Protein AF-A0AA45C6V8-F1 (afdb_monomer)

Mean predicted aligned error: 8.76 Å

Foldseek 3Di:
DVVVVVVVVVVVVVVVPPFPQLCLLADVPLVVLCVDPDPLSNQVSQLVCCQAPVDDGDDDPDDDGDPLSVQLVVLSVPHDHPDLPSSLVSLVVSDDLQDLRSLSVNLSSLLVVCVVPVDLVSLVVNLVSLVSNCVNVVHRTPSSLQSNLVNCVSNVPDDLVVNQVSLVVCCVVRLVHQSSLLSVLVSCLVPVPCPCLVVSCVSQVPDPDHDLVSLLSSLVSCVVVVVLVSSLVSLVVQCPDPDLVSVLSSLQSVLSSDPDLVSSLVSLVSSCVSDVQDLVSLQSNLVSLCVVPCVVCLVVSLVSNVSSCVNPVPDPVCVVVNVVSVVVVVVVCCVPPVVVVVVVVVVVVVVVVVVVVVVVVVVVVVVVD

Structure (mmCIF, N/CA/C/O backbone):
data_AF-A0AA45C6V8-F1
#
_entry.id   AF-A0AA45C6V8-F1
#
loop_
_atom_site.group_PDB
_atom_site.id
_atom_site.type_symbol
_atom_site.label_atom_id
_atom_site.label_alt_id
_atom_site.label_comp_id
_atom_site.label_asym_id
_atom_site.label_entity_id
_atom_site.label_seq_id
_atom_site.pdbx_PDB_ins_code
_atom_site.Cartn_x
_atom_site.Cartn_y
_atom_site.Cartn_z
_atom_site.occupancy
_atom_site.B_iso_or_equiv
_atom_site.auth_seq_id
_atom_site.auth_comp_id
_atom_site.auth_asym_id
_atom_site.auth_atom_id
_atom_site.pdbx_PDB_model_num
ATOM 1 N N . MET A 1 1 ? 44.467 -21.552 -29.813 1.00 53.75 1 MET A N 1
ATOM 2 C CA . MET A 1 1 ? 44.403 -20.270 -30.552 1.00 53.75 1 MET A CA 1
ATOM 3 C C . MET A 1 1 ? 43.086 -20.045 -31.286 1.00 53.75 1 MET A C 1
ATOM 5 O O . MET A 1 1 ? 42.387 -19.140 -30.868 1.00 53.75 1 MET A O 1
ATOM 9 N N . LYS A 1 2 ? 42.680 -20.836 -32.300 1.00 52.56 2 LYS A N 1
ATOM 10 C CA . LYS A 1 2 ? 41.407 -20.592 -33.030 1.00 52.56 2 LYS A CA 1
ATOM 11 C C . LYS A 1 2 ? 40.161 -20.538 -32.127 1.00 52.56 2 LYS A C 1
ATOM 13 O O . LYS A 1 2 ? 39.373 -19.617 -32.258 1.00 52.56 2 LYS A O 1
ATOM 18 N N . LYS A 1 3 ? 40.017 -21.462 -31.167 1.00 48.31 3 LYS A N 1
ATOM 19 C CA . LYS A 1 3 ? 38.885 -21.466 -30.215 1.00 48.31 3 LYS A CA 1
ATOM 20 C C . LYS A 1 3 ? 38.895 -20.264 -29.258 1.00 48.31 3 LYS A C 1
ATOM 22 O O . LYS A 1 3 ? 37.845 -19.718 -28.967 1.00 48.31 3 LYS A O 1
ATOM 27 N N . THR A 1 4 ? 40.076 -19.825 -28.824 1.00 54.59 4 THR A N 1
ATOM 28 C CA . THR A 1 4 ? 40.260 -18.654 -27.950 1.00 54.59 4 THR A CA 1
ATOM 29 C C . THR A 1 4 ? 39.970 -17.346 -28.694 1.00 54.59 4 THR A C 1
ATOM 31 O O . THR A 1 4 ? 39.317 -16.473 -28.146 1.00 54.59 4 THR A O 1
ATOM 34 N N . LEU A 1 5 ? 40.388 -17.239 -29.961 1.00 55.66 5 LEU A N 1
ATOM 35 C CA . LEU A 1 5 ? 40.064 -16.115 -30.847 1.00 55.66 5 LEU A CA 1
ATOM 36 C C . LEU A 1 5 ? 38.569 -16.052 -31.167 1.00 55.66 5 LEU A C 1
ATOM 38 O O . LEU A 1 5 ? 38.012 -14.969 -31.140 1.00 55.66 5 LEU A O 1
ATOM 42 N N . ILE A 1 6 ? 37.911 -17.193 -31.406 1.00 61.28 6 ILE A N 1
ATOM 43 C CA . ILE A 1 6 ? 36.454 -17.257 -31.607 1.00 61.28 6 ILE A CA 1
ATOM 44 C C . ILE A 1 6 ? 35.705 -16.858 -30.332 1.00 61.28 6 ILE A C 1
ATOM 46 O O . ILE A 1 6 ? 34.723 -16.136 -30.425 1.00 61.28 6 ILE A O 1
ATOM 50 N N . LEU A 1 7 ? 36.175 -17.273 -29.151 1.00 48.59 7 LEU A N 1
ATOM 51 C CA . LEU A 1 7 ? 35.572 -16.877 -27.877 1.00 48.59 7 LEU A CA 1
ATOM 52 C C . LEU A 1 7 ? 35.726 -15.369 -27.635 1.00 48.59 7 LEU A C 1
ATOM 54 O O . LEU A 1 7 ? 34.740 -14.716 -27.332 1.00 48.59 7 LEU A O 1
ATOM 58 N N . ILE A 1 8 ? 36.925 -14.812 -27.851 1.00 55.56 8 ILE A N 1
ATOM 59 C CA . ILE A 1 8 ? 37.186 -13.368 -27.733 1.00 55.56 8 ILE A CA 1
ATOM 60 C C . ILE A 1 8 ? 36.365 -12.582 -28.764 1.00 55.56 8 ILE A C 1
ATOM 62 O O . ILE A 1 8 ? 35.824 -11.530 -28.438 1.00 55.56 8 ILE A O 1
ATOM 66 N N . PHE A 1 9 ? 36.235 -13.096 -29.989 1.00 49.88 9 PHE A N 1
ATOM 67 C CA . PHE A 1 9 ? 35.432 -12.498 -31.058 1.00 49.88 9 PHE A CA 1
ATOM 68 C C . PHE A 1 9 ? 33.928 -12.555 -30.746 1.00 49.88 9 PHE A C 1
ATOM 70 O O . PHE A 1 9 ? 33.234 -11.567 -30.927 1.00 49.88 9 PHE A O 1
ATOM 77 N N . LEU A 1 10 ? 33.426 -13.662 -30.192 1.00 43.62 10 LEU A N 1
ATOM 78 C CA . LEU A 1 10 ? 32.038 -13.786 -29.731 1.00 43.62 10 LEU A CA 1
ATOM 79 C C . LEU A 1 10 ? 31.745 -12.901 -28.517 1.00 43.62 10 LEU A C 1
ATOM 81 O O . LEU A 1 10 ? 30.677 -12.305 -28.469 1.00 43.62 10 LEU A O 1
ATOM 85 N N . THR A 1 11 ? 32.674 -12.761 -27.565 1.00 42.03 11 THR A N 1
ATOM 86 C CA . THR A 1 11 ? 32.495 -11.856 -26.418 1.00 42.03 11 THR A CA 1
ATOM 87 C C . THR A 1 11 ? 32.583 -10.392 -26.831 1.00 42.03 11 THR A C 1
ATOM 89 O O . THR A 1 11 ? 31.811 -9.587 -26.331 1.00 42.03 11 THR A O 1
ATOM 92 N N . THR A 1 12 ? 33.471 -10.042 -27.770 1.00 39.50 12 THR A N 1
ATOM 93 C CA . THR A 1 12 ? 33.565 -8.668 -28.298 1.00 39.50 12 THR A CA 1
ATOM 94 C C . THR A 1 12 ? 32.360 -8.311 -29.163 1.00 39.50 12 THR A C 1
ATOM 96 O O . THR A 1 12 ? 31.818 -7.224 -29.012 1.00 39.50 12 THR A O 1
ATOM 99 N N . ILE A 1 13 ? 31.862 -9.234 -29.989 1.00 40.34 13 ILE A N 1
ATOM 100 C CA . ILE A 1 13 ? 30.588 -9.075 -30.705 1.00 40.34 13 ILE A CA 1
ATOM 101 C C . ILE A 1 13 ? 29.433 -8.937 -29.708 1.00 40.34 13 ILE A C 1
ATOM 103 O O . ILE A 1 13 ? 28.668 -7.988 -29.812 1.00 40.34 13 ILE A O 1
ATOM 107 N N . ALA A 1 14 ? 29.331 -9.796 -28.692 1.00 41.34 14 ALA A N 1
ATOM 108 C CA . ALA A 1 14 ? 28.273 -9.687 -27.685 1.00 41.34 14 ALA A CA 1
ATOM 109 C C . ALA A 1 14 ? 28.283 -8.329 -26.954 1.00 41.34 14 ALA A C 1
ATOM 111 O O . ALA A 1 14 ? 27.218 -7.791 -26.679 1.00 41.34 14 ALA A O 1
ATOM 112 N N . THR A 1 15 ? 29.455 -7.731 -26.710 1.00 42.44 15 THR A N 1
ATOM 113 C CA . THR A 1 15 ? 29.555 -6.370 -26.150 1.00 42.44 15 THR A CA 1
ATOM 114 C C . THR A 1 15 ? 29.276 -5.250 -27.157 1.00 42.44 15 THR A C 1
ATOM 116 O O . THR A 1 15 ? 28.921 -4.158 -26.740 1.00 42.44 15 THR A O 1
ATOM 119 N N . ILE A 1 16 ? 29.433 -5.493 -28.464 1.00 40.66 16 ILE A N 1
ATOM 120 C CA . ILE A 1 16 ? 29.154 -4.511 -29.532 1.00 40.66 16 ILE A CA 1
ATOM 121 C C . ILE A 1 16 ? 27.656 -4.481 -29.890 1.00 40.66 16 ILE A C 1
ATOM 123 O O . ILE A 1 16 ? 27.159 -3.448 -30.325 1.00 40.66 16 ILE A O 1
ATOM 127 N N . TYR A 1 17 ? 26.936 -5.593 -29.703 1.00 44.69 17 TYR A N 1
ATOM 128 C CA . TYR A 1 17 ? 25.504 -5.711 -30.016 1.00 44.69 17 TYR A CA 1
ATOM 129 C C . TYR A 1 17 ? 24.578 -5.630 -28.793 1.00 44.69 17 TYR A C 1
ATOM 131 O O . TYR A 1 17 ? 23.361 -5.671 -28.963 1.00 44.69 17 TYR A O 1
ATOM 139 N N . ALA A 1 18 ? 25.115 -5.524 -27.575 1.00 57.81 18 ALA A N 1
ATOM 140 C CA . ALA A 1 18 ? 24.300 -5.238 -26.400 1.00 57.81 18 ALA A CA 1
ATOM 141 C C . ALA A 1 18 ? 23.868 -3.765 -26.443 1.00 57.81 18 ALA A C 1
ATOM 143 O O . ALA A 1 18 ? 24.710 -2.871 -26.339 1.00 57.81 18 ALA A O 1
ATOM 144 N N . GLN A 1 19 ? 22.569 -3.517 -26.626 1.00 73.25 19 GLN A N 1
ATOM 145 C CA . GLN A 1 19 ? 22.010 -2.171 -26.521 1.00 73.25 19 GLN A CA 1
ATOM 146 C C . GLN A 1 19 ? 22.196 -1.703 -25.073 1.00 73.25 19 GLN A C 1
ATOM 148 O O . GLN A 1 19 ? 21.847 -2.409 -24.126 1.00 73.25 19 GLN A O 1
ATOM 153 N N . SER A 1 20 ? 22.787 -0.526 -24.888 1.00 80.56 20 SER A N 1
ATOM 154 C CA . SER A 1 20 ? 23.079 0.019 -23.558 1.00 80.56 20 SER A CA 1
ATOM 155 C C . SER A 1 20 ? 21.801 0.243 -22.749 1.00 80.56 20 SER A C 1
ATOM 157 O O . SER A 1 20 ? 21.801 0.098 -21.528 1.00 80.56 20 SER A O 1
ATOM 159 N N . LEU A 1 21 ? 20.694 0.548 -23.427 1.00 88.62 21 LEU A N 1
ATOM 160 C CA . LEU A 1 21 ? 19.409 0.820 -22.802 1.00 88.62 21 LEU A CA 1
ATOM 161 C C . LEU A 1 21 ? 18.554 -0.433 -22.555 1.00 88.62 21 LEU A C 1
ATOM 163 O O . LEU A 1 21 ? 17.542 -0.313 -21.864 1.00 88.62 21 LEU A O 1
ATOM 167 N N . ASP A 1 22 ? 18.969 -1.634 -22.990 1.00 87.94 22 ASP A N 1
ATOM 168 C CA . ASP A 1 22 ? 18.277 -2.899 -22.652 1.00 87.94 22 ASP A CA 1
ATOM 169 C C . ASP A 1 22 ? 18.144 -3.103 -21.133 1.00 87.94 22 ASP A C 1
ATOM 171 O O . ASP A 1 22 ? 17.257 -3.821 -20.665 1.00 87.94 22 ASP A O 1
ATOM 175 N N . ILE A 1 23 ? 18.982 -2.416 -20.347 1.00 88.81 23 ILE A N 1
ATOM 176 C CA . ILE A 1 23 ? 18.878 -2.348 -18.890 1.00 88.81 23 ILE A CA 1
ATOM 177 C C . ILE A 1 23 ? 17.480 -1.948 -18.403 1.00 88.81 23 ILE A C 1
ATOM 179 O O . ILE A 1 23 ? 17.054 -2.452 -17.369 1.00 88.81 23 ILE A O 1
ATOM 183 N N . LEU A 1 24 ? 16.727 -1.142 -19.164 1.00 91.38 24 LEU A N 1
ATOM 184 C CA . LEU A 1 24 ? 15.367 -0.722 -18.809 1.00 91.38 24 LEU A CA 1
ATOM 185 C C . LEU A 1 24 ? 14.411 -1.909 -18.608 1.00 91.38 24 LEU A C 1
ATOM 187 O O . LEU A 1 24 ? 13.438 -1.809 -17.863 1.00 91.38 24 LEU A O 1
ATOM 191 N N . MET A 1 25 ? 14.678 -3.048 -19.253 1.00 91.56 25 MET A N 1
ATOM 192 C CA . MET A 1 25 ? 13.881 -4.262 -19.066 1.00 91.56 25 MET A CA 1
ATOM 193 C C . MET A 1 25 ? 13.996 -4.835 -17.650 1.00 91.56 25 MET A C 1
ATOM 195 O O . MET A 1 25 ? 13.083 -5.534 -17.203 1.00 91.56 25 MET A O 1
ATOM 199 N N . TYR A 1 26 ? 15.108 -4.552 -16.969 1.00 90.88 26 TYR A N 1
ATOM 200 C CA . TYR A 1 26 ? 15.486 -5.142 -15.688 1.00 90.88 26 TYR A CA 1
ATOM 201 C C . TYR A 1 26 ? 15.507 -4.125 -14.544 1.00 90.88 26 TYR A C 1
ATOM 203 O O . TYR A 1 26 ? 15.161 -4.473 -13.416 1.00 90.88 26 TYR A O 1
ATOM 211 N N . ASP A 1 27 ? 15.858 -2.877 -14.841 1.00 88.69 27 ASP A N 1
ATOM 212 C CA . ASP A 1 27 ? 15.956 -1.786 -13.882 1.00 88.69 27 ASP A CA 1
ATOM 213 C C . ASP A 1 27 ? 15.319 -0.521 -14.465 1.00 88.69 27 ASP A C 1
ATOM 215 O O . ASP A 1 27 ? 15.779 0.042 -15.460 1.00 88.69 27 ASP A O 1
ATOM 219 N N . PHE A 1 28 ? 14.216 -0.097 -13.855 1.00 89.56 28 PHE A N 1
ATOM 220 C CA . PHE A 1 28 ? 13.433 1.065 -14.272 1.00 89.56 28 PHE A CA 1
ATOM 221 C C . PHE A 1 28 ? 13.363 2.143 -13.178 1.00 89.56 28 PHE A C 1
ATOM 223 O O . PHE A 1 28 ? 12.655 3.149 -13.347 1.00 89.56 28 PHE A O 1
ATOM 230 N N . ASP A 1 29 ? 14.151 1.989 -12.104 1.00 86.19 29 ASP A N 1
ATOM 231 C CA . ASP A 1 29 ? 14.413 3.057 -11.144 1.00 86.19 29 ASP A CA 1
ATOM 232 C C . ASP A 1 29 ? 15.460 4.007 -11.727 1.00 86.19 29 ASP A C 1
ATOM 234 O O . ASP A 1 29 ? 16.644 3.690 -11.873 1.00 86.19 29 ASP A O 1
ATOM 238 N N . PHE A 1 30 ? 15.043 5.239 -12.011 1.00 83.69 30 PHE A N 1
ATOM 239 C CA . PHE A 1 30 ? 15.954 6.243 -12.543 1.00 83.69 30 PHE A CA 1
ATOM 240 C C . PHE A 1 30 ? 17.126 6.546 -11.594 1.00 83.69 30 PHE A C 1
ATOM 242 O O . PHE A 1 30 ? 18.180 6.959 -12.065 1.00 83.69 30 PHE A O 1
ATOM 249 N N . GLN A 1 31 ? 16.998 6.329 -10.281 1.00 86.50 31 GLN A N 1
ATOM 250 C CA . GLN A 1 31 ? 18.116 6.486 -9.345 1.00 86.50 31 GLN A CA 1
ATOM 251 C C . GLN A 1 31 ? 19.209 5.443 -9.575 1.00 86.50 31 GLN A C 1
ATOM 253 O O . GLN A 1 31 ? 20.392 5.776 -9.473 1.00 86.50 31 GLN A O 1
ATOM 258 N N . ASN A 1 32 ? 18.837 4.210 -9.915 1.00 87.19 32 ASN A N 1
ATOM 259 C CA . ASN A 1 32 ? 19.804 3.173 -10.250 1.00 87.19 32 ASN A CA 1
ATOM 260 C C . ASN A 1 32 ? 20.418 3.423 -11.629 1.00 87.19 32 ASN A C 1
ATOM 262 O O . ASN A 1 32 ? 21.639 3.334 -11.773 1.00 87.19 32 ASN A O 1
ATOM 266 N N . LEU A 1 33 ? 19.616 3.872 -12.605 1.00 89.81 33 LEU A N 1
ATOM 267 C CA . LEU A 1 33 ? 20.121 4.296 -13.918 1.00 89.81 33 LEU A CA 1
ATOM 268 C C . LEU A 1 33 ? 21.178 5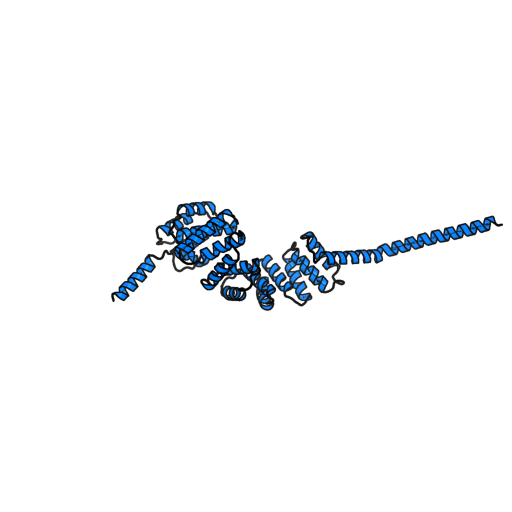.409 -13.786 1.00 89.81 33 LEU A C 1
ATOM 270 O O . LEU A 1 33 ? 22.225 5.362 -14.428 1.00 89.81 33 LEU A O 1
ATOM 274 N N . LEU A 1 34 ? 20.962 6.375 -12.886 1.00 88.88 34 LEU A N 1
ATOM 275 C CA . LEU A 1 34 ? 21.909 7.465 -12.610 1.00 88.88 34 LEU A CA 1
ATOM 276 C C . LEU A 1 34 ? 23.209 7.017 -11.929 1.00 88.88 34 LEU A C 1
ATOM 278 O O . LEU A 1 34 ? 24.217 7.718 -12.035 1.00 88.88 34 LEU A O 1
ATOM 282 N N . LYS A 1 35 ? 23.189 5.889 -11.213 1.00 88.38 35 LYS A N 1
ATOM 283 C CA . LYS A 1 35 ? 24.361 5.292 -10.550 1.00 88.38 35 LYS A CA 1
ATOM 284 C C . LYS A 1 35 ? 25.076 4.259 -11.426 1.00 88.38 35 LYS A C 1
ATOM 286 O O . LYS A 1 35 ? 26.113 3.738 -11.014 1.00 88.38 35 LYS A O 1
ATOM 291 N N . ASN A 1 36 ? 24.534 3.947 -12.602 1.00 89.88 36 ASN A N 1
ATOM 292 C CA . ASN A 1 36 ? 25.090 2.946 -13.503 1.00 89.88 36 ASN A CA 1
ATOM 293 C C . ASN A 1 36 ? 26.497 3.336 -13.986 1.00 89.88 36 ASN A C 1
ATOM 295 O O . ASN A 1 36 ? 26.834 4.514 -14.062 1.00 89.88 36 ASN A O 1
ATOM 299 N N . SER A 1 37 ? 27.337 2.364 -14.337 1.00 87.19 37 SER A N 1
ATOM 300 C CA . SER A 1 37 ? 28.691 2.626 -14.837 1.00 87.19 37 SER A CA 1
ATOM 301 C C . SER A 1 37 ? 28.733 3.148 -16.283 1.00 87.19 37 SER A C 1
ATOM 303 O O . SER A 1 37 ? 29.695 3.829 -16.640 1.00 87.19 37 SER A O 1
ATOM 305 N N . SER A 1 38 ? 27.716 2.871 -17.110 1.00 90.75 38 SER A N 1
ATOM 306 C CA . SER A 1 38 ? 27.604 3.378 -18.486 1.00 90.75 38 SER A CA 1
ATOM 307 C C . SER A 1 38 ? 27.147 4.839 -18.511 1.00 90.75 38 SER A C 1
ATOM 309 O O . SER A 1 38 ? 26.170 5.217 -17.863 1.00 90.75 38 SER A O 1
ATOM 311 N N . LYS A 1 39 ? 27.834 5.668 -19.308 1.00 91.44 39 LYS A N 1
ATOM 312 C CA . LYS A 1 39 ? 27.475 7.083 -19.496 1.00 91.44 39 LYS A CA 1
ATOM 313 C C . LYS A 1 39 ? 26.152 7.234 -20.243 1.00 91.44 39 LYS A C 1
ATOM 315 O O . LYS A 1 39 ? 25.389 8.144 -19.939 1.00 91.44 39 LYS A O 1
ATOM 320 N N . GLU A 1 40 ? 25.886 6.340 -21.186 1.00 92.88 40 GLU A N 1
ATOM 321 C CA . GLU A 1 40 ? 24.650 6.249 -21.958 1.00 92.88 40 GLU A CA 1
ATOM 322 C C . GLU A 1 40 ? 23.454 6.007 -21.029 1.00 92.88 40 GLU A C 1
ATOM 324 O O . GLU A 1 40 ? 22.480 6.759 -21.038 1.00 92.88 40 GLU A O 1
ATOM 329 N N . VAL A 1 41 ? 23.567 5.023 -20.134 1.00 92.69 41 VAL A N 1
ATOM 330 C CA . VAL A 1 41 ? 22.517 4.724 -19.151 1.00 92.69 41 VAL A CA 1
ATOM 331 C C . VAL A 1 41 ? 22.315 5.886 -18.173 1.00 92.69 41 VAL A C 1
ATOM 333 O O . VAL A 1 41 ? 21.176 6.257 -17.888 1.00 92.69 41 VAL A O 1
ATOM 336 N N . GLN A 1 42 ? 23.399 6.514 -17.703 1.00 92.69 42 GLN A N 1
ATOM 337 C CA . GLN A 1 42 ? 23.303 7.696 -16.840 1.00 92.69 42 GLN A CA 1
ATOM 338 C C . GLN A 1 42 ? 22.592 8.862 -17.535 1.00 92.69 42 GLN A C 1
ATOM 340 O O . GLN A 1 42 ? 21.753 9.518 -16.916 1.00 92.69 42 GLN A O 1
ATOM 345 N N . TYR A 1 43 ? 22.912 9.119 -18.807 1.00 95.00 43 TYR A N 1
ATOM 346 C CA . TYR A 1 43 ? 22.279 10.181 -19.587 1.00 95.00 43 TYR A CA 1
ATOM 347 C C . TYR A 1 43 ? 20.786 9.917 -19.784 1.00 95.00 43 TYR A C 1
ATOM 349 O O . TYR A 1 43 ? 19.959 10.800 -19.559 1.00 95.00 43 TYR A O 1
ATOM 357 N N . PHE A 1 44 ? 20.429 8.681 -20.133 1.00 94.62 44 PHE A N 1
ATOM 358 C CA . PHE A 1 44 ? 19.040 8.250 -20.221 1.00 94.62 44 PHE A CA 1
ATOM 359 C C . PHE A 1 44 ? 18.299 8.420 -18.882 1.00 94.62 44 PHE A C 1
ATOM 361 O O . PHE A 1 44 ? 17.193 8.963 -18.849 1.00 94.62 44 PHE A O 1
ATOM 368 N N . GLY A 1 45 ? 18.935 8.064 -17.761 1.00 94.00 45 GLY A N 1
ATOM 369 C CA . GLY A 1 45 ? 18.418 8.318 -16.415 1.00 94.00 45 GLY A CA 1
ATOM 370 C C . GLY A 1 45 ? 18.205 9.809 -16.115 1.00 94.00 45 GLY A C 1
ATOM 371 O O . GLY A 1 45 ? 17.172 10.181 -15.554 1.00 94.00 45 GLY A O 1
ATOM 372 N N . ASP A 1 46 ? 19.129 10.684 -16.528 1.00 94.06 46 ASP A N 1
ATOM 373 C CA . ASP A 1 46 ? 18.991 12.142 -16.386 1.00 94.06 46 ASP A CA 1
ATOM 374 C C . ASP A 1 46 ? 17.830 12.694 -17.223 1.00 94.06 46 ASP A C 1
ATOM 376 O O . ASP A 1 46 ? 17.095 13.569 -16.757 1.00 94.06 46 ASP A O 1
ATOM 380 N N . LEU A 1 47 ? 17.624 12.171 -18.433 1.00 95.06 47 LEU A N 1
ATOM 381 C CA . LEU A 1 47 ? 16.498 12.539 -19.288 1.00 95.06 47 LEU A CA 1
ATOM 382 C C . LEU A 1 47 ? 15.154 12.113 -18.683 1.00 95.06 47 LEU A C 1
ATOM 384 O O . LEU A 1 47 ? 14.229 12.926 -18.619 1.00 95.06 47 LEU A O 1
ATOM 388 N N . ILE A 1 48 ? 15.055 10.883 -18.165 1.00 94.62 48 ILE A N 1
ATOM 389 C CA . ILE A 1 48 ? 13.873 10.421 -17.420 1.00 94.62 48 ILE A CA 1
ATOM 390 C C . ILE A 1 48 ? 13.628 11.319 -16.204 1.00 94.62 48 ILE A C 1
ATOM 392 O O . ILE A 1 48 ? 12.497 11.754 -15.970 1.00 94.62 48 ILE A O 1
ATOM 396 N N . LYS A 1 49 ? 14.678 11.636 -15.438 1.00 94.00 49 LYS A N 1
ATOM 397 C CA . LYS A 1 49 ? 14.583 12.514 -14.268 1.00 94.00 49 LYS A CA 1
ATOM 398 C C . LYS A 1 49 ? 14.102 13.911 -14.653 1.00 94.00 49 LYS A C 1
ATOM 400 O O . LYS A 1 49 ? 13.198 14.434 -14.000 1.00 94.00 49 LYS A O 1
ATOM 405 N N . ARG A 1 50 ? 14.642 14.502 -15.725 1.00 94.25 50 ARG A N 1
ATOM 406 C CA . ARG A 1 50 ? 14.160 15.779 -16.272 1.00 94.25 50 ARG A CA 1
ATOM 407 C C . ARG A 1 50 ? 12.682 15.689 -16.615 1.00 94.25 50 ARG A C 1
ATOM 409 O O . ARG A 1 50 ? 11.925 16.572 -16.225 1.00 94.25 50 ARG A O 1
ATOM 416 N N . TRP A 1 51 ? 12.270 14.657 -17.340 1.00 94.12 51 TRP A N 1
ATOM 417 C CA . TRP A 1 51 ? 10.876 14.505 -17.730 1.00 94.12 51 TRP A CA 1
ATOM 418 C C . TRP A 1 51 ? 9.959 14.387 -16.502 1.00 94.12 51 TRP A C 1
ATOM 420 O O . TRP A 1 51 ? 8.968 15.108 -16.417 1.00 94.12 51 TRP A O 1
ATOM 430 N N . LYS A 1 52 ? 10.317 13.583 -15.495 1.00 91.06 52 LYS A N 1
ATOM 431 C CA . LYS A 1 52 ? 9.510 13.407 -14.274 1.00 91.06 52 LYS A CA 1
ATOM 432 C C . LYS A 1 52 ? 9.495 14.637 -13.360 1.00 91.06 52 LYS A C 1
ATOM 434 O O . LYS A 1 52 ? 8.458 14.986 -12.795 1.00 91.06 52 LYS A O 1
ATOM 439 N N . MET A 1 53 ? 10.644 15.285 -13.182 1.00 91.25 53 MET A N 1
ATOM 440 C CA . MET A 1 53 ? 10.861 16.267 -12.110 1.00 91.25 53 MET A CA 1
ATOM 441 C C . MET A 1 53 ? 11.065 17.704 -12.606 1.00 91.25 53 MET A C 1
ATOM 443 O O . MET A 1 53 ? 11.010 18.629 -11.802 1.00 91.25 53 MET A O 1
ATOM 447 N N . GLY A 1 54 ? 11.282 17.919 -13.905 1.00 89.25 54 GLY A N 1
ATOM 448 C CA . GLY A 1 54 ? 11.609 19.231 -14.473 1.00 89.25 54 GLY A CA 1
ATOM 449 C C . GLY A 1 54 ? 13.037 19.699 -14.187 1.00 89.25 54 GLY A C 1
ATOM 450 O O . GLY A 1 54 ? 13.305 20.896 -14.206 1.00 89.25 54 GLY A O 1
ATOM 451 N N . THR A 1 55 ? 13.954 18.778 -13.886 1.00 88.44 55 THR A N 1
ATOM 452 C CA . THR A 1 55 ? 15.353 19.103 -13.574 1.00 88.44 55 THR A CA 1
ATOM 453 C C . THR A 1 55 ? 16.201 19.330 -14.824 1.00 88.44 55 THR A C 1
ATOM 455 O O . THR A 1 55 ? 15.853 18.898 -15.920 1.00 88.44 55 THR A O 1
ATOM 458 N N . GLN A 1 56 ? 17.357 19.972 -14.651 1.00 85.50 56 GLN A N 1
ATOM 459 C CA . GLN A 1 56 ? 18.358 20.091 -15.712 1.00 85.50 56 GLN A CA 1
ATOM 460 C C . GLN A 1 56 ? 19.032 18.743 -16.004 1.00 85.50 56 GLN A C 1
ATOM 462 O O . GLN A 1 56 ? 19.166 17.901 -15.114 1.00 85.50 56 GLN A O 1
ATOM 467 N N . VAL A 1 57 ? 19.458 18.566 -17.255 1.00 87.94 57 VAL A N 1
ATOM 468 C CA . VAL A 1 57 ? 20.166 17.376 -17.751 1.00 87.94 57 VAL A CA 1
ATOM 469 C C . VAL A 1 57 ? 21.651 17.699 -17.821 1.00 87.94 57 VAL A C 1
ATOM 471 O O . VAL A 1 57 ? 22.029 18.778 -18.283 1.00 87.94 57 VAL A O 1
ATOM 474 N N . ARG A 1 58 ? 22.504 16.778 -17.366 1.00 84.88 58 ARG A N 1
ATOM 475 C CA . ARG A 1 58 ? 23.956 16.923 -17.508 1.00 84.88 58 ARG A CA 1
ATOM 476 C C . ARG A 1 58 ? 24.340 16.748 -18.975 1.00 84.88 58 ARG A C 1
ATOM 478 O O . ARG A 1 58 ? 23.907 15.798 -19.616 1.00 84.88 58 ARG A O 1
ATOM 485 N N . SER A 1 59 ? 25.176 17.640 -19.497 1.00 77.88 59 SER A N 1
ATOM 486 C CA . SER A 1 59 ? 25.768 17.445 -20.822 1.00 77.88 59 SER A CA 1
ATOM 487 C C . SER A 1 59 ? 26.843 16.367 -20.732 1.00 77.88 59 SER A C 1
ATOM 489 O O . SER A 1 59 ? 27.776 16.495 -19.937 1.00 77.88 59 SER A O 1
ATOM 491 N N . LEU A 1 60 ? 26.716 15.316 -21.536 1.00 79.00 60 LEU A N 1
ATOM 492 C CA . LEU A 1 60 ? 27.716 14.261 -21.665 1.00 79.00 60 LEU A CA 1
ATOM 493 C C . LEU A 1 60 ? 28.177 14.201 -23.122 1.00 79.00 60 LEU A C 1
ATOM 495 O O . LEU A 1 60 ? 27.365 14.194 -24.041 1.00 79.00 60 LEU A O 1
ATOM 499 N N . GLU A 1 61 ? 29.492 14.192 -23.326 1.00 76.81 61 GLU A N 1
ATOM 500 C CA . GLU A 1 61 ? 30.102 14.102 -24.653 1.00 76.81 61 GLU A CA 1
ATOM 501 C C . GLU A 1 61 ? 30.418 12.646 -25.013 1.00 76.81 61 GLU A C 1
ATOM 503 O O . GLU A 1 61 ? 30.749 11.839 -24.138 1.00 76.81 61 GLU A O 1
ATOM 508 N N . ASN A 1 62 ? 30.396 12.345 -26.317 1.00 79.56 62 ASN A N 1
ATOM 509 C CA . ASN A 1 62 ? 30.766 11.048 -26.898 1.00 79.56 62 ASN A CA 1
ATOM 510 C C . ASN A 1 62 ? 29.894 9.870 -26.425 1.00 79.56 62 ASN A C 1
ATOM 512 O O . ASN A 1 62 ? 30.421 8.813 -26.083 1.00 79.56 62 ASN A O 1
ATOM 516 N N . LEU A 1 63 ? 28.572 10.060 -26.400 1.00 87.94 63 LEU A N 1
ATOM 517 C CA . LEU A 1 63 ? 27.608 8.977 -26.187 1.00 87.94 63 LEU A CA 1
ATOM 518 C C . LEU A 1 63 ? 27.421 8.188 -27.486 1.00 87.94 63 LEU A C 1
ATOM 520 O O . LEU A 1 63 ? 27.285 8.795 -28.551 1.00 87.94 63 LEU A O 1
ATOM 524 N N . ASN A 1 64 ? 27.407 6.859 -27.403 1.00 89.25 64 ASN A N 1
ATOM 525 C CA . ASN A 1 64 ? 27.240 5.999 -28.573 1.00 89.25 64 ASN A CA 1
ATOM 526 C C . ASN A 1 64 ? 25.973 5.145 -28.449 1.00 89.25 64 ASN A C 1
ATOM 528 O O . ASN A 1 64 ? 25.987 4.091 -27.818 1.00 89.25 64 ASN A O 1
ATOM 532 N N . TYR A 1 65 ? 24.890 5.613 -29.065 1.00 90.06 65 TYR A N 1
ATOM 533 C CA . TYR A 1 65 ? 23.612 4.909 -29.125 1.00 90.06 65 TYR A CA 1
ATOM 534 C C . TYR A 1 65 ? 23.435 4.200 -30.465 1.00 90.06 65 TYR A C 1
ATOM 536 O O . TYR A 1 65 ? 23.865 4.688 -31.510 1.00 90.06 65 TYR A O 1
ATOM 544 N N . THR A 1 66 ? 22.737 3.070 -30.447 1.00 91.56 66 THR A N 1
ATOM 545 C CA . THR A 1 66 ? 22.183 2.468 -31.664 1.00 91.56 66 THR A CA 1
ATOM 546 C C . THR A 1 66 ? 21.074 3.345 -32.257 1.00 91.56 66 THR A C 1
ATOM 548 O O . THR A 1 66 ? 20.507 4.203 -31.579 1.00 91.56 66 THR A O 1
ATOM 551 N N . ASP A 1 67 ? 20.699 3.102 -33.516 1.00 90.62 67 ASP A N 1
ATOM 552 C CA . ASP A 1 67 ? 19.631 3.858 -34.189 1.00 90.62 67 ASP A CA 1
ATOM 553 C C . ASP A 1 67 ? 18.284 3.799 -33.443 1.00 90.62 67 ASP A C 1
ATOM 555 O O . ASP A 1 67 ? 17.511 4.759 -33.468 1.00 90.62 67 ASP A O 1
ATOM 559 N N . GLU A 1 68 ? 17.973 2.675 -32.788 1.00 91.88 68 GLU A N 1
ATOM 560 C CA . GLU A 1 68 ? 16.744 2.523 -32.000 1.00 91.88 68 GLU A CA 1
ATOM 561 C C . GLU A 1 68 ? 16.798 3.327 -30.699 1.00 91.88 68 GLU A C 1
ATOM 563 O O . GLU A 1 68 ? 15.850 4.044 -30.372 1.00 91.88 68 GLU A O 1
ATOM 568 N N . GLU A 1 69 ? 17.925 3.270 -29.992 1.00 93.69 69 GLU A N 1
ATOM 569 C CA . GLU A 1 69 ? 18.145 4.037 -28.767 1.00 93.69 69 GLU A CA 1
ATOM 570 C C . GLU A 1 69 ? 18.165 5.541 -29.054 1.00 93.69 69 GLU A C 1
ATOM 572 O O . GLU A 1 69 ? 17.520 6.309 -28.343 1.00 93.69 69 GLU A O 1
ATOM 577 N N . GLN A 1 70 ? 18.799 5.974 -30.148 1.00 94.81 70 GLN A N 1
ATOM 578 C CA . GLN A 1 70 ? 18.849 7.386 -30.524 1.00 94.81 70 GLN A CA 1
ATOM 579 C C . GLN A 1 70 ? 17.448 7.964 -30.770 1.00 94.81 70 GLN A C 1
ATOM 581 O O . GLN A 1 70 ? 17.186 9.115 -30.422 1.00 94.81 70 GLN A O 1
ATOM 586 N N . LYS A 1 71 ? 16.508 7.175 -31.313 1.00 95.50 71 LYS A N 1
ATOM 587 C CA . LYS A 1 71 ? 15.103 7.605 -31.443 1.00 95.50 71 LYS A CA 1
ATOM 588 C C . LYS A 1 71 ? 14.474 7.888 -30.078 1.00 95.50 71 LYS A C 1
ATOM 590 O O . LYS A 1 71 ? 13.791 8.899 -29.932 1.00 95.50 71 LYS A O 1
ATOM 595 N N . ILE A 1 72 ? 14.716 7.028 -29.087 1.00 96.00 72 ILE A N 1
ATOM 596 C CA . ILE A 1 72 ? 14.216 7.200 -27.714 1.00 96.00 72 ILE A CA 1
ATOM 597 C C . ILE A 1 72 ? 14.834 8.442 -27.066 1.00 96.00 72 ILE A C 1
ATOM 599 O O . ILE A 1 72 ? 14.112 9.254 -26.485 1.00 96.00 72 ILE A O 1
ATOM 603 N N . ILE A 1 73 ? 16.149 8.621 -27.213 1.00 95.81 73 ILE A N 1
ATOM 604 C CA . ILE A 1 73 ? 16.872 9.783 -26.687 1.00 95.81 73 ILE A CA 1
ATOM 605 C C . ILE A 1 73 ? 16.320 11.083 -27.280 1.00 95.81 73 ILE A C 1
ATOM 607 O O . ILE A 1 73 ? 15.921 11.965 -26.525 1.00 95.81 73 ILE A O 1
ATOM 611 N N . ASN A 1 74 ? 16.170 11.168 -28.605 1.00 95.31 74 ASN A N 1
ATOM 612 C CA . ASN A 1 74 ? 15.623 12.354 -29.277 1.00 95.31 74 ASN A CA 1
ATOM 613 C C . ASN A 1 74 ? 14.202 12.698 -28.791 1.00 95.31 74 ASN A C 1
ATOM 615 O O . ASN A 1 74 ? 13.847 13.867 -28.614 1.00 95.31 74 ASN A O 1
ATOM 619 N N . ILE A 1 75 ? 13.371 11.675 -28.571 1.00 96.12 75 ILE A N 1
ATOM 620 C CA . ILE A 1 75 ? 12.022 11.851 -28.027 1.00 96.12 75 ILE A CA 1
ATOM 621 C C . ILE A 1 75 ? 12.084 12.439 -26.609 1.00 96.12 75 ILE A C 1
ATOM 623 O O . ILE A 1 75 ? 11.344 13.371 -26.303 1.00 96.12 75 ILE A O 1
ATOM 627 N N . LEU A 1 76 ? 12.964 11.932 -25.744 1.00 94.88 76 LEU A N 1
ATOM 628 C CA . LEU A 1 76 ? 13.099 12.418 -24.369 1.00 94.88 76 LEU A CA 1
ATOM 629 C C . LEU A 1 76 ? 13.735 13.813 -24.272 1.00 94.88 76 LEU A C 1
ATOM 631 O O . LEU A 1 76 ? 13.319 14.616 -23.438 1.00 94.88 76 LEU A O 1
ATOM 635 N N . GLU A 1 77 ? 14.710 14.135 -25.121 1.00 93.88 77 GLU A N 1
ATOM 636 C CA . GLU A 1 77 ? 15.343 15.461 -25.167 1.00 93.88 77 GLU A CA 1
ATOM 637 C C . GLU A 1 77 ? 14.343 16.569 -25.522 1.00 93.88 77 GLU A C 1
ATOM 639 O O . GLU A 1 77 ? 14.409 17.683 -24.984 1.00 93.88 77 GLU A O 1
ATOM 644 N N . THR A 1 78 ? 13.395 16.244 -26.403 1.00 92.81 78 THR A N 1
ATOM 645 C CA . THR A 1 78 ? 12.329 17.147 -26.858 1.00 92.81 78 THR A CA 1
ATOM 646 C C . THR A 1 78 ? 11.080 17.097 -25.979 1.00 92.81 78 THR A C 1
ATOM 648 O O . THR A 1 78 ? 10.218 17.966 -26.102 1.00 92.81 78 THR A O 1
ATOM 651 N N . ALA A 1 79 ? 10.986 16.132 -25.060 1.00 93.75 79 ALA A N 1
ATOM 652 C CA . ALA A 1 79 ? 9.853 16.010 -24.159 1.00 93.75 79 ALA A CA 1
ATOM 653 C C . ALA A 1 79 ? 9.784 17.188 -23.176 1.00 93.75 79 ALA A C 1
ATOM 655 O O . ALA A 1 79 ? 10.769 17.574 -22.522 1.00 93.75 79 ALA A O 1
ATOM 656 N N . ASN A 1 80 ? 8.575 17.729 -23.034 1.00 92.81 80 ASN A N 1
ATOM 657 C CA . ASN A 1 80 ? 8.266 18.691 -21.991 1.00 92.81 80 ASN A CA 1
ATOM 658 C C . ASN A 1 80 ? 8.162 17.973 -20.635 1.00 92.81 80 ASN A C 1
ATOM 660 O O . ASN A 1 80 ? 7.598 16.875 -20.555 1.00 92.81 80 ASN A O 1
ATOM 664 N N . PRO A 1 81 ? 8.668 18.577 -19.546 1.00 92.62 81 PRO A N 1
ATOM 665 C CA . PRO A 1 81 ? 8.518 18.010 -18.215 1.00 92.62 81 PRO A CA 1
ATOM 666 C C . PRO A 1 81 ? 7.055 17.747 -17.850 1.00 92.62 81 PRO A C 1
ATOM 668 O O . PRO A 1 81 ? 6.196 18.606 -18.042 1.00 92.62 81 PRO A O 1
ATOM 671 N N . LYS A 1 82 ? 6.793 16.570 -17.274 1.00 88.19 82 LYS A N 1
ATOM 672 C CA . LYS A 1 82 ? 5.489 16.097 -16.783 1.00 88.19 82 LYS A CA 1
ATOM 673 C C . LYS A 1 82 ? 4.401 15.976 -17.856 1.00 88.19 82 LYS A C 1
ATOM 675 O O . LYS A 1 82 ? 3.239 15.752 -17.522 1.00 88.19 82 LYS A O 1
ATOM 680 N N . GLU A 1 83 ? 4.757 16.076 -19.135 1.00 92.88 83 GLU A N 1
ATOM 681 C CA . GLU A 1 83 ? 3.822 15.894 -20.241 1.00 92.88 83 GLU A CA 1
ATOM 682 C C . GLU A 1 83 ? 3.852 14.436 -20.724 1.00 92.88 83 GLU A C 1
ATOM 684 O O . GLU A 1 83 ? 4.821 13.978 -21.327 1.00 92.88 83 GLU A O 1
ATOM 689 N N . PHE A 1 84 ? 2.792 13.679 -20.424 1.00 91.06 84 PHE A N 1
ATOM 690 C CA . PHE A 1 84 ? 2.708 12.251 -20.757 1.00 91.06 84 PHE A CA 1
ATOM 691 C C . PHE A 1 84 ? 2.143 12.002 -22.158 1.00 91.06 84 PHE A C 1
ATOM 693 O O . PHE A 1 84 ? 2.665 11.174 -22.897 1.00 91.06 84 PHE A O 1
ATOM 700 N N . LEU A 1 85 ? 1.081 12.715 -22.548 1.00 90.94 85 LEU A N 1
ATOM 701 C CA . LEU A 1 85 ? 0.315 12.391 -23.758 1.00 90.94 85 LEU A CA 1
ATOM 702 C C . LEU A 1 85 ? 1.121 12.570 -25.050 1.00 90.94 85 LEU A C 1
ATOM 704 O O . LEU A 1 85 ? 1.061 11.714 -25.935 1.00 90.94 85 LEU A O 1
ATOM 708 N N . SER A 1 86 ? 1.894 13.652 -25.166 1.00 91.88 86 SER A N 1
ATOM 709 C CA . SER A 1 86 ? 2.779 13.853 -26.318 1.00 91.88 86 SER A CA 1
ATOM 710 C C . SER A 1 86 ? 3.892 12.812 -26.356 1.00 91.88 86 SER A C 1
ATOM 712 O O . SER A 1 86 ? 4.168 12.268 -27.422 1.00 91.88 86 SER A O 1
ATOM 714 N N . LEU A 1 87 ? 4.463 12.462 -25.201 1.00 93.50 87 LEU A N 1
ATOM 715 C CA . LEU A 1 87 ? 5.500 11.441 -25.098 1.00 93.50 87 LEU A CA 1
ATOM 716 C C . LEU A 1 87 ? 4.984 10.048 -25.492 1.00 93.50 87 LEU A C 1
ATOM 718 O O . LEU A 1 87 ? 5.630 9.351 -26.275 1.00 93.50 87 LEU A O 1
ATOM 722 N N . ILE A 1 88 ? 3.787 9.666 -25.040 1.00 93.44 88 ILE A N 1
ATOM 723 C CA . ILE A 1 88 ? 3.115 8.423 -25.453 1.00 93.44 88 ILE A CA 1
ATOM 724 C C . ILE A 1 88 ? 2.880 8.425 -26.965 1.00 93.44 88 ILE A C 1
ATOM 726 O O . ILE A 1 88 ? 3.166 7.442 -27.641 1.00 93.44 88 ILE A O 1
ATOM 730 N N . LYS A 1 89 ? 2.402 9.538 -27.532 1.00 94.19 89 LYS A N 1
ATOM 731 C CA . LYS A 1 89 ? 2.160 9.644 -28.977 1.00 94.19 89 LYS A CA 1
ATOM 732 C C . LYS A 1 89 ? 3.451 9.509 -29.793 1.00 94.19 89 LYS A C 1
ATOM 734 O O . LYS A 1 89 ? 3.457 8.799 -30.797 1.00 94.19 89 LYS A O 1
ATOM 739 N N . SER A 1 90 ? 4.527 10.167 -29.364 1.00 94.81 90 SER A N 1
ATOM 740 C CA . SER A 1 90 ? 5.835 10.122 -30.029 1.00 94.81 90 SER A CA 1
ATOM 741 C C . SER A 1 90 ? 6.503 8.754 -29.913 1.00 94.81 90 SER A C 1
ATOM 743 O O . SER A 1 90 ? 7.125 8.292 -30.860 1.00 94.81 90 SER A O 1
ATOM 745 N N . THR A 1 91 ? 6.353 8.070 -28.781 1.00 94.31 91 THR A N 1
ATOM 746 C CA . THR A 1 91 ? 6.863 6.698 -28.621 1.00 94.31 91 THR A CA 1
ATOM 747 C C . THR A 1 91 ? 6.036 5.690 -29.414 1.00 94.31 91 THR A C 1
ATOM 749 O O . THR A 1 91 ? 6.598 4.796 -30.041 1.00 94.31 91 THR A O 1
ATOM 752 N N . LYS A 1 92 ? 4.710 5.875 -29.488 1.00 94.31 92 LYS A N 1
ATOM 753 C CA . LYS A 1 92 ? 3.818 5.037 -30.302 1.00 94.31 92 LYS A CA 1
ATOM 754 C C . LYS A 1 92 ? 4.182 5.054 -31.789 1.00 94.31 92 LYS A C 1
ATOM 756 O O . LYS A 1 92 ? 4.056 4.028 -32.448 1.00 94.31 92 LYS A O 1
ATOM 761 N N . SER A 1 93 ? 4.630 6.193 -32.325 1.00 94.19 93 SER A N 1
ATOM 762 C CA . SER A 1 93 ? 4.958 6.328 -33.753 1.00 94.19 93 SER A CA 1
ATOM 763 C C . SER A 1 93 ? 6.241 5.607 -34.172 1.00 94.19 93 SER A C 1
ATOM 765 O O . SER A 1 93 ? 6.425 5.360 -35.361 1.00 94.19 93 SER A O 1
ATOM 767 N N . ILE A 1 94 ? 7.108 5.260 -33.217 1.00 94.69 94 ILE A N 1
ATOM 768 C CA . ILE A 1 94 ? 8.354 4.529 -33.470 1.00 94.69 94 ILE A CA 1
ATOM 769 C C . ILE A 1 94 ? 8.280 3.057 -33.055 1.00 94.69 94 ILE A C 1
ATOM 771 O O . ILE A 1 94 ? 9.291 2.365 -33.160 1.00 94.69 94 ILE A O 1
ATOM 775 N N . LEU A 1 95 ? 7.119 2.578 -32.582 1.00 93.06 95 LEU A N 1
ATOM 776 C CA . LEU A 1 95 ? 6.927 1.180 -32.197 1.00 93.06 95 LEU A CA 1
ATOM 777 C C . LEU A 1 95 ? 7.348 0.240 -33.328 1.00 93.06 95 LEU A C 1
ATOM 779 O O . LEU A 1 95 ? 6.989 0.423 -34.488 1.00 93.06 95 LEU A O 1
ATOM 783 N N . ASN A 1 96 ? 8.084 -0.797 -32.949 1.00 87.62 96 ASN A N 1
ATOM 784 C CA . ASN A 1 96 ? 8.584 -1.830 -33.843 1.00 87.62 96 ASN A CA 1
ATOM 785 C C . ASN A 1 96 ? 8.155 -3.199 -33.289 1.00 87.62 96 ASN A C 1
ATOM 787 O O . ASN A 1 96 ? 8.088 -3.386 -32.069 1.00 87.62 96 ASN A O 1
ATOM 791 N N . GLU A 1 97 ? 7.804 -4.148 -34.155 1.00 81.62 97 GLU A N 1
ATOM 792 C CA . GLU A 1 97 ? 7.420 -5.500 -33.738 1.00 81.62 97 GLU A CA 1
ATOM 793 C C . GLU A 1 97 ? 8.550 -6.213 -32.996 1.00 81.62 97 GLU A C 1
ATOM 795 O O . GLU A 1 97 ? 8.283 -6.785 -31.945 1.00 81.62 97 GLU A O 1
ATOM 800 N N . ASP A 1 98 ? 9.799 -6.028 -33.423 1.00 88.81 98 ASP A N 1
ATOM 801 C CA . ASP A 1 98 ? 10.933 -6.802 -32.904 1.00 88.81 98 ASP A CA 1
ATOM 802 C C . ASP A 1 98 ? 11.801 -6.050 -31.878 1.00 88.81 98 ASP A C 1
ATOM 804 O O . ASP A 1 98 ? 12.642 -6.651 -31.208 1.00 88.81 98 ASP A O 1
ATOM 808 N N . SER A 1 99 ? 11.616 -4.733 -31.720 1.00 91.06 99 SER A N 1
ATOM 809 C CA . SER A 1 99 ? 12.493 -3.925 -30.856 1.00 91.06 99 SER A CA 1
ATOM 810 C C . SER A 1 99 ? 12.163 -4.098 -29.377 1.00 91.06 99 SER A C 1
ATOM 812 O O . SER A 1 99 ? 11.134 -3.618 -28.891 1.00 91.06 99 SER A O 1
ATOM 814 N N . LYS A 1 100 ? 13.062 -4.729 -28.622 1.00 92.31 100 LYS A N 1
ATOM 815 C CA . LYS A 1 100 ? 12.923 -4.863 -27.167 1.00 92.31 100 LYS A CA 1
ATOM 816 C C . LYS A 1 100 ? 12.915 -3.505 -26.474 1.00 92.31 100 LYS A C 1
ATOM 818 O O . LYS A 1 100 ? 12.025 -3.241 -25.663 1.00 92.31 100 LYS A O 1
ATOM 823 N N . ILE A 1 101 ? 13.852 -2.627 -26.826 1.00 92.75 101 ILE A N 1
ATOM 824 C CA . ILE A 1 101 ? 14.027 -1.357 -26.128 1.00 92.75 101 ILE A CA 1
ATOM 825 C C . ILE A 1 101 ? 12.880 -0.376 -26.378 1.00 92.75 101 ILE A C 1
ATOM 827 O O . ILE A 1 101 ? 12.349 0.200 -25.429 1.00 92.75 101 ILE A O 1
ATOM 831 N N . ILE A 1 102 ? 12.420 -0.231 -27.626 1.00 95.00 102 ILE A N 1
ATOM 832 C CA . ILE A 1 102 ? 11.328 0.697 -27.949 1.00 95.00 102 ILE A CA 1
ATOM 833 C C . ILE A 1 102 ? 10.027 0.235 -27.289 1.00 95.00 102 ILE A C 1
ATOM 835 O O . ILE A 1 102 ? 9.321 1.045 -26.688 1.00 95.00 102 ILE A O 1
ATOM 839 N N . ASN A 1 103 ? 9.720 -1.065 -27.356 1.00 95.69 103 ASN A N 1
ATOM 840 C CA . ASN A 1 103 ? 8.528 -1.613 -26.709 1.00 95.69 103 ASN A CA 1
ATOM 841 C C . ASN A 1 103 ? 8.614 -1.482 -25.174 1.00 95.69 103 ASN A C 1
ATOM 843 O O . ASN A 1 103 ? 7.615 -1.144 -24.540 1.00 95.69 103 ASN A O 1
ATOM 847 N N . SER A 1 104 ? 9.796 -1.677 -24.576 1.00 95.88 104 SER A N 1
ATOM 848 C CA . SER A 1 104 ? 10.013 -1.511 -23.128 1.00 95.88 104 SER A CA 1
ATOM 849 C C . SER A 1 104 ? 9.863 -0.058 -22.690 1.00 95.88 104 SER A C 1
ATOM 851 O O . SER A 1 104 ? 9.216 0.222 -21.684 1.00 95.88 104 SER A O 1
ATOM 853 N N . PHE A 1 105 ? 10.387 0.884 -23.475 1.00 96.38 105 PHE A N 1
ATOM 854 C CA . PHE A 1 105 ? 10.210 2.307 -23.212 1.00 96.38 105 PHE A CA 1
ATOM 855 C C . PHE A 1 105 ? 8.746 2.739 -23.363 1.00 96.38 105 PHE A C 1
ATOM 857 O O . PHE A 1 105 ? 8.230 3.477 -22.525 1.00 96.38 105 PHE A O 1
ATOM 864 N N . TYR A 1 106 ? 8.035 2.228 -24.371 1.00 96.19 106 TYR A N 1
ATOM 865 C CA . TYR A 1 106 ? 6.597 2.463 -24.507 1.00 96.19 106 TYR A CA 1
ATOM 866 C C . TYR A 1 106 ? 5.812 1.922 -23.301 1.00 96.19 106 TYR A C 1
ATOM 868 O O . TYR A 1 106 ? 4.963 2.636 -22.761 1.00 96.19 106 TYR A O 1
ATOM 876 N N . LEU A 1 107 ? 6.117 0.701 -22.843 1.00 97.12 107 LEU A N 1
ATOM 877 C CA . LEU A 1 107 ? 5.529 0.122 -21.632 1.00 97.12 107 LEU A CA 1
ATOM 878 C C . LEU A 1 107 ? 5.815 0.992 -20.400 1.00 97.12 107 LEU A C 1
ATOM 880 O O . LEU A 1 107 ? 4.882 1.315 -19.669 1.00 97.12 107 LEU A O 1
ATOM 884 N N . TYR A 1 108 ? 7.063 1.428 -20.211 1.00 95.88 108 TYR A N 1
ATOM 885 C CA . TYR A 1 108 ? 7.461 2.305 -19.109 1.00 95.88 108 TYR A CA 1
ATOM 886 C C . TYR A 1 108 ? 6.609 3.579 -19.047 1.00 95.88 108 TYR A C 1
ATOM 888 O O . TYR A 1 108 ? 5.997 3.876 -18.022 1.00 95.88 108 TYR A O 1
ATOM 896 N N . ILE A 1 109 ? 6.511 4.321 -20.156 1.00 95.31 109 ILE A N 1
ATOM 897 C CA . ILE A 1 109 ? 5.776 5.593 -20.185 1.00 95.31 109 ILE A CA 1
ATOM 898 C C . ILE A 1 109 ? 4.275 5.383 -19.951 1.00 95.31 109 ILE A C 1
ATOM 900 O O . ILE A 1 109 ? 3.668 6.138 -19.187 1.00 95.31 109 ILE A O 1
ATOM 904 N N . ASN A 1 110 ? 3.670 4.361 -20.568 1.00 95.25 110 ASN A N 1
ATOM 905 C CA . ASN A 1 110 ? 2.255 4.050 -20.344 1.00 95.25 110 ASN A CA 1
ATOM 906 C C . ASN A 1 110 ? 1.996 3.606 -18.902 1.00 95.25 110 ASN A C 1
ATOM 908 O O . ASN A 1 110 ? 1.012 4.031 -18.300 1.00 95.25 110 ASN A O 1
ATOM 912 N N . GLY A 1 111 ? 2.896 2.808 -18.331 1.00 95.62 111 GLY A N 1
ATOM 913 C CA . GLY A 1 111 ? 2.840 2.375 -16.943 1.00 95.62 111 GLY A CA 1
ATOM 914 C C . GLY A 1 111 ? 2.913 3.541 -15.957 1.00 95.62 111 GLY A C 1
ATOM 915 O O . GLY A 1 111 ? 2.082 3.646 -15.054 1.00 95.62 111 GLY A O 1
ATOM 916 N N . GLU A 1 112 ? 3.847 4.471 -16.162 1.00 93.56 112 GLU A N 1
ATOM 917 C CA . GLU A 1 112 ? 3.955 5.684 -15.344 1.00 93.56 112 GLU A CA 1
ATOM 918 C C . GLU A 1 112 ? 2.739 6.605 -15.501 1.00 93.56 112 GLU A C 1
ATOM 920 O O . GLU A 1 112 ? 2.278 7.190 -14.520 1.00 93.56 112 GLU A O 1
ATOM 925 N N . TYR A 1 113 ? 2.172 6.712 -16.705 1.00 93.44 113 TYR A N 1
ATOM 926 C CA . TYR A 1 113 ? 0.940 7.471 -16.909 1.00 93.44 113 TYR A CA 1
ATOM 927 C C . TYR A 1 113 ? -0.248 6.816 -16.192 1.00 93.44 113 TYR A C 1
ATOM 929 O O . TYR A 1 113 ? -0.973 7.494 -15.463 1.00 93.44 113 TYR A O 1
ATOM 937 N N . TYR A 1 114 ? -0.394 5.493 -16.304 1.00 94.75 114 TYR A N 1
ATOM 938 C CA . TYR A 1 114 ? -1.446 4.727 -15.638 1.00 94.75 114 TYR A CA 1
ATOM 939 C C . TYR A 1 114 ? -1.374 4.833 -14.110 1.00 94.75 114 TYR A C 1
ATOM 941 O O . TYR A 1 114 ? -2.407 4.976 -13.455 1.00 94.75 114 TYR A O 1
ATOM 949 N N . LYS A 1 115 ? -0.169 4.826 -13.521 1.00 92.50 115 LYS A N 1
ATOM 950 C CA . LYS A 1 115 ? 0.022 5.059 -12.076 1.00 92.50 115 LYS A CA 1
ATOM 951 C C . LYS A 1 115 ? -0.627 6.365 -11.610 1.00 92.50 115 LYS A C 1
ATOM 953 O O . LYS A 1 115 ? -1.212 6.381 -10.529 1.00 92.50 115 LYS A O 1
ATOM 958 N N . ASN A 1 116 ? -0.583 7.404 -12.445 1.00 88.19 116 ASN A N 1
ATOM 959 C CA . ASN A 1 116 ? -1.100 8.734 -12.130 1.00 88.19 116 ASN A CA 1
ATOM 960 C C . ASN A 1 116 ? -2.588 8.916 -12.454 1.00 88.19 116 ASN A C 1
ATOM 962 O O . ASN A 1 116 ? -3.268 9.659 -11.753 1.00 88.19 116 ASN A O 1
ATOM 966 N N . THR A 1 117 ? -3.097 8.284 -13.515 1.00 90.19 117 THR A N 1
ATOM 967 C CA . THR A 1 117 ? -4.463 8.544 -14.009 1.00 90.19 117 THR A CA 1
ATOM 968 C C . THR A 1 117 ? -5.454 7.427 -13.745 1.00 90.19 117 THR A C 1
ATOM 970 O O . THR A 1 117 ? -6.655 7.685 -13.741 1.00 90.19 117 THR A O 1
ATOM 973 N N . LYS A 1 118 ? -4.970 6.195 -13.553 1.00 89.62 118 LYS A N 1
ATOM 974 C CA . LYS A 1 118 ? -5.791 4.978 -13.484 1.00 89.62 118 LYS A CA 1
ATOM 975 C C . LYS A 1 118 ? -6.704 4.793 -14.705 1.00 89.62 118 LYS A C 1
ATOM 977 O O . LYS A 1 118 ? -7.750 4.158 -14.603 1.00 89.62 118 LYS A O 1
ATOM 982 N N . ASP A 1 119 ? -6.311 5.326 -15.865 1.00 88.12 119 ASP A N 1
ATOM 983 C CA . ASP A 1 119 ? -7.084 5.218 -17.106 1.00 88.12 119 ASP A CA 1
ATOM 984 C C . ASP A 1 119 ? -7.194 3.754 -17.563 1.00 88.12 119 ASP A C 1
ATOM 986 O O . ASP A 1 119 ? -6.212 3.111 -17.940 1.00 88.12 119 ASP A O 1
ATOM 990 N N . TYR A 1 120 ? -8.419 3.228 -17.543 1.00 80.81 120 TYR A N 1
ATOM 991 C CA . TYR A 1 120 ? -8.721 1.842 -17.882 1.00 80.81 120 TYR A CA 1
ATOM 992 C C . TYR A 1 120 ? -8.345 1.466 -19.325 1.00 80.81 120 TYR A C 1
ATOM 994 O O . TYR A 1 120 ? -7.984 0.316 -19.582 1.00 80.81 120 TYR A O 1
ATOM 1002 N N . ILE A 1 121 ? -8.394 2.408 -20.275 1.00 82.50 121 ILE A N 1
ATOM 1003 C CA . ILE A 1 121 ? -8.055 2.126 -21.679 1.00 82.50 121 ILE A CA 1
ATOM 1004 C C . ILE A 1 121 ? -6.578 1.728 -21.792 1.00 82.50 121 ILE A C 1
ATOM 1006 O O . ILE A 1 121 ? -6.242 0.792 -22.518 1.00 82.50 121 ILE A O 1
ATOM 1010 N N . LEU A 1 122 ? -5.709 2.366 -21.007 1.00 89.25 122 LEU A N 1
ATOM 1011 C CA . LEU A 1 122 ? -4.273 2.084 -21.002 1.00 89.25 122 LEU A CA 1
ATOM 1012 C C . LEU A 1 122 ? -3.921 0.750 -20.367 1.00 89.25 122 LEU A C 1
ATOM 1014 O O . LEU A 1 122 ? -2.907 0.163 -20.732 1.00 89.25 122 LEU A O 1
ATOM 1018 N N . ALA A 1 123 ? -4.744 0.251 -19.444 1.00 90.81 123 ALA A N 1
ATOM 1019 C CA . ALA A 1 123 ? -4.493 -1.042 -18.822 1.00 90.81 123 ALA A CA 1
ATOM 1020 C C . ALA A 1 123 ? -4.440 -2.156 -19.885 1.00 90.81 123 ALA A C 1
ATOM 1022 O O . ALA A 1 123 ? -3.549 -2.999 -19.848 1.00 90.81 123 ALA A O 1
ATOM 1023 N N . LYS A 1 124 ? -5.313 -2.101 -20.902 1.00 90.31 124 LYS A N 1
ATOM 1024 C CA . LYS A 1 124 ? -5.301 -3.054 -22.027 1.00 90.31 124 LYS A CA 1
ATOM 1025 C C . LYS A 1 124 ? -4.050 -2.930 -22.897 1.00 90.31 124 LYS A C 1
ATOM 1027 O O . LYS A 1 124 ? -3.467 -3.950 -23.262 1.00 90.31 124 LYS A O 1
ATOM 1032 N N . ASP A 1 125 ? -3.622 -1.703 -23.194 1.00 91.75 125 ASP A N 1
ATOM 1033 C CA . ASP A 1 125 ? -2.390 -1.454 -23.952 1.00 91.75 125 ASP A CA 1
ATOM 1034 C C . ASP A 1 125 ? -1.160 -1.976 -23.183 1.00 91.75 125 ASP A C 1
ATOM 1036 O O . ASP A 1 125 ? -0.294 -2.614 -23.781 1.00 91.75 125 ASP A O 1
ATOM 1040 N N . ILE A 1 126 ? -1.116 -1.779 -21.857 1.00 96.25 126 ILE A N 1
ATOM 1041 C CA . ILE A 1 126 ? -0.066 -2.292 -20.959 1.00 96.25 126 ILE A CA 1
ATOM 1042 C C . ILE A 1 126 ? -0.018 -3.824 -20.969 1.00 96.25 126 ILE A C 1
ATOM 1044 O O . ILE A 1 126 ? 1.073 -4.394 -21.055 1.00 96.25 126 ILE A O 1
ATOM 1048 N N . LEU A 1 127 ? -1.168 -4.505 -20.911 1.00 94.94 127 LEU A N 1
ATOM 1049 C CA . LEU A 1 127 ? -1.199 -5.966 -21.018 1.00 94.94 127 LEU A CA 1
ATOM 1050 C C . LEU A 1 127 ? -0.640 -6.433 -22.362 1.00 94.94 127 LEU A C 1
ATOM 1052 O O . LEU A 1 127 ? 0.281 -7.248 -22.396 1.00 94.94 127 LEU A O 1
ATOM 1056 N N . SER A 1 128 ? -1.160 -5.872 -23.456 1.00 93.69 128 SER A N 1
ATOM 1057 C CA . SER A 1 12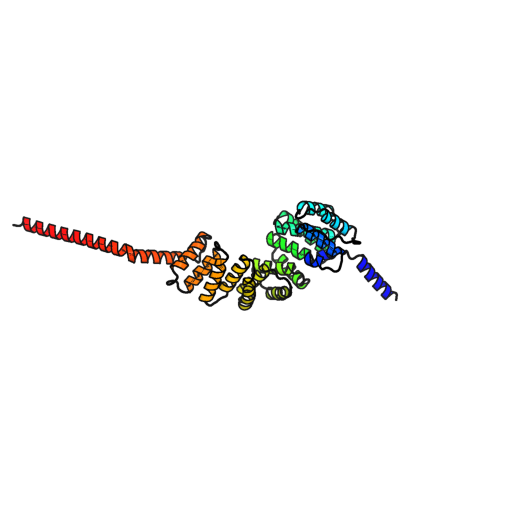8 ? -0.802 -6.290 -24.812 1.00 93.69 128 SER A CA 1
ATOM 1058 C C . SER A 1 128 ? 0.689 -6.095 -25.096 1.00 93.69 128 SER A C 1
ATOM 1060 O O . SER A 1 128 ? 1.348 -7.001 -25.611 1.00 93.69 128 SER A O 1
ATOM 1062 N N . ILE A 1 129 ? 1.258 -4.947 -24.709 1.00 96.06 129 ILE A N 1
ATOM 1063 C CA . ILE A 1 129 ? 2.693 -4.704 -24.893 1.00 96.06 129 ILE A CA 1
ATOM 1064 C C . ILE A 1 129 ? 3.548 -5.596 -23.981 1.00 96.06 129 ILE A C 1
ATOM 1066 O O . ILE A 1 129 ? 4.623 -6.028 -24.399 1.00 96.06 129 ILE A O 1
ATOM 1070 N N . SER A 1 130 ? 3.078 -5.918 -22.770 1.00 96.75 130 SER A N 1
ATOM 1071 C CA . SER A 1 130 ? 3.804 -6.805 -21.853 1.00 96.75 130 SER A CA 1
ATOM 1072 C C . SER A 1 130 ? 3.872 -8.232 -22.395 1.00 96.75 130 SER A C 1
ATOM 1074 O O . SER A 1 130 ? 4.946 -8.827 -22.418 1.00 96.75 130 SER A O 1
ATOM 1076 N N . GLU A 1 131 ? 2.759 -8.766 -22.903 1.00 94.75 131 GLU A N 1
ATOM 1077 C CA . GLU A 1 131 ? 2.722 -10.082 -23.555 1.00 94.75 131 GLU A CA 1
ATOM 1078 C C . GLU A 1 131 ? 3.646 -10.135 -24.773 1.00 94.75 131 GLU A C 1
ATOM 1080 O O . GLU A 1 131 ? 4.425 -11.078 -24.929 1.00 94.75 131 GLU A O 1
ATOM 1085 N N . LYS A 1 132 ? 3.625 -9.085 -25.601 1.00 94.44 132 LYS A N 1
ATOM 1086 C CA . LYS A 1 132 ? 4.531 -8.958 -26.743 1.00 94.44 132 LYS A CA 1
ATOM 1087 C C . LYS A 1 132 ? 5.999 -8.992 -26.307 1.00 94.44 132 LYS A C 1
ATOM 1089 O O . LYS A 1 132 ? 6.778 -9.760 -26.865 1.00 94.44 132 LYS A O 1
ATOM 1094 N N . LEU A 1 133 ? 6.383 -8.200 -25.305 1.00 95.19 133 LEU A N 1
ATOM 1095 C CA . LEU A 1 133 ? 7.752 -8.181 -24.779 1.00 95.19 133 LEU A CA 1
ATOM 1096 C C . LEU A 1 133 ? 8.182 -9.538 -24.215 1.00 95.19 133 LEU A C 1
ATOM 1098 O O . LEU A 1 133 ? 9.303 -9.976 -24.475 1.00 95.19 133 LEU A O 1
ATOM 1102 N N . ASN A 1 134 ? 7.290 -10.224 -23.501 1.00 94.12 134 ASN A N 1
ATOM 1103 C CA . ASN A 1 134 ? 7.552 -11.557 -22.964 1.00 94.12 134 ASN A CA 1
ATOM 1104 C C . ASN A 1 134 ? 7.816 -12.578 -24.076 1.00 94.12 134 ASN A C 1
ATOM 1106 O O . ASN A 1 134 ? 8.746 -13.376 -23.956 1.00 94.12 134 ASN A O 1
ATOM 1110 N N . ASN A 1 135 ? 7.062 -12.508 -25.178 1.00 93.44 135 ASN A N 1
ATOM 1111 C CA . ASN A 1 135 ? 7.270 -13.360 -26.350 1.00 93.44 135 ASN A CA 1
ATOM 1112 C C . ASN A 1 135 ? 8.613 -13.069 -27.037 1.00 93.44 135 ASN A C 1
ATOM 1114 O O . ASN A 1 135 ? 9.365 -13.994 -27.326 1.00 93.44 135 ASN A O 1
ATOM 1118 N N . ILE A 1 136 ? 8.959 -11.794 -27.245 1.00 92.06 136 ILE A N 1
ATOM 1119 C CA . ILE A 1 136 ? 10.244 -11.402 -27.859 1.00 92.06 136 ILE A CA 1
ATOM 1120 C C . ILE A 1 136 ? 11.426 -11.827 -26.975 1.00 92.06 136 ILE A C 1
ATOM 1122 O O . ILE A 1 136 ? 12.491 -12.206 -27.469 1.00 92.06 136 ILE A O 1
ATOM 1126 N N . ASN A 1 137 ? 11.267 -11.754 -25.652 1.00 89.06 137 ASN A N 1
ATOM 1127 C CA . ASN A 1 137 ? 12.330 -12.091 -24.713 1.00 89.06 137 ASN A CA 1
ATOM 1128 C C . ASN A 1 137 ? 12.383 -13.581 -24.335 1.00 89.06 137 ASN A C 1
ATOM 1130 O O . ASN A 1 137 ? 13.378 -14.013 -23.756 1.00 89.06 137 ASN A O 1
ATOM 1134 N N . ASN A 1 138 ? 11.346 -14.361 -24.658 1.00 91.25 138 ASN A N 1
ATOM 1135 C CA . ASN A 1 138 ? 11.143 -15.745 -24.207 1.00 91.25 138 ASN A CA 1
ATOM 1136 C C . ASN A 1 138 ? 11.227 -15.924 -22.674 1.00 91.25 138 ASN A C 1
ATOM 1138 O O . ASN A 1 138 ? 11.564 -17.002 -22.186 1.00 91.25 138 ASN A O 1
ATOM 1142 N N . LYS A 1 139 ? 10.968 -14.858 -21.908 1.00 93.25 139 LYS A N 1
ATOM 1143 C CA . LYS A 1 139 ? 11.016 -14.830 -20.438 1.00 93.25 139 LYS A CA 1
ATOM 1144 C C . LYS A 1 139 ? 10.264 -13.600 -19.934 1.00 93.25 139 LYS A C 1
ATOM 1146 O O . LYS A 1 139 ? 10.354 -12.545 -20.566 1.00 93.25 139 LYS A O 1
ATOM 1151 N N . LEU A 1 140 ? 9.599 -13.719 -18.783 1.00 95.62 140 LEU A N 1
ATOM 1152 C CA . LEU A 1 140 ? 9.094 -12.559 -18.049 1.00 95.62 140 LEU A CA 1
ATOM 1153 C C . LEU A 1 140 ? 10.266 -11.682 -17.595 1.00 95.62 140 LEU A C 1
ATOM 1155 O O . LEU A 1 140 ? 11.310 -12.190 -17.184 1.00 95.62 140 LEU A O 1
ATOM 1159 N N . THR A 1 141 ? 10.093 -10.369 -17.664 1.00 95.62 141 THR A N 1
ATOM 1160 C CA . THR A 1 141 ? 11.117 -9.384 -17.290 1.00 95.62 141 THR A CA 1
ATOM 1161 C C . THR A 1 141 ? 10.616 -8.509 -16.153 1.00 95.62 141 THR A C 1
ATOM 1163 O O . THR A 1 141 ? 9.405 -8.338 -16.018 1.00 95.62 141 THR A O 1
ATOM 1166 N N . PRO A 1 142 ? 11.500 -7.898 -15.353 1.00 96.69 142 PRO A N 1
ATOM 1167 C CA . PRO A 1 142 ? 11.052 -7.053 -14.258 1.00 96.69 142 PRO A CA 1
ATOM 1168 C C . PRO A 1 142 ? 10.053 -5.963 -14.661 1.00 96.69 142 PRO A C 1
ATOM 1170 O O . PRO A 1 142 ? 9.018 -5.812 -14.013 1.00 96.69 142 PRO A O 1
ATOM 1173 N N . ILE A 1 143 ? 10.295 -5.264 -15.776 1.00 96.50 143 ILE A N 1
ATOM 1174 C CA . ILE A 1 143 ? 9.389 -4.206 -16.246 1.00 96.50 143 ILE A CA 1
ATOM 1175 C C . ILE A 1 143 ? 7.997 -4.733 -16.634 1.00 96.50 143 ILE A C 1
ATOM 1177 O O . ILE A 1 143 ? 6.986 -4.084 -16.357 1.00 96.50 143 ILE A O 1
ATOM 1181 N N . THR A 1 144 ? 7.928 -5.914 -17.259 1.00 97.50 144 THR A N 1
ATOM 1182 C CA . THR A 1 144 ? 6.656 -6.521 -17.679 1.00 97.50 144 THR A CA 1
ATOM 1183 C C . THR A 1 144 ? 5.908 -7.073 -16.481 1.00 97.50 144 THR A C 1
ATOM 1185 O O . THR A 1 144 ? 4.726 -6.780 -16.341 1.00 97.50 144 THR A O 1
ATOM 1188 N N . ILE A 1 145 ? 6.596 -7.776 -15.574 1.00 98.19 145 ILE A N 1
ATOM 1189 C CA . ILE A 1 145 ? 6.024 -8.259 -14.313 1.00 98.19 145 ILE A CA 1
ATOM 1190 C C . ILE A 1 145 ? 5.436 -7.079 -13.542 1.00 98.19 145 ILE A C 1
ATOM 1192 O O . ILE A 1 145 ? 4.268 -7.125 -13.165 1.00 98.19 145 ILE A O 1
ATOM 1196 N N . TYR A 1 146 ? 6.198 -6.003 -13.350 1.00 98.06 146 TYR A N 1
ATOM 1197 C CA . TYR A 1 146 ? 5.741 -4.870 -12.558 1.00 98.06 146 TYR A CA 1
ATOM 1198 C C . TYR A 1 146 ? 4.520 -4.174 -13.173 1.00 98.06 146 TYR A C 1
ATOM 1200 O O . TYR A 1 146 ? 3.464 -4.128 -12.546 1.00 98.06 146 TYR A O 1
ATOM 1208 N N . TYR A 1 147 ? 4.612 -3.644 -14.398 1.00 97.62 147 TYR A N 1
ATOM 1209 C CA . TYR A 1 147 ? 3.529 -2.816 -14.943 1.00 97.62 147 TYR A CA 1
ATOM 1210 C C . TYR A 1 147 ? 2.286 -3.619 -15.340 1.00 97.62 147 TYR A C 1
ATOM 1212 O O . TYR A 1 147 ? 1.164 -3.132 -15.146 1.00 97.62 147 TYR A O 1
ATOM 1220 N N . LYS A 1 148 ? 2.448 -4.854 -15.838 1.00 97.12 148 LYS A N 1
ATOM 1221 C CA . LYS A 1 148 ? 1.315 -5.747 -16.118 1.00 97.12 148 LYS A CA 1
ATOM 1222 C C . LYS A 1 148 ? 0.535 -6.031 -14.839 1.00 97.12 148 LYS A C 1
ATOM 1224 O O . LYS A 1 148 ? -0.672 -5.811 -14.803 1.00 97.12 148 LYS A O 1
ATOM 1229 N N . ASN A 1 149 ? 1.218 -6.440 -13.772 1.00 97.81 149 ASN A N 1
ATOM 1230 C CA . ASN A 1 149 ? 0.546 -6.807 -12.528 1.00 97.81 149 ASN A CA 1
ATOM 1231 C C . ASN A 1 149 ? 0.041 -5.588 -11.762 1.00 97.81 149 ASN A C 1
ATOM 1233 O O . ASN A 1 149 ? -1.069 -5.621 -11.241 1.00 97.81 149 ASN A O 1
ATOM 1237 N N . TYR A 1 150 ? 0.771 -4.470 -11.779 1.00 97.19 150 TYR A N 1
ATOM 1238 C CA . TYR A 1 150 ? 0.282 -3.215 -11.218 1.00 97.19 150 TYR A CA 1
ATOM 1239 C C . TYR A 1 150 ? -1.035 -2.805 -11.883 1.00 97.19 150 TYR A C 1
ATOM 1241 O O . TYR A 1 150 ? -2.034 -2.590 -11.201 1.00 97.19 150 TYR A O 1
ATOM 1249 N N . SER A 1 151 ? -1.078 -2.745 -13.218 1.00 96.12 151 SER A N 1
ATOM 1250 C CA . SER A 1 151 ? -2.317 -2.408 -13.927 1.00 96.12 151 SER A CA 1
ATOM 1251 C C . SER A 1 151 ? -3.422 -3.442 -13.699 1.00 96.12 151 SER A C 1
ATOM 1253 O O . SER A 1 151 ? -4.561 -3.050 -13.441 1.00 96.12 151 SER A O 1
ATOM 1255 N N . GLY A 1 152 ? -3.095 -4.737 -13.681 1.00 94.94 152 GLY A N 1
ATOM 1256 C CA . GLY A 1 152 ? -4.025 -5.824 -13.372 1.00 94.94 152 GLY A CA 1
ATOM 1257 C C . GLY A 1 152 ? -4.681 -5.695 -11.994 1.00 94.94 152 GLY A C 1
ATOM 1258 O O . GLY A 1 152 ? -5.898 -5.810 -11.891 1.00 94.94 152 GLY A O 1
ATOM 1259 N N . ILE A 1 153 ? -3.913 -5.360 -10.951 1.00 94.62 153 ILE A N 1
ATOM 1260 C CA . ILE A 1 153 ? -4.423 -5.217 -9.576 1.00 94.62 153 ILE A CA 1
ATOM 1261 C C . ILE A 1 153 ? -5.429 -4.066 -9.443 1.00 94.62 153 ILE A C 1
ATOM 1263 O O . ILE A 1 153 ? -6.373 -4.173 -8.656 1.00 94.62 153 ILE A O 1
ATOM 1267 N N . TYR A 1 154 ? -5.225 -2.954 -10.157 1.00 92.38 154 TYR A N 1
ATOM 1268 C CA . TYR A 1 154 ? -6.092 -1.770 -10.054 1.00 92.38 154 TYR A CA 1
ATOM 1269 C C . TYR A 1 154 ? -7.266 -1.772 -11.035 1.00 92.38 154 TYR A C 1
ATOM 1271 O O . TYR A 1 154 ? -8.286 -1.160 -10.738 1.00 92.38 154 TYR A O 1
ATOM 1279 N N . SER A 1 155 ? -7.130 -2.420 -12.193 1.00 91.56 155 SER A N 1
ATOM 1280 C CA . SER A 1 155 ? -8.198 -2.488 -13.202 1.00 91.56 155 SER A CA 1
ATOM 1281 C C . SER A 1 155 ? -9.012 -3.781 -13.166 1.00 91.56 155 SER A C 1
ATOM 1283 O O . SER A 1 155 ? -10.025 -3.858 -13.855 1.00 91.56 155 SER A O 1
ATOM 1285 N N . GLU A 1 156 ? -8.571 -4.781 -12.396 1.00 89.44 156 GLU A N 1
ATOM 1286 C CA . GLU A 1 156 ? -9.220 -6.093 -12.238 1.00 89.44 156 GLU A CA 1
ATOM 1287 C C . GLU A 1 156 ? -9.387 -6.873 -13.558 1.00 89.44 156 GLU A C 1
ATOM 1289 O O . GLU A 1 156 ? -10.256 -7.730 -13.690 1.00 89.44 156 GLU A O 1
ATOM 1294 N N . ILE A 1 157 ? -8.544 -6.584 -14.555 1.00 89.56 157 ILE A N 1
ATOM 1295 C CA . ILE A 1 157 ? -8.571 -7.242 -15.875 1.00 89.56 157 ILE A CA 1
ATOM 1296 C C . ILE A 1 157 ? -7.745 -8.530 -15.942 1.00 89.56 157 ILE A C 1
ATOM 1298 O O . ILE A 1 157 ? -7.939 -9.324 -16.858 1.00 89.56 157 ILE A O 1
ATOM 1302 N N . VAL A 1 158 ? -6.803 -8.711 -15.013 1.00 91.75 158 VAL A N 1
ATOM 1303 C CA . VAL A 1 158 ? -5.996 -9.930 -14.876 1.00 91.75 158 VAL A CA 1
ATOM 1304 C C . VAL A 1 158 ? -6.504 -10.668 -13.651 1.00 91.75 158 VAL A C 1
ATOM 1306 O O . VAL A 1 158 ? -6.744 -10.051 -12.611 1.00 91.75 158 VAL A O 1
ATOM 1309 N N . ASP A 1 159 ? -6.687 -11.979 -13.768 1.00 94.69 159 ASP A N 1
ATOM 1310 C CA . ASP A 1 159 ? -7.121 -12.788 -12.641 1.00 94.69 159 ASP A CA 1
ATOM 1311 C C . ASP A 1 159 ? -6.048 -12.835 -11.537 1.00 94.69 159 ASP A C 1
ATOM 1313 O O . ASP A 1 159 ? -4.844 -12.688 -11.773 1.00 94.69 159 ASP A O 1
ATOM 1317 N N . LYS A 1 160 ? -6.507 -13.029 -10.299 1.00 95.19 160 LYS A N 1
ATOM 1318 C CA . LYS A 1 160 ? -5.651 -12.973 -9.108 1.00 95.19 160 LYS A CA 1
ATOM 1319 C C . LYS A 1 160 ? -4.568 -14.054 -9.111 1.00 95.19 160 LYS A C 1
ATOM 1321 O O . LYS A 1 160 ? -3.458 -13.798 -8.659 1.00 95.19 160 LYS A O 1
ATOM 1326 N N . GLU A 1 161 ? -4.872 -15.242 -9.629 1.00 96.31 161 GLU A N 1
ATOM 1327 C CA . GLU A 1 161 ? -3.937 -16.369 -9.640 1.00 96.31 161 GLU A CA 1
ATOM 1328 C C . GLU A 1 161 ? -2.776 -16.116 -10.608 1.00 96.31 161 GLU A C 1
ATOM 1330 O O . GLU A 1 161 ? -1.615 -16.309 -10.241 1.00 96.31 161 GLU A O 1
ATOM 1335 N N . THR A 1 162 ? -3.062 -15.584 -11.798 1.00 96.75 162 THR A N 1
ATOM 1336 C CA . THR A 1 162 ? -2.037 -15.122 -12.741 1.00 96.75 162 THR A CA 1
ATOM 1337 C C . THR A 1 162 ? -1.146 -14.060 -12.103 1.00 96.75 162 THR A C 1
ATOM 1339 O O . THR A 1 162 ? 0.077 -14.188 -12.161 1.00 96.75 162 THR A O 1
ATOM 1342 N N . ILE A 1 163 ? -1.732 -13.058 -11.431 1.00 97.75 163 ILE A N 1
ATOM 1343 C CA . ILE A 1 163 ? -0.956 -12.013 -10.749 1.00 97.75 163 ILE A CA 1
ATOM 1344 C C . ILE A 1 163 ? -0.037 -12.616 -9.682 1.00 97.75 163 ILE A C 1
ATOM 1346 O O . ILE A 1 163 ? 1.163 -12.334 -9.667 1.00 97.75 163 ILE A O 1
ATOM 1350 N N . LYS A 1 164 ? -0.575 -13.482 -8.813 1.00 97.69 164 LYS A N 1
ATOM 1351 C CA . LYS A 1 164 ? 0.199 -14.167 -7.769 1.00 97.69 164 LYS A CA 1
ATOM 1352 C C . LYS A 1 164 ? 1.380 -14.929 -8.367 1.00 97.69 164 LYS A C 1
ATOM 1354 O O . LYS A 1 164 ? 2.502 -14.790 -7.887 1.00 97.69 164 LYS A O 1
ATOM 1359 N N . ASN A 1 165 ? 1.138 -15.718 -9.413 1.00 97.94 165 ASN A N 1
ATOM 1360 C CA . ASN A 1 165 ? 2.157 -16.562 -10.032 1.00 97.94 165 ASN A CA 1
ATOM 1361 C C . ASN A 1 165 ? 3.271 -15.738 -10.692 1.00 97.94 165 ASN A C 1
ATOM 1363 O O . ASN A 1 165 ? 4.448 -16.069 -10.543 1.00 97.94 165 ASN A O 1
ATOM 1367 N N . GLU A 1 166 ? 2.928 -14.647 -11.381 1.00 98.19 166 GLU A N 1
ATOM 1368 C CA . GLU A 1 166 ? 3.918 -13.767 -12.010 1.00 98.19 166 GLU A CA 1
ATOM 1369 C C . GLU A 1 166 ? 4.732 -12.962 -10.987 1.00 98.19 166 GLU A C 1
ATOM 1371 O O . GLU A 1 166 ? 5.945 -12.813 -11.150 1.00 98.19 166 GLU A O 1
ATOM 1376 N N . LEU A 1 167 ? 4.112 -12.485 -9.904 1.00 98.44 167 LEU A N 1
ATOM 1377 C CA . L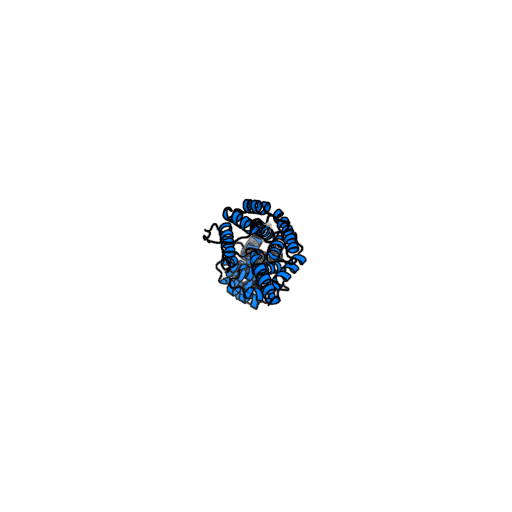EU A 1 167 ? 4.831 -11.814 -8.815 1.00 98.44 167 LEU A CA 1
ATOM 1378 C C . LEU A 1 167 ? 5.731 -12.791 -8.048 1.00 98.44 167 LEU A C 1
ATOM 1380 O O . LEU A 1 167 ? 6.877 -12.458 -7.740 1.00 98.44 167 LEU A O 1
ATOM 1384 N N . LEU A 1 168 ? 5.260 -14.019 -7.808 1.00 98.19 168 LEU A N 1
ATOM 1385 C CA . LEU A 1 168 ? 6.059 -15.087 -7.207 1.00 98.19 168 LEU A CA 1
ATOM 1386 C C . LEU A 1 168 ? 7.265 -15.447 -8.080 1.00 98.19 168 LEU A C 1
ATOM 1388 O O . LEU A 1 168 ? 8.372 -15.617 -7.568 1.00 98.19 168 LEU A O 1
ATOM 1392 N N . TYR A 1 169 ? 7.068 -15.532 -9.395 1.00 97.88 169 TYR A N 1
ATOM 1393 C CA . TYR A 1 169 ? 8.161 -15.667 -10.350 1.00 97.88 169 TYR A CA 1
ATOM 1394 C C . TYR A 1 169 ? 9.149 -14.501 -10.229 1.00 97.88 169 TYR A C 1
ATOM 1396 O O . TYR A 1 169 ? 10.351 -14.725 -10.098 1.00 97.88 169 TYR A O 1
ATOM 1404 N N . GLY A 1 170 ? 8.639 -13.267 -10.192 1.00 96.69 170 GLY A N 1
ATOM 1405 C CA . GLY A 1 170 ? 9.439 -12.054 -10.060 1.00 96.69 170 GLY A CA 1
ATOM 1406 C C . GLY A 1 170 ? 10.351 -12.064 -8.836 1.00 96.69 170 GLY A C 1
ATOM 1407 O O . GLY A 1 170 ? 11.548 -11.849 -8.978 1.00 96.69 170 GLY A O 1
ATOM 1408 N N . ILE A 1 171 ? 9.837 -12.405 -7.653 1.00 96.94 171 ILE A N 1
ATOM 1409 C CA . ILE A 1 171 ? 10.664 -12.446 -6.432 1.00 96.94 171 ILE A CA 1
ATOM 1410 C C . ILE A 1 171 ? 11.643 -13.628 -6.379 1.00 96.94 171 ILE A C 1
ATOM 1412 O O . ILE A 1 171 ? 12.571 -13.612 -5.575 1.00 96.94 171 ILE A O 1
ATOM 1416 N N . ASN A 1 172 ? 11.417 -14.683 -7.167 1.00 96.38 172 ASN A N 1
ATOM 1417 C CA . ASN A 1 172 ? 12.334 -15.820 -7.269 1.00 96.38 172 ASN A CA 1
ATOM 1418 C C . ASN A 1 172 ? 13.502 -15.515 -8.206 1.00 96.38 172 ASN A C 1
ATOM 1420 O O . ASN A 1 172 ? 14.641 -15.853 -7.896 1.00 96.38 172 ASN A O 1
ATOM 1424 N N . GLU A 1 173 ? 13.205 -14.896 -9.345 1.00 96.19 173 GLU A N 1
ATOM 1425 C CA . GLU A 1 173 ? 14.175 -14.654 -10.413 1.00 96.19 173 GLU A CA 1
ATOM 1426 C C . GLU A 1 173 ? 14.893 -13.309 -10.280 1.00 96.19 173 GLU A C 1
ATOM 1428 O O . GLU A 1 173 ? 16.024 -13.188 -10.743 1.00 96.19 173 GLU A O 1
ATOM 1433 N N . TYR A 1 174 ? 14.241 -12.320 -9.663 1.00 94.75 174 TYR A N 1
ATOM 1434 C CA . TYR A 1 174 ? 14.700 -10.932 -9.550 1.00 94.75 174 TYR A CA 1
ATOM 1435 C C . TYR A 1 174 ? 14.496 -10.378 -8.124 1.00 94.75 174 TYR A C 1
ATOM 1437 O O . TYR A 1 174 ? 13.824 -9.356 -7.947 1.00 94.75 174 TYR A O 1
ATOM 1445 N N . PRO A 1 175 ? 15.016 -11.043 -7.071 1.00 93.88 175 PRO A N 1
ATOM 1446 C CA . PRO A 1 175 ? 14.824 -10.614 -5.681 1.00 93.88 175 PRO A CA 1
ATOM 1447 C C . PRO A 1 175 ? 15.401 -9.220 -5.378 1.00 93.88 175 PRO A C 1
ATOM 1449 O O . PRO A 1 175 ? 15.018 -8.596 -4.393 1.00 93.88 175 PRO A O 1
ATOM 1452 N N . GLU A 1 176 ? 16.321 -8.726 -6.204 1.00 90.56 176 GLU A N 1
ATOM 1453 C CA . GLU A 1 176 ? 16.902 -7.386 -6.129 1.00 90.56 176 GLU A CA 1
ATOM 1454 C C . GLU A 1 176 ? 15.998 -6.283 -6.699 1.00 90.56 176 GLU A C 1
ATOM 1456 O O . GLU A 1 176 ? 16.270 -5.105 -6.468 1.00 90.56 176 GLU A O 1
ATOM 1461 N N . ASN A 1 177 ? 14.932 -6.628 -7.430 1.00 92.62 177 ASN A N 1
ATOM 1462 C CA . ASN A 1 177 ? 14.004 -5.635 -7.957 1.00 92.62 177 ASN A CA 1
ATOM 1463 C C . ASN A 1 177 ? 12.997 -5.228 -6.871 1.00 92.62 177 ASN A C 1
ATOM 1465 O O . ASN A 1 177 ? 12.026 -5.932 -6.579 1.00 92.62 177 ASN A O 1
ATOM 1469 N N . LYS A 1 178 ? 13.258 -4.072 -6.259 1.00 94.00 178 LYS A N 1
ATOM 1470 C CA . LYS A 1 178 ? 12.494 -3.552 -5.126 1.00 94.00 178 LYS A CA 1
ATOM 1471 C C . LYS A 1 178 ? 11.020 -3.339 -5.474 1.00 94.00 178 LYS A C 1
ATOM 1473 O O . LYS A 1 178 ? 10.155 -3.717 -4.690 1.00 94.00 178 LYS A O 1
ATOM 1478 N N . GLU A 1 179 ? 10.726 -2.798 -6.649 1.00 95.00 179 GLU A N 1
ATOM 1479 C CA . GLU A 1 179 ? 9.369 -2.459 -7.072 1.00 95.00 179 GLU A CA 1
ATOM 1480 C C . GLU A 1 179 ? 8.459 -3.686 -7.205 1.00 95.00 179 GLU A C 1
ATOM 1482 O O . GLU A 1 179 ? 7.270 -3.608 -6.894 1.00 95.00 179 GLU A O 1
ATOM 1487 N N . ILE A 1 180 ? 8.997 -4.836 -7.627 1.00 97.19 180 ILE A N 1
ATOM 1488 C CA . ILE A 1 180 ? 8.250 -6.104 -7.654 1.00 97.19 180 ILE A CA 1
ATOM 1489 C C . ILE A 1 180 ? 7.966 -6.598 -6.236 1.00 97.19 180 ILE A C 1
ATOM 1491 O O . ILE A 1 180 ? 6.855 -7.055 -5.962 1.00 97.19 180 ILE A O 1
ATOM 1495 N N . VAL A 1 181 ? 8.945 -6.498 -5.332 1.00 97.62 181 VAL A N 1
ATOM 1496 C CA . VAL A 1 181 ? 8.779 -6.904 -3.929 1.00 97.62 181 VAL A CA 1
ATOM 1497 C C . VAL A 1 181 ? 7.707 -6.048 -3.251 1.00 97.62 181 VAL A C 1
ATOM 1499 O O . VAL A 1 181 ? 6.794 -6.597 -2.637 1.00 97.62 181 VAL A O 1
ATOM 1502 N N . GLU A 1 182 ? 7.763 -4.725 -3.416 1.00 98.06 182 GLU A N 1
ATOM 1503 C CA . GLU A 1 182 ? 6.753 -3.790 -2.899 1.00 98.06 182 GLU A CA 1
ATOM 1504 C C . GLU A 1 182 ? 5.363 -4.074 -3.479 1.00 98.06 182 GLU A C 1
ATOM 1506 O O . GLU A 1 182 ? 4.372 -4.119 -2.747 1.00 98.06 182 GLU A O 1
ATOM 1511 N N . LEU A 1 183 ? 5.281 -4.333 -4.789 1.00 98.25 183 LEU A N 1
ATOM 1512 C CA . LEU A 1 183 ? 4.021 -4.679 -5.440 1.00 98.25 183 LEU A CA 1
ATOM 1513 C C . LEU A 1 183 ? 3.439 -5.993 -4.907 1.00 98.25 183 LEU A C 1
ATOM 1515 O O . LEU A 1 183 ? 2.224 -6.088 -4.736 1.00 98.25 183 LEU A O 1
ATOM 1519 N N . PHE A 1 184 ? 4.279 -6.991 -4.620 1.00 98.56 184 PHE A N 1
ATOM 1520 C CA . PHE A 1 184 ? 3.809 -8.257 -4.065 1.00 98.56 184 PHE A CA 1
ATOM 1521 C C . PHE A 1 184 ? 3.365 -8.111 -2.606 1.00 98.56 184 PHE A C 1
ATOM 1523 O O . PHE A 1 184 ? 2.330 -8.654 -2.235 1.00 98.56 184 PHE A O 1
ATOM 1530 N N . VAL A 1 185 ? 4.046 -7.292 -1.802 1.00 98.69 185 VAL A N 1
ATOM 1531 C CA . VAL A 1 185 ? 3.559 -6.934 -0.460 1.00 98.69 185 VAL A CA 1
ATOM 1532 C C . VAL A 1 185 ? 2.180 -6.272 -0.538 1.00 98.69 185 VAL A C 1
ATOM 1534 O O . VAL A 1 185 ? 1.267 -6.677 0.181 1.00 98.69 185 VAL A O 1
ATOM 1537 N N . TYR A 1 186 ? 2.000 -5.297 -1.435 1.00 98.25 186 TYR A N 1
ATOM 1538 C CA . TYR A 1 186 ? 0.704 -4.647 -1.635 1.00 98.25 186 TYR A CA 1
ATOM 1539 C C . TYR A 1 186 ? -0.379 -5.634 -2.096 1.00 98.25 186 TYR A C 1
ATOM 1541 O O . TYR A 1 186 ? -1.497 -5.601 -1.586 1.00 98.25 186 TYR A O 1
ATOM 1549 N N . TYR A 1 187 ? -0.057 -6.529 -3.035 1.00 98.12 187 TYR A N 1
ATOM 1550 C CA . TYR A 1 187 ? -0.964 -7.591 -3.477 1.00 98.12 187 TYR A CA 1
ATOM 1551 C C . TYR A 1 187 ? -1.390 -8.487 -2.307 1.00 98.12 187 TYR A C 1
ATOM 1553 O O . TYR A 1 187 ? -2.585 -8.718 -2.123 1.00 98.12 187 TYR A O 1
ATOM 1561 N N . SER A 1 188 ? -0.425 -8.954 -1.509 1.00 98.06 188 SER A N 1
ATOM 1562 C CA . SER A 1 188 ? -0.663 -9.799 -0.338 1.00 98.06 188 SER A CA 1
ATOM 1563 C C . SER A 1 188 ? -1.575 -9.119 0.676 1.00 98.06 188 SER A C 1
ATOM 1565 O O . SER A 1 188 ? -2.499 -9.759 1.164 1.00 98.06 188 SER A O 1
ATOM 1567 N N . HIS A 1 189 ? -1.361 -7.827 0.943 1.00 97.94 189 HIS A N 1
ATOM 1568 C CA . HIS A 1 189 ? -2.215 -7.032 1.832 1.00 97.94 189 HIS A CA 1
ATOM 1569 C C . HIS A 1 189 ? -3.630 -6.860 1.270 1.00 97.94 189 HIS A C 1
ATOM 1571 O O . HIS A 1 189 ? -4.604 -7.104 1.966 1.00 97.94 189 HIS A O 1
ATOM 1577 N N . LYS A 1 190 ? -3.761 -6.499 -0.013 1.00 96.25 190 LYS A N 1
ATOM 1578 C CA . LYS A 1 190 ? -5.063 -6.226 -0.645 1.00 96.25 190 LYS A CA 1
ATOM 1579 C C . LYS A 1 190 ? -5.976 -7.456 -0.721 1.00 96.25 190 LYS A C 1
ATOM 1581 O O . LYS A 1 190 ? -7.197 -7.300 -0.741 1.00 96.25 190 LYS A O 1
ATOM 1586 N N . TYR A 1 191 ? -5.405 -8.648 -0.874 1.00 96.19 191 TYR A N 1
ATOM 1587 C CA . TYR A 1 191 ? -6.156 -9.880 -1.138 1.00 96.19 191 TYR A CA 1
ATOM 1588 C C . TYR A 1 191 ? -6.041 -10.932 -0.037 1.00 96.19 191 TYR A C 1
ATOM 1590 O O . TYR A 1 191 ? -6.412 -12.081 -0.279 1.00 96.19 191 TYR A O 1
ATOM 1598 N N . ASP A 1 192 ? -5.539 -10.551 1.136 1.00 97.19 192 ASP A N 1
ATOM 1599 C CA . ASP A 1 192 ? -5.340 -11.437 2.283 1.00 97.19 192 ASP A CA 1
ATOM 1600 C C . ASP A 1 192 ? -4.510 -12.702 1.951 1.00 97.19 192 ASP A C 1
ATOM 1602 O O . ASP A 1 192 ? -4.740 -13.792 2.478 1.00 97.19 192 ASP A O 1
ATOM 1606 N N . ASP A 1 193 ? -3.534 -12.576 1.039 1.00 96.38 193 ASP A N 1
ATOM 1607 C CA . ASP A 1 193 ? -2.665 -13.676 0.593 1.00 96.38 193 ASP A CA 1
ATOM 1608 C C . ASP A 1 193 ? -1.297 -13.601 1.276 1.00 96.38 193 ASP A C 1
ATOM 1610 O O . ASP A 1 193 ? -0.329 -13.031 0.761 1.00 96.38 193 ASP A O 1
ATOM 1614 N N . PHE A 1 194 ? -1.225 -14.173 2.474 1.00 97.06 194 PHE A N 1
ATOM 1615 C CA . PHE A 1 194 ? -0.083 -14.013 3.377 1.00 97.06 194 PHE A CA 1
ATOM 1616 C C . PHE A 1 194 ? 0.966 -15.125 3.275 1.00 97.06 194 PHE A C 1
ATOM 1618 O O . PHE A 1 194 ? 1.963 -15.093 3.993 1.00 97.06 194 PHE A O 1
ATOM 1625 N N . GLU A 1 195 ? 0.784 -16.093 2.373 1.00 96.31 195 GLU A N 1
ATOM 1626 C CA . GLU A 1 195 ? 1.618 -17.301 2.272 1.00 96.31 195 GLU A CA 1
ATOM 1627 C C . GLU A 1 195 ? 3.122 -16.990 2.161 1.00 96.31 195 GLU A C 1
ATOM 1629 O O . GLU A 1 195 ? 3.957 -17.685 2.737 1.00 96.31 195 GLU A O 1
ATOM 1634 N N . ASN A 1 196 ? 3.477 -15.913 1.451 1.00 96.50 196 ASN A N 1
ATOM 1635 C CA . ASN A 1 196 ? 4.863 -15.557 1.142 1.00 96.50 196 ASN A CA 1
ATOM 1636 C C . ASN A 1 196 ? 5.423 -14.397 1.985 1.00 96.50 196 ASN A C 1
ATOM 1638 O O . ASN A 1 196 ? 6.537 -13.940 1.715 1.00 96.50 196 ASN A O 1
ATOM 1642 N N . ILE A 1 197 ? 4.701 -13.909 3.004 1.00 97.62 197 ILE A N 1
ATOM 1643 C CA . ILE A 1 197 ? 5.070 -12.656 3.685 1.00 97.62 197 ILE A CA 1
ATOM 1644 C C . ILE A 1 197 ? 6.438 -12.713 4.374 1.00 97.62 197 ILE A C 1
ATOM 1646 O O . ILE A 1 197 ? 7.198 -11.750 4.306 1.00 97.62 197 ILE A O 1
ATOM 1650 N N . GLU A 1 198 ? 6.814 -13.842 4.981 1.00 97.31 198 GLU A N 1
ATOM 1651 C CA . GLU A 1 198 ? 8.124 -13.959 5.635 1.00 97.31 198 GLU A CA 1
ATOM 1652 C C . GLU A 1 198 ? 9.274 -13.847 4.636 1.00 97.31 198 GLU A C 1
ATOM 1654 O O . GLU A 1 198 ? 10.275 -13.176 4.893 1.00 97.31 198 GLU A O 1
ATOM 1659 N N . LYS A 1 199 ? 9.114 -14.475 3.469 1.00 97.00 199 LYS A N 1
ATOM 1660 C CA . LYS A 1 199 ? 10.085 -14.383 2.385 1.00 97.00 199 LYS A CA 1
ATOM 1661 C C . LYS A 1 199 ? 10.177 -12.953 1.860 1.00 97.00 199 LYS A C 1
ATOM 1663 O O . LYS A 1 199 ? 11.288 -12.450 1.704 1.00 97.00 199 LYS A O 1
ATOM 1668 N N . LEU A 1 200 ? 9.035 -12.301 1.627 1.00 97.88 200 LEU A N 1
ATOM 1669 C CA . LEU A 1 200 ? 8.990 -10.906 1.186 1.00 97.88 200 LEU A CA 1
ATOM 1670 C C . LEU A 1 200 ? 9.684 -9.987 2.192 1.00 97.88 200 LEU A C 1
ATOM 1672 O O . LEU A 1 200 ? 10.540 -9.203 1.797 1.00 97.88 200 LEU A O 1
ATOM 1676 N N . TYR A 1 201 ? 9.400 -10.136 3.487 1.00 97.75 201 TYR A N 1
ATOM 1677 C CA . TYR A 1 201 ? 10.038 -9.345 4.539 1.00 97.75 201 TYR A CA 1
ATOM 1678 C C . TYR A 1 201 ? 11.557 -9.545 4.591 1.00 97.75 201 TYR A C 1
ATOM 1680 O O . TYR A 1 201 ? 12.302 -8.569 4.691 1.00 97.75 201 TYR A O 1
ATOM 1688 N N . ASN A 1 202 ? 12.035 -10.787 4.475 1.00 96.88 202 ASN A N 1
ATOM 1689 C CA . ASN A 1 202 ? 13.468 -11.086 4.479 1.00 96.88 202 ASN A CA 1
ATOM 1690 C C . ASN A 1 202 ? 14.191 -10.471 3.273 1.00 96.88 202 ASN A C 1
ATOM 1692 O O . ASN A 1 202 ? 15.279 -9.921 3.432 1.00 96.88 202 ASN A O 1
ATOM 1696 N N . ILE A 1 203 ? 13.589 -10.532 2.080 1.00 96.69 203 ILE A N 1
ATOM 1697 C CA . ILE A 1 203 ? 14.131 -9.872 0.884 1.00 96.69 203 ILE A CA 1
ATOM 1698 C C . ILE A 1 203 ? 14.129 -8.356 1.098 1.00 96.69 203 ILE A C 1
ATOM 1700 O O . ILE A 1 203 ? 15.166 -7.705 0.971 1.00 96.69 203 ILE A O 1
ATOM 1704 N N . TYR A 1 204 ? 12.981 -7.806 1.492 1.00 96.88 204 TYR A N 1
ATOM 1705 C CA . TYR A 1 204 ? 12.770 -6.369 1.605 1.00 96.88 204 TYR A CA 1
ATOM 1706 C C . TYR A 1 204 ? 13.661 -5.712 2.671 1.00 96.88 204 TYR A C 1
ATOM 1708 O O . TYR A 1 204 ? 14.113 -4.576 2.517 1.00 96.88 204 TYR A O 1
ATOM 1716 N N . SER A 1 205 ? 13.992 -6.454 3.732 1.00 94.75 205 SER A N 1
ATOM 1717 C CA . SER A 1 205 ? 14.893 -6.013 4.800 1.00 94.75 205 SER A CA 1
ATOM 1718 C C . SER A 1 205 ? 16.300 -5.660 4.301 1.00 94.75 205 SER A C 1
ATOM 1720 O O . SER A 1 205 ? 16.951 -4.796 4.897 1.00 94.75 205 SER A O 1
ATOM 1722 N N . ASN A 1 206 ? 16.741 -6.252 3.184 1.00 94.25 206 ASN A N 1
ATOM 1723 C CA . ASN A 1 206 ? 18.069 -6.030 2.607 1.00 94.25 206 ASN A CA 1
ATOM 1724 C C . ASN A 1 206 ? 18.176 -4.750 1.763 1.00 94.25 206 ASN A C 1
ATOM 1726 O O . ASN A 1 206 ? 19.290 -4.334 1.445 1.00 94.25 206 ASN A O 1
ATOM 1730 N N . PHE A 1 207 ? 17.064 -4.097 1.410 1.00 91.62 207 PHE A N 1
ATOM 1731 C CA . PHE A 1 207 ? 17.125 -2.829 0.682 1.00 91.62 207 PHE A CA 1
ATOM 1732 C C . PHE A 1 207 ? 17.594 -1.685 1.588 1.00 91.62 207 PHE A C 1
ATOM 1734 O O . PHE A 1 207 ? 17.114 -1.522 2.713 1.00 91.62 207 PHE A O 1
ATOM 1741 N N . GLU A 1 208 ? 18.514 -0.860 1.076 1.00 89.75 208 GLU A N 1
ATOM 1742 C CA . GLU A 1 208 ? 19.058 0.308 1.787 1.00 89.75 208 GLU A CA 1
ATOM 1743 C C . GLU A 1 208 ? 17.957 1.325 2.112 1.00 89.75 208 GLU A C 1
ATOM 1745 O O . GLU A 1 208 ? 17.839 1.787 3.245 1.00 89.75 208 GLU A O 1
ATOM 1750 N N . LYS A 1 209 ? 17.116 1.636 1.119 1.00 89.50 209 LYS A N 1
ATOM 1751 C CA . LYS A 1 209 ? 15.969 2.534 1.260 1.00 89.50 209 LYS A CA 1
ATOM 1752 C C . LYS A 1 209 ? 14.684 1.731 1.210 1.00 89.50 209 LYS A C 1
ATOM 1754 O O . LYS A 1 209 ? 14.406 1.090 0.197 1.00 89.50 209 LYS A O 1
ATOM 1759 N N . LYS A 1 210 ? 13.882 1.823 2.261 1.00 93.44 210 LYS A N 1
ATOM 1760 C CA . LYS A 1 210 ? 12.586 1.154 2.377 1.00 93.44 210 LYS A CA 1
ATOM 1761 C C . LYS A 1 210 ? 11.495 2.215 2.309 1.00 93.44 210 LYS A C 1
ATOM 1763 O O . LYS A 1 210 ? 11.645 3.253 2.928 1.00 93.44 210 LYS A O 1
ATOM 1768 N N . ASP A 1 211 ? 10.466 1.959 1.518 1.00 95.06 211 ASP A N 1
ATOM 1769 C CA . ASP A 1 211 ? 9.208 2.695 1.551 1.00 95.06 211 ASP A CA 1
ATOM 1770 C C . ASP A 1 211 ? 8.415 2.324 2.815 1.00 95.06 211 ASP A C 1
ATOM 1772 O O . ASP A 1 211 ? 8.235 1.140 3.139 1.00 95.06 211 ASP A O 1
ATOM 1776 N N . GLU A 1 212 ? 7.978 3.346 3.542 1.00 96.69 212 GLU A N 1
ATOM 1777 C CA . GLU A 1 212 ? 7.314 3.224 4.836 1.00 96.69 212 GLU A CA 1
ATOM 1778 C C . GLU A 1 212 ? 5.896 2.665 4.718 1.00 96.69 212 GLU A C 1
ATOM 1780 O O . GLU A 1 212 ? 5.449 1.939 5.607 1.00 96.69 212 GLU A O 1
ATOM 1785 N N . LEU A 1 213 ? 5.199 2.937 3.610 1.00 97.00 213 LEU A N 1
ATOM 1786 C CA . LEU A 1 213 ? 3.873 2.377 3.354 1.00 97.00 213 LEU A CA 1
ATOM 1787 C C . LEU A 1 213 ? 3.949 0.858 3.144 1.00 97.00 213 LEU A C 1
ATOM 1789 O O . LEU A 1 213 ? 3.134 0.114 3.685 1.00 97.00 213 LEU A O 1
ATOM 1793 N N . THR A 1 214 ? 4.970 0.383 2.437 1.00 98.19 214 THR A N 1
ATOM 1794 C CA . THR A 1 214 ? 5.241 -1.050 2.280 1.00 98.19 214 THR A CA 1
ATOM 1795 C C . THR A 1 214 ? 5.550 -1.705 3.627 1.00 98.19 214 THR A C 1
ATOM 1797 O O . THR A 1 214 ? 5.014 -2.769 3.932 1.00 98.19 214 THR A O 1
ATOM 1800 N N . LEU A 1 215 ? 6.373 -1.071 4.473 1.00 98.25 215 LEU A N 1
ATOM 1801 C CA . LEU A 1 215 ? 6.624 -1.564 5.835 1.00 98.25 215 LEU A CA 1
ATOM 1802 C C . LEU A 1 215 ? 5.345 -1.614 6.674 1.00 98.25 215 LEU A C 1
ATOM 1804 O O . LEU A 1 215 ? 5.155 -2.564 7.432 1.00 98.25 215 LEU A O 1
ATOM 1808 N N . LEU A 1 216 ? 4.466 -0.625 6.520 1.00 98.25 216 LEU A N 1
ATOM 1809 C CA . LEU A 1 216 ? 3.178 -0.597 7.198 1.00 98.25 216 LEU A CA 1
ATOM 1810 C C . LEU A 1 216 ? 2.302 -1.787 6.778 1.00 98.25 216 LEU A C 1
ATOM 1812 O O . LEU A 1 216 ? 1.759 -2.461 7.648 1.00 98.25 216 LEU A O 1
ATOM 1816 N N . TYR A 1 217 ? 2.223 -2.099 5.479 1.00 98.56 217 TYR A N 1
ATOM 1817 C CA . TYR A 1 217 ? 1.516 -3.290 4.995 1.00 98.56 217 TYR A CA 1
ATOM 1818 C C . TYR A 1 217 ? 2.099 -4.583 5.568 1.00 98.56 217 TYR A C 1
ATOM 1820 O O . TYR A 1 217 ? 1.350 -5.447 6.012 1.00 98.56 217 TYR A O 1
ATOM 1828 N N . ILE A 1 218 ? 3.428 -4.715 5.624 1.00 98.62 218 ILE A N 1
ATOM 1829 C CA . ILE A 1 218 ? 4.074 -5.891 6.229 1.00 98.62 218 ILE A CA 1
ATOM 1830 C C . ILE A 1 218 ? 3.719 -6.007 7.719 1.00 98.62 218 ILE A C 1
ATOM 1832 O O . ILE A 1 218 ? 3.423 -7.104 8.194 1.00 98.62 218 ILE A O 1
ATOM 1836 N N . ALA A 1 219 ? 3.744 -4.897 8.461 1.00 98.56 219 ALA A N 1
ATOM 1837 C CA . ALA A 1 219 ? 3.395 -4.888 9.879 1.00 98.56 219 ALA A CA 1
ATOM 1838 C C . ALA A 1 219 ? 1.937 -5.308 10.113 1.00 98.56 219 ALA A C 1
ATOM 1840 O O . ALA A 1 219 ? 1.668 -6.086 11.031 1.00 98.56 219 ALA A O 1
ATOM 1841 N N . ASP A 1 220 ? 1.022 -4.826 9.274 1.00 98.38 220 ASP A N 1
ATOM 1842 C CA . ASP A 1 220 ? -0.401 -5.158 9.332 1.00 98.38 220 ASP A CA 1
ATOM 1843 C C . ASP A 1 220 ? -0.642 -6.644 9.022 1.00 98.38 220 ASP A C 1
ATOM 1845 O O . ASP A 1 220 ? -1.283 -7.346 9.800 1.00 98.38 220 ASP A O 1
ATOM 1849 N N . ILE A 1 221 ? 0.008 -7.183 7.983 1.00 98.56 221 ILE A N 1
ATOM 1850 C CA . ILE A 1 221 ? -0.056 -8.619 7.672 1.00 98.56 221 ILE A CA 1
ATOM 1851 C C . ILE A 1 221 ? 0.489 -9.458 8.837 1.00 98.56 221 ILE A C 1
ATOM 1853 O O . ILE A 1 221 ? -0.124 -10.451 9.227 1.00 98.56 221 ILE A O 1
ATOM 1857 N N . PHE A 1 222 ? 1.633 -9.081 9.426 1.00 98.56 222 PHE A N 1
ATOM 1858 C CA . PHE A 1 222 ? 2.186 -9.814 10.570 1.00 98.56 222 PHE A CA 1
ATOM 1859 C C . PHE A 1 222 ? 1.268 -9.785 11.793 1.00 98.56 222 PHE A C 1
ATOM 1861 O O . PHE A 1 222 ? 1.237 -10.771 12.533 1.00 98.56 222 PHE A O 1
ATOM 1868 N N . LYS A 1 223 ? 0.504 -8.706 11.999 1.00 97.62 223 LYS A N 1
ATOM 1869 C CA . LYS A 1 223 ? -0.562 -8.667 13.008 1.00 97.62 223 LYS A CA 1
ATOM 1870 C C . LYS A 1 223 ? -1.621 -9.725 12.690 1.00 97.62 223 LYS A C 1
ATOM 1872 O O . LYS A 1 223 ? -1.931 -10.532 13.567 1.00 97.62 223 LYS A O 1
ATOM 1877 N N . ASP A 1 224 ? -2.114 -9.768 11.455 1.00 97.31 224 ASP A N 1
ATOM 1878 C CA . ASP A 1 224 ? -3.207 -10.663 11.052 1.00 97.31 224 ASP A CA 1
ATOM 1879 C C . ASP A 1 224 ? -2.823 -12.149 11.122 1.00 97.31 224 ASP A C 1
ATOM 1881 O O . ASP A 1 224 ? -3.629 -12.986 11.532 1.00 97.31 224 ASP A O 1
ATOM 1885 N N . ILE A 1 225 ? -1.559 -12.491 10.845 1.00 97.38 225 ILE A N 1
ATOM 1886 C CA . ILE A 1 225 ? -1.037 -13.858 11.027 1.00 97.38 225 ILE A CA 1
ATOM 1887 C C . ILE A 1 225 ? -0.498 -14.137 12.441 1.00 97.38 225 ILE A C 1
ATOM 1889 O O . ILE A 1 225 ? 0.257 -15.088 12.648 1.00 97.38 225 ILE A O 1
ATOM 1893 N N . SER A 1 226 ? -0.879 -13.321 13.430 1.00 96.06 226 SER A N 1
ATOM 1894 C CA . SER A 1 226 ? -0.520 -13.473 14.851 1.00 96.06 226 SER A CA 1
ATOM 1895 C C . SER A 1 226 ? 0.987 -13.435 15.162 1.00 96.06 226 SER A C 1
ATOM 1897 O O . SER A 1 226 ? 1.416 -13.835 16.245 1.00 96.06 226 SER A O 1
ATOM 1899 N N . GLN A 1 227 ? 1.812 -12.888 14.267 1.00 97.56 227 GLN A N 1
ATOM 1900 C CA . GLN A 1 227 ? 3.230 -12.601 14.510 1.00 97.56 227 GLN A CA 1
ATOM 1901 C C . GLN A 1 227 ? 3.410 -11.215 15.150 1.00 97.56 227 GLN A C 1
ATOM 1903 O O . GLN A 1 227 ? 4.101 -10.338 14.621 1.00 97.56 227 GLN A O 1
ATOM 1908 N N . LYS A 1 228 ? 2.787 -11.028 16.323 1.00 96.94 228 LYS A N 1
ATOM 1909 C CA . LYS A 1 228 ? 2.709 -9.741 17.037 1.00 96.94 228 LYS A CA 1
ATOM 1910 C C . LYS A 1 228 ? 4.073 -9.073 17.248 1.00 96.94 228 LYS A C 1
ATOM 1912 O O . LYS A 1 228 ? 4.182 -7.871 17.046 1.00 96.94 228 LYS A O 1
ATOM 1917 N N . GLU A 1 229 ? 5.120 -9.825 17.592 1.00 97.50 229 GLU A N 1
ATOM 1918 C CA . GLU A 1 229 ? 6.453 -9.251 17.851 1.00 97.50 229 GLU A CA 1
ATOM 1919 C C . GLU A 1 229 ? 7.082 -8.605 16.606 1.00 97.50 229 GLU A C 1
ATOM 1921 O O . GLU A 1 229 ? 7.581 -7.484 16.690 1.00 97.50 229 GLU A O 1
ATOM 1926 N N . LYS A 1 230 ? 6.996 -9.249 15.430 1.00 97.56 230 LYS A N 1
ATOM 1927 C CA . LYS A 1 230 ? 7.495 -8.654 14.174 1.00 97.56 230 LYS A CA 1
ATOM 1928 C C . LYS A 1 230 ? 6.685 -7.413 13.800 1.00 97.56 230 LYS A C 1
ATOM 1930 O O . LYS A 1 230 ? 7.254 -6.386 13.439 1.00 97.56 230 LYS A O 1
ATOM 1935 N N . SER A 1 231 ? 5.359 -7.493 13.930 1.00 98.38 231 SER A N 1
ATOM 1936 C CA . SER A 1 231 ? 4.463 -6.352 13.707 1.00 98.38 231 SER A CA 1
ATOM 1937 C C . SER A 1 231 ? 4.807 -5.171 14.627 1.00 98.38 231 SER A C 1
ATOM 1939 O O . SER A 1 231 ? 4.924 -4.031 14.168 1.00 98.38 231 SER A O 1
ATOM 1941 N N . LYS A 1 232 ? 5.063 -5.451 15.913 1.00 98.38 232 LYS A N 1
ATOM 1942 C CA . LYS A 1 232 ? 5.464 -4.471 16.929 1.00 98.38 232 LYS A CA 1
ATOM 1943 C C . LYS A 1 232 ? 6.797 -3.816 16.595 1.00 98.38 232 LYS A C 1
ATOM 1945 O O . LYS A 1 232 ? 6.885 -2.591 16.629 1.00 98.38 232 LYS A O 1
ATOM 1950 N N . GLU A 1 233 ? 7.817 -4.604 16.258 1.00 98.06 233 GLU A N 1
ATOM 1951 C CA . GLU A 1 233 ? 9.150 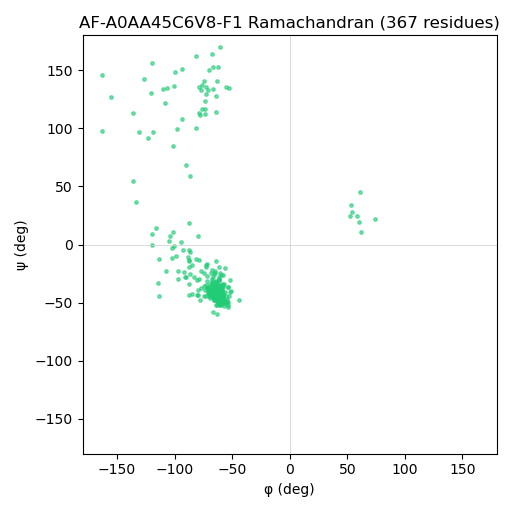-4.103 15.909 1.00 98.06 233 GLU A CA 1
ATOM 1952 C C . GLU A 1 233 ? 9.091 -3.121 14.732 1.00 98.06 233 GLU A C 1
ATOM 1954 O O . GLU A 1 233 ? 9.615 -2.006 14.819 1.00 98.06 233 GLU A O 1
ATOM 1959 N N . ILE A 1 234 ? 8.406 -3.507 13.651 1.00 98.25 234 ILE A N 1
ATOM 1960 C CA . ILE A 1 234 ? 8.257 -2.663 12.462 1.00 98.25 234 ILE A CA 1
ATOM 1961 C C . ILE A 1 234 ? 7.484 -1.387 12.820 1.00 98.25 234 ILE A C 1
ATOM 1963 O O . ILE A 1 234 ? 7.946 -0.280 12.533 1.00 98.25 234 ILE A O 1
ATOM 1967 N N . SER A 1 235 ? 6.354 -1.517 13.518 1.00 98.50 235 SER A N 1
ATOM 1968 C CA . SER A 1 235 ? 5.499 -0.378 13.875 1.00 98.50 235 SER A CA 1
ATOM 1969 C C . SER A 1 235 ? 6.197 0.622 14.808 1.00 98.50 235 SER A C 1
ATOM 1971 O O . SER A 1 235 ? 6.066 1.830 14.622 1.00 98.50 235 SER A O 1
ATOM 1973 N N . LEU A 1 236 ? 7.010 0.159 15.767 1.00 98.25 236 LEU A N 1
ATOM 1974 C CA . LEU A 1 236 ? 7.808 1.030 16.648 1.00 98.25 236 LEU A CA 1
ATOM 1975 C C . LEU A 1 236 ? 8.882 1.835 15.901 1.00 98.25 236 LEU A C 1
ATOM 1977 O O . LEU A 1 236 ? 9.311 2.890 16.379 1.00 98.25 236 LEU A O 1
ATOM 1981 N N . ASN A 1 237 ? 9.337 1.358 14.745 1.00 97.00 237 ASN A N 1
ATOM 1982 C CA . ASN A 1 237 ? 10.209 2.144 13.879 1.00 97.00 237 ASN A CA 1
ATOM 1983 C C . ASN A 1 237 ? 9.409 3.155 13.051 1.00 97.00 237 ASN A C 1
ATOM 1985 O O . ASN A 1 237 ? 9.833 4.304 12.951 1.00 97.00 237 ASN A O 1
ATOM 1989 N N . LEU A 1 238 ? 8.230 2.772 12.552 1.00 97.62 238 LEU A N 1
ATOM 1990 C CA . LEU A 1 238 ? 7.367 3.635 11.737 1.00 97.62 238 LEU A CA 1
ATOM 1991 C C . LEU A 1 238 ? 6.779 4.835 12.492 1.00 97.62 238 LEU A C 1
ATOM 1993 O O . LEU A 1 238 ? 6.567 5.882 11.892 1.00 97.62 238 LEU A O 1
ATOM 1997 N N . ILE A 1 239 ? 6.580 4.759 13.812 1.00 96.88 239 ILE A N 1
ATOM 1998 C CA . ILE A 1 239 ? 6.118 5.930 14.591 1.00 96.88 239 ILE A CA 1
ATOM 1999 C C . ILE A 1 239 ? 7.126 7.097 14.606 1.00 96.88 239 ILE A C 1
ATOM 2001 O O . ILE A 1 239 ? 6.776 8.210 15.002 1.00 96.88 239 ILE A O 1
ATOM 2005 N N . LYS A 1 240 ? 8.378 6.856 14.193 1.00 94.94 240 LYS A N 1
ATOM 2006 C CA . LYS A 1 240 ? 9.430 7.879 14.076 1.00 94.94 240 LYS A CA 1
ATOM 2007 C C . LYS A 1 240 ? 9.416 8.600 12.727 1.00 94.94 240 LYS A C 1
ATOM 2009 O O . LYS A 1 240 ? 10.201 9.529 12.567 1.00 94.94 240 LYS A O 1
ATOM 2014 N N . ASP A 1 241 ? 8.578 8.163 11.787 1.00 93.31 241 ASP A N 1
ATOM 2015 C CA . ASP A 1 241 ? 8.473 8.745 10.447 1.00 93.31 241 ASP A CA 1
ATOM 2016 C C . ASP A 1 241 ? 8.065 10.232 10.498 1.00 93.31 241 ASP A C 1
ATOM 2018 O O . ASP A 1 241 ? 7.715 10.744 11.555 1.00 93.31 241 ASP A O 1
ATOM 2022 N N . GLU A 1 242 ? 8.114 10.983 9.402 1.00 91.81 242 GLU A N 1
ATOM 2023 C CA . GLU A 1 242 ? 7.595 12.364 9.389 1.00 91.81 242 GLU A CA 1
ATOM 2024 C C . GLU A 1 242 ? 6.125 12.431 8.955 1.00 91.81 242 GLU A C 1
ATOM 2026 O O . GLU A 1 242 ? 5.406 13.352 9.345 1.00 91.81 242 GLU A O 1
ATOM 2031 N N . ASN A 1 243 ? 5.645 11.437 8.208 1.00 94.06 243 ASN A N 1
ATOM 2032 C CA . ASN A 1 243 ? 4.293 11.370 7.682 1.00 94.06 243 ASN A CA 1
ATOM 2033 C C . ASN A 1 243 ? 3.285 10.987 8.776 1.00 94.06 243 ASN A C 1
ATOM 2035 O O . ASN A 1 243 ? 3.285 9.877 9.315 1.00 94.06 243 ASN A O 1
ATOM 2039 N N . GLU A 1 244 ? 2.367 11.906 9.068 1.00 94.31 244 GLU A N 1
ATOM 2040 C CA . GLU A 1 244 ? 1.325 11.734 10.084 1.00 94.31 244 GLU A CA 1
ATOM 2041 C C . GLU A 1 244 ? 0.422 10.520 9.814 1.00 94.31 244 GLU A C 1
ATOM 2043 O O . GLU A 1 244 ? 0.045 9.820 10.754 1.00 94.31 244 GLU A O 1
ATOM 2048 N N . ASN A 1 245 ? 0.144 10.189 8.545 1.00 93.62 245 ASN A N 1
ATOM 2049 C CA . ASN A 1 245 ? -0.658 9.010 8.203 1.00 93.62 245 ASN A CA 1
ATOM 2050 C C . ASN A 1 245 ? 0.077 7.704 8.536 1.00 93.62 245 ASN A C 1
ATOM 2052 O O . ASN A 1 245 ? -0.546 6.759 9.026 1.00 93.62 245 ASN A O 1
ATOM 2056 N N . ILE A 1 246 ? 1.395 7.649 8.303 1.00 96.25 246 ILE A N 1
ATOM 2057 C CA . ILE A 1 246 ? 2.220 6.488 8.664 1.00 96.25 246 ILE A CA 1
ATOM 2058 C C . ILE A 1 246 ? 2.239 6.324 10.185 1.00 96.25 246 ILE A C 1
ATOM 2060 O O . ILE A 1 246 ? 1.958 5.230 10.676 1.00 96.25 246 ILE A O 1
ATOM 2064 N N . LYS A 1 247 ? 2.461 7.410 10.943 1.00 95.75 247 LYS A N 1
ATOM 2065 C CA . LYS A 1 247 ? 2.416 7.379 12.417 1.00 95.75 247 LYS A CA 1
ATOM 2066 C C . LYS A 1 247 ? 1.078 6.905 12.948 1.00 95.75 247 LYS A C 1
ATOM 2068 O O . LYS A 1 247 ? 1.047 6.022 13.802 1.00 95.75 247 LYS A O 1
ATOM 2073 N N . ARG A 1 248 ? -0.020 7.483 12.453 1.00 96.19 248 ARG A N 1
ATOM 2074 C CA . ARG A 1 248 ? -1.378 7.122 12.866 1.00 96.19 248 ARG A CA 1
ATOM 2075 C C . ARG A 1 248 ? -1.612 5.627 12.713 1.00 96.19 248 ARG A C 1
ATOM 2077 O O . ARG A 1 248 ? -2.046 4.968 13.658 1.00 96.19 248 ARG A O 1
ATOM 2084 N N . ASN A 1 249 ? -1.318 5.093 11.531 1.00 96.81 249 ASN A N 1
ATOM 2085 C CA . ASN A 1 249 ? -1.558 3.688 11.238 1.00 96.81 249 ASN A CA 1
ATOM 2086 C C . ASN A 1 249 ? -0.621 2.785 12.055 1.00 96.81 249 ASN A C 1
ATOM 2088 O O . ASN A 1 249 ? -1.079 1.793 12.612 1.00 96.81 249 ASN A O 1
ATOM 2092 N N . ALA A 1 250 ? 0.651 3.160 12.226 1.00 98.06 250 ALA A N 1
ATOM 2093 C CA . ALA A 1 250 ? 1.589 2.421 13.070 1.00 98.06 250 ALA A CA 1
ATOM 2094 C C . ALA A 1 250 ? 1.144 2.385 14.544 1.00 98.06 250 ALA A C 1
ATOM 2096 O O . ALA A 1 250 ? 1.163 1.326 15.167 1.00 98.06 250 ALA A O 1
ATOM 2097 N N . TYR A 1 251 ? 0.674 3.507 15.101 1.00 98.25 251 TYR A N 1
ATOM 2098 C CA . TYR A 1 251 ? 0.080 3.532 16.442 1.00 98.25 251 TYR A CA 1
ATOM 2099 C C . TYR A 1 251 ? -1.202 2.702 16.530 1.00 98.25 251 TYR A C 1
ATOM 2101 O O . TYR A 1 251 ? -1.431 2.043 17.541 1.00 98.25 251 TYR A O 1
ATOM 2109 N N . THR A 1 252 ? -2.016 2.688 15.476 1.00 97.94 252 THR A N 1
ATOM 2110 C CA . THR A 1 252 ? -3.219 1.849 15.420 1.00 97.94 252 THR A CA 1
ATOM 2111 C C . THR A 1 252 ? -2.854 0.364 15.458 1.00 97.94 252 THR A C 1
ATOM 2113 O O . THR A 1 252 ? -3.407 -0.363 16.275 1.00 97.94 252 THR A O 1
ATOM 2116 N N . ILE A 1 253 ? -1.864 -0.073 14.671 1.00 98.38 253 ILE A N 1
ATOM 2117 C CA . ILE A 1 253 ? -1.361 -1.457 14.693 1.00 98.38 253 ILE A CA 1
ATOM 2118 C C . ILE A 1 253 ? -0.811 -1.818 16.078 1.00 98.38 253 ILE A C 1
ATOM 2120 O O . ILE A 1 253 ? -1.131 -2.883 16.600 1.00 98.38 253 ILE A O 1
ATOM 2124 N N . LEU A 1 254 ? -0.033 -0.925 16.705 1.00 98.56 254 LEU A N 1
ATOM 2125 C CA . LEU A 1 254 ? 0.479 -1.127 18.067 1.00 98.56 254 LEU A CA 1
ATOM 2126 C C . LEU A 1 254 ? -0.650 -1.295 19.092 1.00 98.56 254 LEU A C 1
ATOM 2128 O O . LEU A 1 254 ? -0.541 -2.135 19.980 1.00 98.56 254 LEU A O 1
ATOM 2132 N N . GLY A 1 255 ? -1.733 -0.526 18.965 1.00 98.06 255 GLY A N 1
ATOM 2133 C CA . GLY A 1 255 ? -2.925 -0.698 19.791 1.00 98.06 255 GLY A CA 1
ATOM 2134 C C . GLY A 1 255 ? -3.645 -2.023 19.522 1.00 98.06 255 GLY A C 1
ATOM 2135 O O . GLY A 1 255 ? -4.039 -2.694 20.474 1.00 98.06 255 GLY A O 1
ATOM 2136 N N . ASP A 1 256 ? -3.766 -2.435 18.255 1.00 97.81 256 ASP A N 1
ATOM 2137 C CA . ASP A 1 256 ? -4.457 -3.670 17.860 1.00 97.81 256 ASP A CA 1
ATOM 2138 C C . ASP A 1 256 ? -3.766 -4.931 18.424 1.00 97.81 256 ASP A C 1
ATOM 2140 O O . ASP A 1 256 ? -4.444 -5.880 18.821 1.00 97.81 256 ASP A O 1
ATOM 2144 N N . ILE A 1 257 ? -2.427 -4.954 18.479 1.00 97.69 257 ILE A N 1
ATOM 2145 C CA . ILE A 1 257 ? -1.654 -6.116 18.966 1.00 97.69 257 ILE A CA 1
ATOM 2146 C C . ILE A 1 257 ? -1.474 -6.158 20.487 1.00 97.69 257 ILE A C 1
ATOM 2148 O O . ILE A 1 257 ? -1.119 -7.215 21.018 1.00 97.69 257 ILE A O 1
ATOM 2152 N N . GLU A 1 258 ? -1.675 -5.036 21.177 1.00 97.50 258 GLU A N 1
ATOM 2153 C CA . GLU A 1 258 ? -1.422 -4.912 22.611 1.00 97.50 258 GLU A CA 1
ATOM 2154 C C . GLU A 1 258 ? -2.522 -5.585 23.444 1.00 97.50 258 GLU A C 1
ATOM 2156 O O . GLU A 1 258 ? -3.717 -5.455 23.166 1.00 97.50 258 GLU A O 1
ATOM 2161 N N . ASP A 1 259 ? -2.115 -6.300 24.489 1.00 94.75 259 ASP A N 1
ATOM 2162 C CA . ASP A 1 259 ? -3.035 -7.018 25.373 1.00 94.75 259 ASP A CA 1
ATOM 2163 C C . ASP A 1 259 ? -3.354 -6.187 26.631 1.00 94.75 259 ASP A C 1
ATOM 2165 O O . ASP A 1 259 ? -4.468 -6.260 27.152 1.00 94.75 259 ASP A O 1
ATOM 2169 N N . ASP A 1 260 ? -2.432 -5.329 27.093 1.00 97.19 260 ASP A N 1
ATOM 2170 C CA . ASP A 1 260 ? -2.706 -4.400 28.196 1.00 97.19 260 ASP A CA 1
ATOM 2171 C C . ASP A 1 260 ? -3.607 -3.239 27.741 1.00 97.19 260 ASP A C 1
ATOM 2173 O O . ASP A 1 260 ? -3.228 -2.401 26.917 1.00 97.19 260 ASP A O 1
ATOM 2177 N N . LEU A 1 261 ? -4.807 -3.144 28.323 1.00 96.56 261 LEU A N 1
ATOM 2178 C CA . LEU A 1 261 ? -5.794 -2.125 27.954 1.00 96.56 261 LEU A CA 1
ATOM 2179 C C . LEU A 1 261 ? -5.316 -0.686 28.184 1.00 96.56 261 LEU A C 1
ATOM 2181 O O . LEU A 1 261 ? -5.737 0.211 27.455 1.00 96.56 261 LEU A O 1
ATOM 2185 N N . ASN A 1 262 ? -4.445 -0.424 29.163 1.00 97.25 262 ASN A N 1
ATOM 2186 C CA . ASN A 1 262 ? -3.922 0.925 29.383 1.00 97.25 262 ASN A CA 1
ATOM 2187 C C . ASN A 1 262 ? -2.989 1.335 28.248 1.00 97.25 262 ASN A C 1
ATOM 2189 O O . ASN A 1 262 ? -3.125 2.442 27.724 1.00 97.25 262 ASN A O 1
ATOM 2193 N N . ILE A 1 263 ? -2.085 0.436 27.856 1.00 97.75 263 ILE A N 1
ATOM 2194 C CA . ILE A 1 263 ? -1.133 0.677 26.769 1.00 97.75 263 ILE A CA 1
ATOM 2195 C C . ILE A 1 263 ? -1.877 0.755 25.427 1.00 97.75 263 ILE A C 1
ATOM 2197 O O . ILE A 1 263 ? -1.658 1.693 24.661 1.00 97.75 263 ILE A O 1
ATOM 2201 N N . LYS A 1 264 ? -2.835 -0.148 25.176 1.00 98.25 264 LYS A N 1
ATOM 2202 C CA . LYS A 1 264 ? -3.721 -0.115 23.998 1.00 98.25 264 LYS A CA 1
ATOM 2203 C C . LYS A 1 264 ? -4.429 1.234 23.849 1.00 98.25 264 LYS A C 1
ATOM 2205 O O . LYS A 1 264 ? -4.382 1.848 22.784 1.00 98.25 264 LYS A O 1
ATOM 2210 N N . ILE A 1 265 ? -5.047 1.727 24.926 1.00 98.06 265 ILE A N 1
ATOM 2211 C CA . ILE A 1 265 ? -5.716 3.037 24.942 1.00 98.06 265 ILE A CA 1
ATOM 2212 C C . ILE A 1 265 ? -4.718 4.169 24.679 1.00 98.06 265 ILE A C 1
ATOM 2214 O O . ILE A 1 265 ? -5.050 5.113 23.965 1.00 98.06 265 ILE A O 1
ATOM 2218 N N . GLU A 1 266 ? -3.509 4.107 25.241 1.00 98.06 266 GLU A N 1
ATOM 2219 C CA . GLU A 1 266 ? -2.475 5.115 24.991 1.00 98.06 266 GLU A CA 1
ATOM 2220 C C . GLU A 1 266 ? -2.065 5.154 23.512 1.00 98.06 266 GLU A C 1
ATOM 2222 O O . GLU A 1 266 ? -1.964 6.238 22.936 1.00 98.06 266 GLU A O 1
ATOM 2227 N N . TYR A 1 267 ? -1.884 3.997 22.874 1.00 98.31 267 TYR A N 1
ATOM 2228 C CA . TYR A 1 267 ? -1.564 3.937 21.450 1.00 98.31 267 TYR A CA 1
ATOM 2229 C C . TYR A 1 267 ? -2.688 4.486 20.574 1.00 98.31 267 TYR A C 1
ATOM 2231 O O . TYR A 1 267 ? -2.428 5.337 19.725 1.00 98.31 267 TYR A O 1
ATOM 2239 N N . TYR A 1 268 ? -3.941 4.096 20.814 1.00 97.88 268 TYR A N 1
ATOM 2240 C CA . TYR A 1 268 ? -5.071 4.651 20.066 1.00 97.88 268 TYR A CA 1
ATOM 2241 C C . TYR A 1 268 ? -5.248 6.158 20.285 1.00 97.88 268 TYR A C 1
ATOM 2243 O O . TYR A 1 268 ? -5.578 6.879 19.344 1.00 97.88 268 TYR A O 1
ATOM 2251 N N . LYS A 1 269 ? -4.972 6.670 21.491 1.00 96.38 269 LYS A N 1
ATOM 2252 C CA . LYS A 1 269 ? -4.931 8.118 21.735 1.00 96.38 269 LYS A CA 1
ATOM 2253 C C . LYS A 1 269 ? -3.875 8.806 20.883 1.00 96.38 269 LYS A C 1
ATOM 2255 O O . LYS A 1 269 ? -4.209 9.768 20.201 1.00 96.38 269 LYS A O 1
ATOM 2260 N N . LYS A 1 270 ? -2.643 8.290 20.870 1.00 96.81 270 LYS A N 1
ATOM 2261 C CA . LYS A 1 270 ? -1.565 8.834 20.030 1.00 96.81 270 LYS A CA 1
ATOM 2262 C C . LYS A 1 270 ? -1.928 8.784 18.553 1.00 96.81 270 LYS A C 1
ATOM 2264 O O . LYS A 1 270 ? -1.704 9.754 17.848 1.00 96.81 270 LYS A O 1
ATOM 2269 N N . ALA A 1 271 ? -2.552 7.702 18.086 1.00 96.69 271 ALA A N 1
ATOM 2270 C CA . ALA A 1 271 ? -3.070 7.649 16.723 1.00 96.69 271 ALA A CA 1
ATOM 2271 C C . ALA A 1 271 ? -4.086 8.781 16.463 1.00 96.69 271 ALA A C 1
ATOM 2273 O O . ALA A 1 271 ? -4.027 9.425 15.419 1.00 96.69 271 ALA A O 1
ATOM 2274 N N . SER A 1 272 ? -4.977 9.072 17.422 1.00 93.94 272 SER A N 1
ATOM 2275 C CA . SER A 1 272 ? -6.056 10.059 17.239 1.00 93.94 272 SER A CA 1
ATOM 2276 C C . SER A 1 272 ? -5.566 11.505 17.204 1.00 93.94 272 SER A C 1
ATOM 2278 O O . SER A 1 272 ? -6.264 12.380 16.705 1.00 93.94 272 SER A O 1
ATOM 2280 N N . GLU A 1 273 ? -4.341 11.763 17.664 1.00 93.56 273 GLU A N 1
ATOM 2281 C CA . GLU A 1 273 ? -3.699 13.075 17.541 1.00 93.56 273 GLU A CA 1
ATOM 2282 C C . GLU A 1 273 ? -3.367 13.426 16.079 1.00 93.56 273 GLU A C 1
ATOM 2284 O O . GLU A 1 273 ? -3.253 14.604 15.749 1.00 93.56 273 GLU A O 1
ATOM 2289 N N . TYR A 1 274 ? -3.260 12.425 15.197 1.00 91.81 274 TYR A N 1
ATOM 2290 C CA . TYR A 1 274 ? -2.903 12.590 13.782 1.00 91.81 274 TYR A CA 1
ATOM 2291 C C . TYR A 1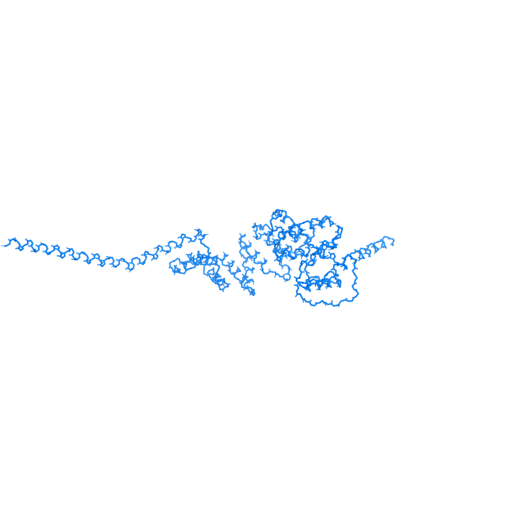 274 ? -4.106 12.555 12.829 1.00 91.81 274 TYR A C 1
ATOM 2293 O O . TYR A 1 274 ? -3.936 12.670 11.616 1.00 91.81 274 TYR A O 1
ATOM 2301 N N . SER A 1 275 ? -5.328 12.351 13.329 1.00 81.50 275 SER A N 1
ATOM 2302 C CA . SER A 1 275 ? -6.527 12.398 12.490 1.00 81.50 275 SER A CA 1
ATOM 2303 C C . SER A 1 275 ? -7.770 12.730 13.296 1.00 81.50 275 SER A C 1
ATOM 2305 O O . SER A 1 275 ? -8.092 12.061 14.274 1.00 81.50 275 SER A O 1
ATOM 2307 N N . THR A 1 276 ? -8.491 13.754 12.847 1.00 73.62 276 THR A N 1
ATOM 2308 C CA . THR A 1 276 ? -9.707 14.232 13.509 1.00 73.62 276 THR A CA 1
ATOM 2309 C C . THR A 1 276 ? -10.977 13.519 13.056 1.00 73.62 276 THR A C 1
ATOM 2311 O O . THR A 1 276 ? -11.978 13.625 13.752 1.00 73.62 276 THR A O 1
ATOM 2314 N N . ASP A 1 277 ? -10.937 12.778 11.942 1.00 83.62 277 ASP A N 1
ATOM 2315 C CA . ASP A 1 277 ? -12.128 12.226 11.274 1.00 83.62 277 ASP A CA 1
ATOM 2316 C C . ASP A 1 277 ? -11.961 10.741 10.891 1.00 83.62 277 ASP A C 1
ATOM 2318 O O . ASP A 1 277 ? -12.418 10.289 9.840 1.00 83.62 277 ASP A O 1
ATOM 2322 N N . ASP A 1 278 ? -11.286 9.959 11.736 1.00 91.56 278 ASP A N 1
ATOM 2323 C CA . ASP A 1 278 ? -11.116 8.518 11.531 1.00 91.56 278 ASP A CA 1
ATOM 2324 C C . ASP A 1 278 ? -12.150 7.723 12.347 1.00 91.56 278 ASP A C 1
ATOM 2326 O O . ASP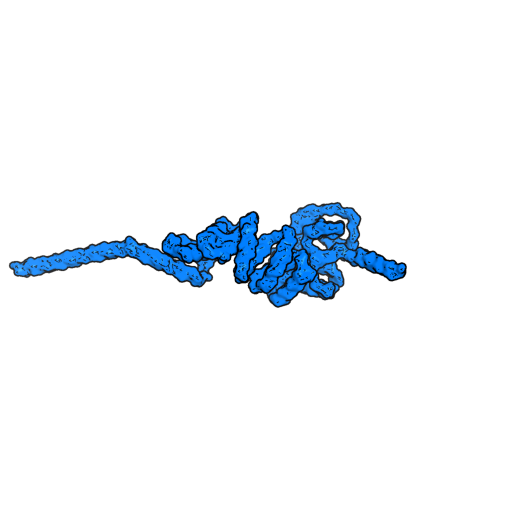 A 1 278 ? -12.002 7.494 13.554 1.00 91.56 278 ASP A O 1
ATOM 2330 N N . TRP A 1 279 ? -13.226 7.301 11.673 1.00 93.8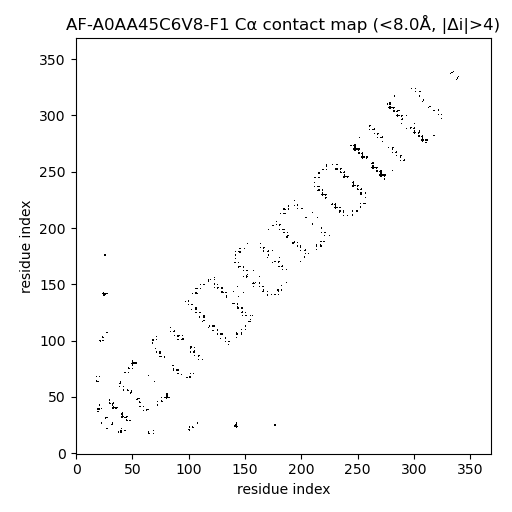8 279 TRP A N 1
ATOM 2331 C CA . TRP A 1 279 ? -14.313 6.542 12.297 1.00 93.88 279 TRP A CA 1
ATOM 2332 C C . TRP A 1 279 ? -13.831 5.228 12.914 1.00 93.88 279 TRP A C 1
ATOM 2334 O O . TRP A 1 279 ? -14.351 4.822 13.959 1.00 93.88 279 TRP A O 1
ATOM 2344 N N . GLU A 1 280 ? -12.855 4.561 12.293 1.00 94.62 280 GLU A N 1
ATOM 2345 C CA . GLU A 1 280 ? -12.367 3.265 12.752 1.00 94.62 280 GLU A CA 1
ATOM 2346 C C . GLU A 1 280 ? -11.584 3.443 14.047 1.00 94.62 280 GLU A C 1
ATOM 2348 O O . GLU A 1 280 ? -11.778 2.692 15.006 1.00 94.62 280 GLU A O 1
ATOM 2353 N N . LEU A 1 281 ? -10.766 4.490 14.115 1.00 95.56 281 LEU A N 1
ATOM 2354 C CA . LEU A 1 281 ? -9.999 4.800 15.306 1.00 95.56 281 LEU A CA 1
ATOM 2355 C C . LEU A 1 281 ? -10.885 5.219 16.484 1.00 95.56 281 LEU A C 1
ATOM 2357 O O . LEU A 1 281 ? -10.672 4.753 17.606 1.00 95.56 281 LEU A O 1
ATOM 2361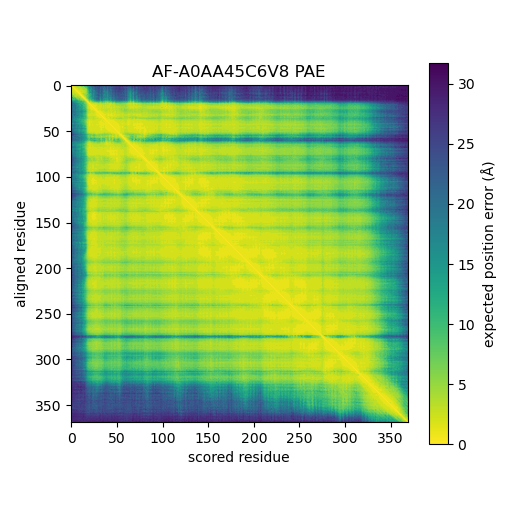 N N . PHE A 1 282 ? -11.920 6.032 16.246 1.00 95.62 282 PHE A N 1
ATOM 2362 C CA . PHE A 1 282 ? -12.903 6.362 17.284 1.00 95.62 282 PHE A CA 1
ATOM 2363 C C . PHE A 1 282 ? -13.634 5.124 17.799 1.00 95.62 282 PHE A C 1
ATOM 2365 O O . PHE A 1 282 ? -13.820 4.976 19.011 1.00 95.62 282 PHE A O 1
ATOM 2372 N N . ARG A 1 283 ? -13.991 4.201 16.899 1.00 96.75 283 ARG A N 1
ATOM 2373 C CA . ARG A 1 283 ? -14.559 2.905 17.276 1.00 96.75 283 ARG A CA 1
ATOM 2374 C C . ARG A 1 283 ? -13.582 2.102 18.137 1.00 96.75 283 ARG A C 1
ATOM 2376 O O . ARG A 1 283 ? -13.960 1.689 19.231 1.00 96.75 283 ARG A O 1
ATOM 2383 N N . LYS A 1 284 ? -12.334 1.915 17.695 1.00 97.06 284 LYS A N 1
ATOM 2384 C CA . LYS A 1 284 ? -11.304 1.152 18.427 1.00 97.06 284 LYS A CA 1
ATOM 2385 C C . LYS A 1 284 ? -11.036 1.731 19.816 1.00 97.06 284 LYS A C 1
ATOM 2387 O O . LYS A 1 284 ? -11.051 0.995 20.802 1.00 97.06 284 LYS A O 1
ATOM 2392 N N . LEU A 1 285 ? -10.866 3.049 19.916 1.00 96.81 285 LEU A N 1
ATOM 2393 C CA . LEU A 1 285 ? -10.633 3.728 21.190 1.00 96.81 285 LEU A CA 1
ATOM 2394 C C . LEU A 1 285 ? -11.853 3.629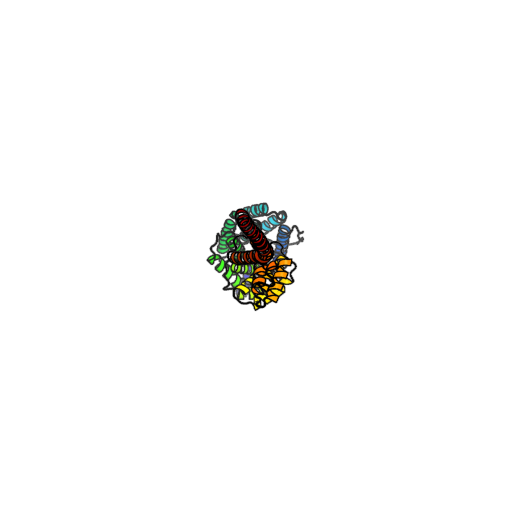 22.119 1.00 96.81 285 LEU A C 1
ATOM 2396 O O . LEU A 1 285 ? -11.699 3.338 23.305 1.00 96.81 285 LEU A O 1
ATOM 2400 N N . GLY A 1 286 ? -13.066 3.836 21.593 1.00 96.19 286 GLY A N 1
ATOM 2401 C CA . GLY A 1 286 ? -14.308 3.722 22.360 1.00 96.19 286 GLY A CA 1
ATOM 2402 C C . GLY A 1 286 ? -14.539 2.311 22.906 1.00 96.19 286 GLY A C 1
ATOM 2403 O O . GLY A 1 286 ? -14.893 2.160 24.076 1.00 96.19 286 GLY A O 1
ATOM 2404 N N . LEU A 1 287 ? -14.276 1.283 22.094 1.00 96.94 287 LEU A N 1
ATOM 2405 C CA . LEU A 1 287 ? -14.355 -0.119 22.509 1.00 96.94 287 LEU A CA 1
ATOM 2406 C C . LEU A 1 287 ? -13.293 -0.477 23.556 1.00 96.94 287 LEU A C 1
ATOM 2408 O O . LEU A 1 287 ? -13.622 -1.125 24.545 1.00 96.94 287 LEU A O 1
ATOM 2412 N N . ALA A 1 288 ? -12.056 0.006 23.410 1.00 97.19 288 ALA A N 1
ATOM 2413 C CA . ALA A 1 288 ? -11.006 -0.227 24.404 1.00 97.19 288 ALA A CA 1
ATOM 2414 C C . ALA A 1 288 ? -11.363 0.378 25.775 1.00 97.19 288 ALA A C 1
ATOM 2416 O O . ALA A 1 288 ? -11.145 -0.239 26.818 1.00 97.19 288 ALA A O 1
ATOM 2417 N N . TYR A 1 289 ? -11.972 1.568 25.792 1.00 97.44 289 TYR A N 1
ATOM 2418 C CA . TYR A 1 289 ? -12.493 2.166 27.022 1.00 97.44 289 TYR A CA 1
ATOM 2419 C C . TYR A 1 289 ? -13.661 1.388 27.628 1.00 97.44 289 TYR A C 1
ATOM 2421 O O . TYR A 1 289 ? -13.746 1.269 28.852 1.00 97.44 289 TYR A O 1
ATOM 2429 N N . TYR A 1 290 ? -14.549 0.868 26.780 1.00 95.94 290 TYR A N 1
ATOM 2430 C CA . TYR A 1 290 ? -15.676 0.042 27.199 1.00 95.94 290 TYR A CA 1
ATOM 2431 C C . TYR A 1 290 ? -15.215 -1.253 27.869 1.00 95.94 290 TYR A C 1
ATOM 2433 O O . TYR A 1 290 ? -15.736 -1.611 28.924 1.00 95.94 290 TYR A O 1
ATOM 2441 N N . GLU A 1 291 ? -14.208 -1.907 27.289 1.00 95.69 291 GLU A N 1
ATOM 2442 C CA . GLU A 1 291 ? -13.597 -3.119 27.835 1.00 95.69 291 GLU A CA 1
ATOM 2443 C C . GLU A 1 291 ? -12.876 -2.854 29.162 1.00 95.69 291 GLU A C 1
ATOM 2445 O O . GLU A 1 291 ? -12.975 -3.657 30.087 1.00 95.69 291 GLU A O 1
ATOM 2450 N N . LYS A 1 292 ? -12.192 -1.708 29.282 1.00 95.75 292 LYS A N 1
ATOM 2451 C CA . LYS A 1 292 ? -11.441 -1.348 30.490 1.00 95.75 292 LYS A CA 1
ATOM 2452 C C . LYS A 1 292 ? -12.344 -1.103 31.697 1.00 95.75 292 LYS A C 1
ATOM 2454 O O . LYS A 1 292 ? -12.152 -1.727 32.735 1.00 95.75 292 LYS A O 1
ATOM 2459 N N . ASP A 1 293 ? -13.274 -0.156 31.583 1.00 94.44 293 ASP A N 1
ATOM 2460 C CA . ASP A 1 293 ? -14.281 0.116 32.612 1.00 94.44 293 ASP A CA 1
ATOM 2461 C C . ASP A 1 293 ? -15.428 0.941 32.013 1.00 94.44 293 ASP A C 1
ATOM 2463 O O . ASP A 1 293 ? -15.386 2.175 31.926 1.00 94.44 293 ASP A O 1
ATOM 2467 N N . LYS A 1 294 ? -16.501 0.245 31.630 1.00 92.19 294 LYS A N 1
ATOM 2468 C CA . LYS A 1 294 ? -17.728 0.858 31.109 1.00 92.19 294 LYS A CA 1
ATOM 2469 C C . LYS A 1 294 ? -18.268 1.973 32.011 1.00 92.19 294 LYS A C 1
ATOM 2471 O O . LYS A 1 294 ? -18.782 2.971 31.504 1.00 92.19 294 LYS A O 1
ATOM 2476 N N . LYS A 1 295 ? -18.218 1.805 33.336 1.00 89.56 295 LYS A N 1
ATOM 2477 C CA . LYS A 1 295 ? -18.860 2.724 34.281 1.00 89.56 295 LYS A CA 1
ATOM 2478 C C . LYS A 1 295 ? -18.026 3.988 34.451 1.00 89.56 295 LYS A C 1
ATOM 2480 O O . LYS A 1 295 ? -18.578 5.085 34.348 1.00 89.56 295 LYS A O 1
ATOM 2485 N N . GLU A 1 296 ? -16.723 3.832 34.673 1.00 93.06 296 GLU A N 1
ATOM 2486 C CA . GLU A 1 296 ? -15.779 4.946 34.814 1.00 93.06 296 GLU A CA 1
ATOM 2487 C C . GLU A 1 296 ? -15.742 5.804 33.541 1.00 93.06 296 GLU A C 1
ATOM 2489 O O . GLU A 1 296 ? -15.829 7.031 33.616 1.00 93.06 296 GLU A O 1
ATOM 2494 N N . TYR A 1 297 ? -15.699 5.168 32.364 1.00 93.62 297 TYR A N 1
ATOM 2495 C CA . TYR A 1 297 ? -15.504 5.855 31.083 1.00 93.62 297 TYR A CA 1
ATOM 2496 C C . TYR A 1 297 ? -16.784 6.067 30.264 1.00 93.62 297 TYR A C 1
ATOM 2498 O O . TYR A 1 297 ? -16.704 6.500 29.114 1.00 93.62 297 TYR A O 1
ATOM 2506 N N . SER A 1 298 ? -17.968 5.827 30.835 1.00 90.12 298 SER A N 1
ATOM 2507 C CA . SER A 1 298 ? -19.277 5.868 30.149 1.00 90.12 298 SER A CA 1
ATOM 2508 C C . SER A 1 298 ? -19.480 7.071 29.213 1.00 90.12 298 SER A C 1
ATOM 2510 O O . SER A 1 298 ? -19.878 6.912 28.056 1.00 90.12 298 SER A O 1
ATOM 2512 N N . ASN A 1 299 ? -19.163 8.283 29.678 1.00 89.88 299 ASN A N 1
ATOM 2513 C CA . ASN A 1 299 ? -19.276 9.502 28.873 1.00 89.88 299 ASN A CA 1
ATOM 2514 C C . ASN A 1 299 ? -18.313 9.513 27.681 1.00 89.88 299 ASN A C 1
ATOM 2516 O O . ASN A 1 299 ? -18.715 9.901 26.585 1.00 89.88 299 ASN A O 1
ATOM 2520 N N . MET A 1 300 ? -17.064 9.098 27.894 1.00 93.31 300 MET A N 1
ATOM 2521 C CA . MET A 1 300 ? -16.025 9.091 26.867 1.00 93.31 300 MET A CA 1
ATOM 2522 C C . MET A 1 300 ? -16.314 8.032 25.804 1.00 93.31 300 MET A C 1
ATOM 2524 O O . MET A 1 300 ? -16.281 8.346 24.618 1.00 93.31 300 MET A O 1
ATOM 2528 N N . ILE A 1 301 ? -16.708 6.826 26.227 1.00 95.69 301 ILE A N 1
ATOM 2529 C CA . ILE A 1 301 ? -17.159 5.748 25.337 1.00 95.69 301 ILE A CA 1
ATOM 2530 C C . ILE A 1 301 ? -18.292 6.257 24.449 1.00 95.69 301 ILE A C 1
ATOM 2532 O O . ILE A 1 301 ? -18.234 6.134 23.230 1.00 95.69 301 ILE A O 1
ATOM 2536 N N . ARG A 1 302 ? -19.309 6.890 25.046 1.00 92.62 302 ARG A N 1
ATOM 2537 C CA . ARG A 1 302 ? -20.448 7.419 24.294 1.00 92.62 302 ARG A CA 1
ATOM 2538 C C . ARG A 1 302 ? -20.024 8.457 23.258 1.00 92.62 302 ARG A C 1
ATOM 2540 O O . ARG A 1 302 ? -20.519 8.397 22.141 1.00 92.62 302 ARG A O 1
ATOM 2547 N N . VAL A 1 303 ? -19.162 9.410 23.618 1.00 93.31 303 VAL A N 1
ATOM 2548 C CA . VAL A 1 303 ? -18.699 10.446 22.678 1.00 93.31 303 VAL A CA 1
ATOM 2549 C C . VAL A 1 303 ? -17.958 9.808 21.505 1.00 93.31 303 VAL A C 1
ATOM 2551 O O . VAL A 1 303 ? -18.338 10.048 20.365 1.00 93.31 303 VAL A O 1
ATOM 2554 N N . LEU A 1 304 ? -16.985 8.939 21.782 1.00 95.31 304 LEU A N 1
ATOM 2555 C CA . LEU A 1 304 ? -16.171 8.289 20.753 1.00 95.31 304 LEU A CA 1
ATOM 2556 C C . LEU A 1 304 ? -17.010 7.408 19.820 1.00 95.31 304 LEU A C 1
ATOM 2558 O O . LEU A 1 304 ? -16.930 7.533 18.601 1.00 95.31 304 LEU A O 1
ATOM 2562 N N . LEU A 1 305 ? -17.869 6.549 20.375 1.00 96.06 305 LEU A N 1
ATOM 2563 C CA . LEU A 1 305 ? -18.708 5.668 19.560 1.00 96.06 305 LEU A CA 1
ATOM 2564 C C . LEU A 1 305 ? -19.766 6.448 18.764 1.00 96.06 305 LEU A C 1
ATOM 2566 O O . LEU A 1 305 ? -20.076 6.065 17.640 1.00 96.06 305 LEU A O 1
ATOM 2570 N N . LEU A 1 306 ? -20.297 7.557 19.296 1.00 93.69 306 LEU A N 1
ATOM 2571 C CA . LEU A 1 306 ? -21.193 8.431 18.531 1.00 93.69 306 LEU A CA 1
ATOM 2572 C C . LEU A 1 306 ? -20.463 9.164 17.403 1.00 93.69 306 LEU A C 1
ATOM 2574 O O . LEU A 1 306 ? -21.026 9.255 16.322 1.00 93.69 306 LEU A O 1
ATOM 2578 N N . GLN A 1 307 ? -19.236 9.646 17.623 1.00 93.75 307 GLN A N 1
ATOM 2579 C CA . GLN A 1 307 ? -18.420 10.248 16.559 1.00 93.75 307 GLN A CA 1
ATOM 2580 C C . GLN A 1 307 ? -18.124 9.240 15.447 1.00 93.75 307 GLN A C 1
ATOM 2582 O O . GLN A 1 307 ? -18.240 9.562 14.269 1.00 93.75 307 GLN A O 1
ATOM 2587 N N . SER A 1 308 ? -17.814 7.995 15.816 1.00 95.12 308 SER A N 1
ATOM 2588 C CA . SER A 1 308 ? -17.654 6.916 14.844 1.00 95.12 308 SER A CA 1
ATOM 2589 C C . SER A 1 308 ? -18.936 6.683 14.029 1.00 95.12 308 SER A C 1
ATOM 2591 O O . SER A 1 308 ? -18.872 6.614 12.802 1.00 95.12 308 SER A O 1
ATOM 2593 N N . LEU A 1 309 ? -20.102 6.619 14.687 1.00 95.25 309 LEU A N 1
ATOM 2594 C CA . LEU A 1 309 ? -21.403 6.436 14.025 1.00 95.25 309 LEU A CA 1
ATOM 2595 C C . LEU A 1 309 ? -21.833 7.625 13.159 1.00 95.25 309 LEU A C 1
ATOM 2597 O O . LEU A 1 309 ? -22.531 7.421 12.172 1.00 95.25 309 LEU A O 1
ATOM 2601 N N . ASP A 1 310 ? -21.445 8.847 13.517 1.00 94.00 310 ASP A N 1
ATOM 2602 C CA . ASP A 1 310 ? -21.751 10.048 12.732 1.00 94.00 310 ASP A CA 1
ATOM 2603 C C . ASP A 1 310 ? -21.052 10.010 11.364 1.00 94.00 310 ASP A C 1
ATOM 2605 O O . ASP A 1 310 ? -21.646 10.349 10.343 1.00 94.00 310 ASP A O 1
ATOM 2609 N N . ILE A 1 311 ? -19.813 9.504 11.331 1.00 92.88 311 ILE A N 1
ATOM 2610 C CA . ILE A 1 311 ? -19.030 9.334 10.100 1.00 92.88 311 ILE A CA 1
ATOM 2611 C C . ILE A 1 311 ? -19.459 8.068 9.339 1.00 92.88 311 ILE A C 1
ATOM 2613 O O . ILE A 1 311 ? -19.606 8.095 8.116 1.00 92.88 311 ILE A O 1
ATOM 2617 N N . LYS A 1 312 ? -19.660 6.947 10.046 1.00 94.38 312 LYS A N 1
ATOM 2618 C CA . LYS A 1 312 ? -20.097 5.666 9.472 1.00 94.38 312 LYS A CA 1
ATOM 2619 C C . LYS A 1 312 ? -21.272 5.086 10.273 1.00 94.38 312 LYS A C 1
ATOM 2621 O O . LYS A 1 312 ? -21.040 4.401 11.268 1.00 94.38 312 LYS A O 1
ATOM 2626 N N . PRO A 1 313 ? -22.526 5.293 9.836 1.00 91.94 313 PRO A N 1
ATOM 2627 C CA . PRO A 1 313 ? -23.706 4.858 10.593 1.00 91.94 313 PRO A CA 1
ATOM 2628 C C . PRO A 1 313 ? -23.880 3.336 10.696 1.00 91.94 313 PRO A C 1
ATOM 2630 O O . PRO A 1 313 ? -24.416 2.840 11.688 1.00 91.94 313 PRO A O 1
ATOM 2633 N N . ASP A 1 314 ? -23.407 2.591 9.696 1.00 92.56 314 ASP A N 1
ATOM 2634 C CA . ASP A 1 314 ? -23.659 1.153 9.552 1.00 92.56 314 ASP A CA 1
ATOM 2635 C C . ASP A 1 314 ? -22.575 0.315 10.255 1.00 92.56 314 ASP A C 1
ATOM 2637 O O . ASP A 1 314 ? -21.740 -0.332 9.619 1.00 92.56 314 ASP A O 1
ATOM 2641 N N . GLN A 1 315 ? -22.554 0.368 11.591 1.00 93.56 315 GLN A N 1
ATOM 2642 C CA . GLN A 1 315 ? -21.613 -0.378 12.438 1.00 93.56 315 GLN A CA 1
ATOM 2643 C C . GLN A 1 315 ? -22.364 -1.268 13.442 1.00 93.56 315 GLN A C 1
ATOM 2645 O O . GLN A 1 315 ? -22.726 -0.842 14.542 1.00 93.56 315 GLN A O 1
ATOM 2650 N N . GLU A 1 316 ? -22.623 -2.517 13.047 1.00 92.31 316 GLU A N 1
ATOM 2651 C CA . GLU A 1 316 ? -23.474 -3.463 13.791 1.00 92.31 316 GLU A CA 1
ATOM 2652 C C . GLU A 1 316 ? -22.960 -3.797 15.198 1.00 92.31 316 GLU A C 1
ATOM 2654 O O . GLU A 1 316 ? -23.752 -4.098 16.091 1.00 92.31 316 GLU A O 1
ATOM 2659 N N . ASP A 1 317 ? -21.651 -3.720 15.417 1.00 92.44 317 ASP A N 1
ATOM 2660 C CA . ASP A 1 317 ? -21.011 -4.091 16.675 1.00 92.44 317 ASP A CA 1
ATOM 2661 C C . ASP A 1 317 ? -21.106 -2.996 17.752 1.00 92.44 317 ASP A C 1
ATOM 2663 O O . ASP A 1 317 ? -21.212 -3.312 18.938 1.00 92.44 317 ASP A O 1
ATOM 2667 N N . ILE A 1 318 ? -21.140 -1.713 17.369 1.00 94.69 318 ILE A N 1
ATOM 2668 C CA . ILE A 1 318 ? -21.194 -0.591 18.326 1.00 94.69 318 ILE A CA 1
ATOM 2669 C C . ILE A 1 318 ? -22.609 -0.049 18.566 1.00 94.69 318 ILE A C 1
ATOM 2671 O O . ILE A 1 318 ? -22.870 0.529 19.625 1.00 94.69 318 ILE A O 1
ATOM 2675 N N . ILE A 1 319 ? -23.551 -0.250 17.634 1.00 93.56 319 ILE A N 1
ATOM 2676 C CA . ILE A 1 319 ? -24.950 0.200 17.777 1.00 93.56 319 ILE A CA 1
ATOM 2677 C C . ILE A 1 319 ? -25.606 -0.327 19.072 1.00 93.56 319 ILE A C 1
ATOM 2679 O O . ILE A 1 319 ? -26.227 0.472 19.788 1.00 93.56 319 ILE A O 1
ATOM 2683 N N . PRO A 1 320 ? -25.489 -1.622 19.435 1.00 94.00 320 PRO A N 1
ATOM 2684 C CA . PRO A 1 320 ? -26.053 -2.137 20.681 1.00 94.00 320 PRO A CA 1
ATOM 2685 C C . PRO A 1 320 ? -25.463 -1.448 21.916 1.00 94.00 320 PRO A C 1
ATOM 2687 O O . PRO A 1 320 ? -26.217 -1.043 22.802 1.00 94.00 320 PRO A O 1
ATOM 2690 N N . ILE A 1 321 ? -24.142 -1.238 21.925 1.00 93.81 321 ILE A N 1
ATOM 2691 C CA . ILE A 1 321 ? -23.402 -0.612 23.029 1.00 93.81 321 ILE A CA 1
ATOM 2692 C C . ILE A 1 321 ? -23.872 0.832 23.235 1.00 93.81 321 ILE A C 1
ATOM 2694 O O . ILE A 1 321 ? -24.213 1.237 24.347 1.00 93.81 321 ILE A O 1
ATOM 2698 N N . VAL A 1 322 ? -23.963 1.616 22.159 1.00 92.38 322 VAL A N 1
ATOM 2699 C CA . VAL A 1 322 ? -24.428 3.011 22.223 1.00 92.38 322 VAL A CA 1
ATOM 2700 C C . VAL A 1 322 ? -25.880 3.094 22.701 1.00 92.38 322 VAL A C 1
ATOM 2702 O O . VAL A 1 322 ? -26.222 3.966 23.507 1.00 92.38 322 VAL A O 1
ATOM 2705 N N . ASN A 1 323 ? -26.743 2.181 22.248 1.00 91.69 323 ASN A N 1
ATOM 2706 C CA . ASN A 1 323 ? -28.139 2.121 22.680 1.00 91.69 323 ASN A CA 1
ATOM 2707 C C . ASN A 1 323 ? -28.279 1.765 24.162 1.00 91.69 323 ASN A C 1
ATOM 2709 O O . ASN A 1 323 ? -29.133 2.328 24.851 1.00 91.69 323 ASN A O 1
ATOM 2713 N N . GLU A 1 324 ? -27.452 0.851 24.660 1.00 92.19 324 GLU A N 1
ATOM 2714 C CA . GLU A 1 324 ? -27.395 0.494 26.074 1.00 92.19 324 GLU A CA 1
ATOM 2715 C C . GLU A 1 324 ? -26.955 1.688 26.930 1.00 92.19 324 GLU A C 1
ATOM 2717 O O . GLU A 1 324 ? -27.691 2.095 27.830 1.00 92.19 324 GLU A O 1
ATOM 2722 N N . LEU A 1 325 ? -25.838 2.333 26.575 1.00 88.69 325 LEU A N 1
ATOM 2723 C CA . LEU A 1 325 ? -25.332 3.527 27.266 1.00 88.69 325 LEU A CA 1
ATOM 2724 C C . LEU A 1 325 ? -26.358 4.672 27.264 1.00 88.69 325 LEU A C 1
ATOM 2726 O O . LEU A 1 325 ? -26.502 5.403 28.247 1.00 88.69 325 LEU A O 1
ATOM 2730 N N . ARG A 1 326 ? -27.118 4.828 26.172 1.00 87.44 326 ARG A N 1
ATOM 2731 C CA . ARG A 1 326 ? -28.209 5.808 26.095 1.00 87.44 326 ARG A CA 1
ATOM 2732 C C . ARG A 1 326 ? -29.350 5.459 27.052 1.00 87.44 326 ARG A C 1
ATOM 2734 O O . ARG A 1 326 ? -29.850 6.358 27.725 1.00 87.44 326 ARG A O 1
ATOM 2741 N N . LYS A 1 327 ? -29.772 4.191 27.124 1.00 88.50 327 LYS A N 1
ATOM 2742 C CA . LYS A 1 327 ? -30.839 3.745 28.039 1.00 88.50 327 LYS A CA 1
ATOM 2743 C C . LYS A 1 327 ? -30.449 3.950 29.498 1.00 88.50 327 LYS A C 1
ATOM 2745 O O . LYS A 1 327 ? -31.264 4.459 30.263 1.00 88.50 327 LYS A O 1
ATOM 2750 N N . GLU A 1 328 ? -29.217 3.604 29.864 1.00 86.00 328 GLU A N 1
ATOM 2751 C CA . GLU A 1 328 ? -28.696 3.803 31.220 1.00 86.00 328 GLU A CA 1
ATOM 2752 C C . GLU A 1 328 ? -28.737 5.278 31.623 1.00 86.00 328 GLU A C 1
ATOM 2754 O O . GLU A 1 328 ? -29.281 5.607 32.674 1.00 86.00 328 GLU A O 1
ATOM 2759 N N . LEU A 1 329 ? -28.285 6.178 30.745 1.00 85.00 329 LEU A N 1
ATOM 2760 C CA . LEU A 1 329 ? -28.318 7.619 30.999 1.00 85.00 329 LEU A CA 1
ATOM 2761 C C . LEU A 1 329 ? -29.748 8.173 31.101 1.00 85.00 329 LEU A C 1
ATOM 2763 O O . LEU A 1 329 ? -30.030 9.027 31.942 1.00 85.00 329 LEU A O 1
ATOM 2767 N N . VAL A 1 330 ? -30.667 7.705 30.251 1.00 86.69 330 VAL A N 1
ATOM 2768 C CA . VAL A 1 330 ? -32.085 8.092 30.332 1.00 86.69 330 VAL A CA 1
ATOM 2769 C C . VAL A 1 330 ? -32.688 7.628 31.656 1.00 86.69 330 VAL A C 1
ATOM 2771 O O . VAL A 1 330 ? -33.383 8.412 32.299 1.00 86.69 330 VAL A O 1
ATOM 2774 N N . MET A 1 331 ? -32.394 6.404 32.098 1.00 87.50 331 MET A N 1
ATOM 2775 C CA . MET A 1 331 ? -32.879 5.879 33.377 1.00 87.50 331 MET A CA 1
ATOM 2776 C C . MET A 1 331 ? -32.263 6.603 34.573 1.00 87.50 331 MET A C 1
ATOM 2778 O O . MET A 1 331 ? -32.987 6.947 35.505 1.00 87.50 331 MET A O 1
ATOM 2782 N N . GLU A 1 332 ? -30.963 6.894 34.544 1.00 87.06 332 GLU A N 1
ATOM 2783 C CA . GLU A 1 332 ? -30.296 7.665 35.595 1.00 87.06 332 GLU A CA 1
ATOM 2784 C C . GLU A 1 332 ? -30.905 9.067 35.708 1.00 87.06 332 GLU A C 1
ATOM 2786 O O . GLU A 1 332 ? -31.305 9.489 36.794 1.00 87.06 332 GLU A O 1
ATOM 2791 N N . ASN A 1 333 ? -31.069 9.764 34.580 1.00 87.06 333 ASN A N 1
ATOM 2792 C CA . ASN A 1 333 ? -31.698 11.082 34.554 1.00 87.06 333 ASN A CA 1
ATOM 2793 C C . ASN A 1 333 ? -33.169 11.028 34.981 1.00 87.06 333 ASN A C 1
ATOM 2795 O O . ASN A 1 333 ? -33.640 11.919 35.691 1.00 87.06 333 ASN A O 1
ATOM 2799 N N . PHE A 1 334 ? -33.898 9.980 34.594 1.00 90.56 334 PHE A N 1
ATOM 2800 C CA . PHE A 1 334 ? -35.270 9.769 35.038 1.00 90.56 334 PHE A CA 1
ATOM 2801 C C . PHE A 1 334 ? -35.341 9.619 36.560 1.00 90.56 334 PHE A C 1
ATOM 2803 O O . PHE A 1 334 ? -36.101 10.335 37.206 1.00 90.56 334 PHE A O 1
ATOM 2810 N N . ILE A 1 335 ? -34.511 8.758 37.153 1.00 91.88 335 ILE A N 1
ATOM 2811 C CA . ILE A 1 335 ? -34.489 8.521 38.604 1.00 91.88 335 ILE A CA 1
ATOM 2812 C C . ILE A 1 335 ? -34.026 9.768 39.366 1.00 91.88 335 ILE A C 1
ATOM 2814 O O . ILE A 1 335 ? -34.589 10.092 40.409 1.00 91.88 335 ILE A O 1
ATOM 2818 N N . LYS A 1 336 ? -33.018 10.480 38.858 1.00 91.75 336 LYS A N 1
ATOM 2819 C CA . LYS A 1 336 ? -32.410 11.622 39.551 1.00 91.75 336 LYS A CA 1
ATOM 2820 C C . LYS A 1 336 ? -33.249 12.895 39.467 1.00 91.75 336 LYS A C 1
ATOM 2822 O O . LYS A 1 336 ? -33.303 13.641 40.441 1.00 91.75 336 LYS A O 1
ATOM 2827 N N . TYR A 1 337 ? -33.891 13.150 38.327 1.00 91.88 337 TYR A N 1
ATOM 2828 C CA . TYR A 1 337 ? -34.577 14.420 38.068 1.00 91.88 337 TYR A CA 1
ATOM 2829 C C . TYR A 1 337 ? -36.097 14.276 37.951 1.00 91.88 337 TYR A C 1
ATOM 2831 O O . TYR A 1 337 ? -36.828 15.065 38.546 1.00 91.88 337 TYR A O 1
ATOM 2839 N N . PHE A 1 338 ? -36.597 13.269 37.231 1.00 89.50 338 PHE A N 1
ATOM 2840 C CA . PHE A 1 338 ? -38.034 13.144 36.958 1.00 89.50 338 PHE A CA 1
ATOM 2841 C C . PHE A 1 338 ? -38.804 12.440 38.079 1.00 89.50 338 PHE A C 1
ATOM 2843 O O . PHE A 1 338 ? -39.877 12.899 38.465 1.00 89.50 338 PHE A O 1
ATOM 2850 N N . LEU A 1 339 ? -38.263 11.361 38.646 1.00 92.44 339 LEU A N 1
ATOM 2851 C CA . LEU A 1 339 ? -38.918 10.595 39.705 1.00 92.44 339 LEU A CA 1
ATOM 2852 C C . LEU A 1 339 ? -39.220 11.443 40.959 1.00 92.44 339 LEU A C 1
ATOM 2854 O O . LEU A 1 339 ? -40.345 11.351 41.458 1.00 92.44 339 LEU A O 1
ATOM 2858 N N . PRO A 1 340 ? -38.315 12.320 41.446 1.00 93.88 340 PRO A N 1
ATOM 2859 C CA . PRO A 1 340 ? -38.619 13.205 42.568 1.00 93.88 340 PRO A CA 1
ATOM 2860 C C . PRO A 1 340 ? -39.756 14.180 42.250 1.00 93.88 340 PRO A C 1
ATOM 2862 O O . PRO A 1 340 ? -40.633 14.387 43.085 1.00 93.88 340 PRO A O 1
ATOM 2865 N N . LEU A 1 341 ? -39.791 14.738 41.035 1.00 92.44 341 LEU A N 1
ATOM 2866 C CA . LEU A 1 341 ? -40.867 15.635 40.600 1.00 92.44 341 LEU A CA 1
ATOM 2867 C C . LEU A 1 341 ? -42.220 14.916 40.557 1.00 92.44 341 LEU A C 1
ATOM 2869 O O . LEU A 1 341 ? -43.218 15.450 41.040 1.00 92.44 341 LEU A O 1
ATOM 2873 N N . ILE A 1 342 ? -42.246 13.687 40.036 1.00 93.12 342 ILE A N 1
ATOM 2874 C CA . ILE A 1 342 ? -43.453 12.852 39.993 1.00 93.12 342 ILE A CA 1
ATOM 2875 C C . ILE A 1 342 ? -43.936 12.537 41.413 1.00 93.12 342 ILE A C 1
ATOM 2877 O O . ILE A 1 342 ? -45.129 12.657 41.690 1.00 93.12 342 ILE A O 1
ATOM 2881 N N . LEU A 1 343 ? -43.028 12.184 42.328 1.00 94.56 343 LEU A N 1
ATOM 2882 C CA . LEU A 1 343 ? -43.357 11.928 43.733 1.00 94.56 343 LEU A CA 1
ATOM 2883 C C . LEU A 1 343 ? -43.937 13.169 44.422 1.00 94.56 343 LEU A C 1
ATOM 2885 O O . LEU A 1 343 ? -44.952 13.060 45.108 1.00 94.56 343 LEU A O 1
ATOM 2889 N N . ILE A 1 344 ? -43.347 14.350 44.206 1.00 95.00 344 ILE A N 1
ATOM 2890 C CA . ILE A 1 344 ? -43.859 15.619 44.747 1.00 95.00 344 ILE A CA 1
ATOM 2891 C C . ILE A 1 344 ? -45.273 15.897 44.222 1.00 95.00 344 ILE A C 1
ATOM 2893 O O . ILE A 1 344 ? -46.166 16.221 45.007 1.00 95.00 344 ILE A O 1
ATOM 2897 N N . ALA A 1 345 ? -45.502 15.722 42.918 1.00 93.88 345 ALA A N 1
ATOM 2898 C CA . ALA A 1 345 ? -46.821 15.898 42.316 1.00 93.88 345 ALA A CA 1
ATOM 2899 C C . ALA A 1 345 ? -47.853 14.910 42.891 1.00 93.88 345 ALA A C 1
ATOM 2901 O O . ALA A 1 345 ? -48.966 15.312 43.237 1.00 93.88 345 ALA A O 1
ATOM 2902 N N . PHE A 1 346 ? -47.474 13.638 43.061 1.00 95.50 346 PHE A N 1
ATOM 2903 C CA . PHE A 1 346 ? -48.331 12.613 43.662 1.00 95.50 346 PHE A CA 1
ATOM 2904 C C . PHE A 1 346 ? -48.697 12.936 45.112 1.00 95.50 346 PHE A C 1
ATOM 2906 O O . PHE A 1 346 ? -49.862 12.818 45.490 1.00 95.50 346 PHE A O 1
ATOM 2913 N N . ILE A 1 347 ? -47.728 13.377 45.919 1.00 95.75 347 ILE A N 1
ATOM 2914 C CA . ILE A 1 347 ? -47.966 13.790 47.307 1.00 95.75 347 ILE A CA 1
ATOM 2915 C C . ILE A 1 347 ? -48.899 15.007 47.344 1.00 95.75 347 ILE A C 1
ATOM 2917 O O . ILE A 1 347 ? -49.841 15.026 48.137 1.00 95.75 347 ILE A O 1
ATOM 2921 N N . GLY A 1 348 ? -48.689 15.990 46.464 1.00 95.44 348 GLY A N 1
ATOM 2922 C CA . GLY A 1 348 ? -49.555 17.164 46.339 1.00 95.44 348 GLY A CA 1
ATOM 2923 C C . GLY A 1 348 ? -51.003 16.793 46.011 1.00 95.44 348 GLY A C 1
ATOM 2924 O O . GLY A 1 348 ? -51.920 17.189 46.732 1.00 95.44 348 GLY A O 1
ATOM 2925 N N . LEU A 1 349 ? -51.215 15.966 44.982 1.00 94.56 349 LEU A N 1
ATOM 2926 C CA . LEU A 1 349 ? -52.542 15.459 44.616 1.00 94.56 349 LEU A CA 1
ATOM 2927 C C . LEU A 1 349 ? -53.185 14.661 45.755 1.00 94.56 349 LEU A C 1
ATOM 2929 O O . LEU A 1 349 ? -54.359 14.858 46.067 1.00 94.56 349 LEU A O 1
ATOM 2933 N N . TRP A 1 350 ? -52.419 13.794 46.418 1.00 95.56 350 TRP A N 1
ATOM 2934 C CA . TRP A 1 350 ? -52.906 13.005 47.547 1.00 95.56 350 TRP A CA 1
ATOM 2935 C C . TRP A 1 350 ? -53.366 13.882 48.719 1.00 95.56 350 TRP A C 1
ATOM 2937 O O . TRP A 1 350 ? -54.415 13.619 49.315 1.00 95.56 350 TRP A O 1
ATOM 2947 N N . LEU A 1 351 ? -52.628 14.953 49.032 1.00 94.50 351 LEU A N 1
ATOM 2948 C CA . LEU A 1 351 ? -53.015 15.924 50.058 1.00 94.50 351 LEU A CA 1
ATOM 2949 C C . LEU A 1 351 ? -54.311 16.659 49.694 1.00 94.50 351 LEU A C 1
ATOM 2951 O O . LEU A 1 351 ? -55.175 16.799 50.562 1.00 94.50 351 LEU A O 1
ATOM 2955 N N . ILE A 1 352 ? -54.477 17.068 48.431 1.00 93.75 352 ILE A N 1
ATOM 2956 C CA . ILE A 1 352 ? -55.707 17.711 47.937 1.00 93.75 352 ILE A CA 1
ATOM 2957 C C . ILE A 1 352 ? -56.902 16.762 48.089 1.00 93.75 352 ILE A C 1
ATOM 2959 O O . ILE A 1 352 ? -57.889 17.119 48.731 1.00 93.75 352 ILE A O 1
ATOM 2963 N N . PHE A 1 353 ? -56.790 15.521 47.602 1.00 92.62 353 PHE A N 1
ATOM 2964 C CA . PHE A 1 353 ? -57.848 14.512 47.736 1.00 92.62 353 PHE A CA 1
ATOM 2965 C C . PHE A 1 353 ? -58.221 14.243 49.198 1.00 92.62 353 PHE A C 1
ATOM 2967 O O . PHE A 1 353 ? -59.398 14.136 49.550 1.00 92.62 353 PHE A O 1
ATOM 2974 N N . LYS A 1 354 ? -57.221 14.144 50.080 1.00 92.25 354 LYS A N 1
ATOM 2975 C CA . LYS A 1 354 ? -57.441 13.928 51.514 1.00 92.25 354 LYS A CA 1
ATOM 2976 C C . LYS A 1 354 ? -58.133 15.125 52.170 1.00 92.25 354 LYS A C 1
ATOM 2978 O O . LYS A 1 354 ? -58.983 14.929 53.041 1.00 92.25 354 LYS A O 1
ATOM 2983 N N . TYR A 1 355 ? -57.783 16.345 51.764 1.00 92.62 355 TYR A N 1
ATOM 2984 C CA . TYR A 1 355 ? -58.425 17.566 52.241 1.00 92.62 355 TYR A CA 1
ATOM 2985 C C . TYR A 1 355 ? -59.887 17.649 51.786 1.00 92.62 355 TYR A C 1
ATOM 2987 O O . TYR A 1 355 ? -60.768 17.858 52.620 1.00 92.62 355 TYR A O 1
ATOM 2995 N N . GLU A 1 356 ? -60.168 17.395 50.506 1.00 87.88 356 GLU A N 1
ATOM 2996 C CA . GLU A 1 356 ? -61.539 17.357 49.984 1.00 87.88 356 GLU A CA 1
ATOM 2997 C C . GLU A 1 356 ? -62.398 16.309 50.689 1.00 87.88 356 GLU A C 1
ATOM 2999 O O . GLU A 1 356 ? -63.542 16.587 51.054 1.00 87.88 356 GLU A O 1
ATOM 3004 N N . LYS A 1 357 ? -61.847 15.114 50.935 1.00 86.44 357 LYS A N 1
ATOM 3005 C CA . LYS A 1 357 ? -62.558 14.060 51.663 1.00 86.44 357 LYS A CA 1
ATOM 3006 C C . LYS A 1 357 ? -62.917 14.503 53.084 1.00 86.44 357 LYS A C 1
ATOM 3008 O O . LYS A 1 357 ? -64.072 14.371 53.482 1.00 86.44 357 LYS A O 1
ATOM 3013 N N . LYS A 1 358 ? -61.970 15.108 53.813 1.00 82.50 358 LYS A N 1
ATOM 3014 C CA . LYS A 1 358 ? -62.232 15.678 55.147 1.00 82.50 358 LYS A CA 1
ATOM 3015 C C . LYS A 1 358 ? -63.261 16.810 55.119 1.00 82.50 358 LYS A C 1
ATOM 3017 O O . LYS A 1 358 ? -64.043 16.932 56.058 1.00 82.50 358 LYS A O 1
ATOM 3022 N N . LYS A 1 359 ? -63.263 17.647 54.078 1.00 81.06 359 LYS A N 1
ATOM 3023 C CA . LYS A 1 359 ? -64.243 18.729 53.920 1.00 81.06 359 LYS A CA 1
ATOM 3024 C C . LYS A 1 359 ? -65.657 18.171 53.721 1.00 81.06 359 LYS A C 1
ATOM 3026 O O . LYS A 1 359 ? -66.556 18.554 54.461 1.00 81.06 359 LYS A O 1
ATOM 3031 N N . LYS A 1 360 ? -65.821 17.189 52.827 1.00 78.56 360 LYS A N 1
ATOM 3032 C CA . LYS A 1 360 ? -67.104 16.498 52.594 1.00 78.56 360 LYS A CA 1
ATOM 3033 C C . LYS A 1 360 ? -67.616 15.754 53.832 1.00 78.56 360 LYS A C 1
ATOM 3035 O O . LYS A 1 360 ? -68.820 15.690 54.055 1.00 78.56 360 LYS A O 1
ATOM 3040 N N . GLU A 1 361 ? -66.719 15.185 54.638 1.00 75.12 361 GLU A N 1
ATOM 3041 C CA . GLU A 1 361 ? -67.085 14.568 55.919 1.00 75.12 361 GLU A CA 1
ATOM 3042 C C . GLU A 1 361 ? -67.584 15.615 56.925 1.00 75.12 361 GLU A C 1
ATOM 3044 O O . GLU A 1 361 ? -68.606 15.383 57.560 1.00 75.12 361 GLU A O 1
ATOM 3049 N N . LYS A 1 362 ? -66.942 16.787 57.028 1.00 67.50 362 LYS A N 1
ATOM 3050 C CA . LYS A 1 362 ? -67.408 17.878 57.904 1.00 67.50 362 LYS A CA 1
ATOM 3051 C C . LYS A 1 362 ? -68.745 18.482 57.466 1.00 67.50 362 LYS A C 1
ATOM 3053 O O . LYS A 1 362 ? -69.583 18.732 58.321 1.00 67.50 362 LYS A O 1
ATOM 3058 N N . GLU A 1 363 ? -68.966 18.678 56.169 1.00 61.34 363 GLU A N 1
ATOM 3059 C CA . GLU A 1 363 ? -70.245 19.187 55.641 1.00 61.34 363 GLU A CA 1
ATOM 3060 C C . GLU A 1 363 ? -71.405 18.212 55.929 1.00 61.34 363 GLU A C 1
ATOM 3062 O O . GLU A 1 363 ? -72.466 18.636 56.370 1.00 61.34 363 GLU A O 1
ATOM 3067 N N . LYS A 1 364 ? -71.174 16.892 55.843 1.00 59.19 364 LYS A N 1
ATOM 3068 C CA . LYS A 1 364 ? -72.164 15.865 56.236 1.00 59.19 364 LYS A CA 1
ATOM 3069 C C . LYS A 1 364 ? -72.523 15.833 57.726 1.00 59.19 364 LYS A C 1
ATOM 3071 O O . LYS A 1 364 ? -73.553 15.255 58.070 1.00 59.19 364 LYS A O 1
ATOM 3076 N N . TYR A 1 365 ? -71.660 16.351 58.598 1.00 55.59 365 TYR A N 1
ATOM 3077 C CA . TYR A 1 365 ? -71.937 16.462 60.033 1.00 55.59 365 TYR A CA 1
ATOM 3078 C C . TYR A 1 365 ? -72.684 17.754 60.380 1.00 55.59 365 TYR A C 1
ATOM 3080 O O . TYR A 1 365 ? -73.405 17.760 61.365 1.00 55.59 365 TYR A O 1
ATOM 3088 N N . ILE A 1 366 ? -72.553 18.809 59.569 1.00 55.28 366 ILE A N 1
ATOM 3089 C CA . ILE A 1 366 ? -73.266 20.082 59.764 1.00 55.28 366 ILE A CA 1
ATOM 3090 C C . ILE A 1 366 ? -74.727 19.986 59.285 1.00 55.28 366 ILE A C 1
ATOM 3092 O O . ILE A 1 366 ? -75.588 20.608 59.884 1.00 55.28 366 ILE A O 1
ATOM 3096 N N . ASP A 1 367 ? -75.035 19.152 58.285 1.00 52.75 367 ASP A N 1
ATOM 3097 C CA . ASP A 1 367 ? -76.416 18.898 57.817 1.00 52.75 367 ASP A CA 1
ATOM 3098 C C . ASP A 1 367 ? -77.216 17.901 58.697 1.00 52.75 367 ASP A C 1
ATOM 3100 O O . ASP A 1 367 ? -78.291 17.439 58.305 1.00 52.75 367 ASP A O 1
ATOM 3104 N N . LYS A 1 368 ? -76.678 17.488 59.854 1.00 50.19 368 LYS A N 1
ATOM 3105 C CA . LYS A 1 368 ? -77.306 16.512 60.769 1.00 50.19 368 LYS A CA 1
ATOM 3106 C C . LYS A 1 368 ? -77.600 17.038 62.178 1.00 50.19 368 LYS A C 1
ATOM 3108 O O . LYS A 1 368 ? -78.156 16.270 62.965 1.00 50.19 368 LYS A O 1
ATOM 3113 N N . ASP A 1 369 ? -77.269 18.293 62.453 1.00 44.34 369 ASP A N 1
ATOM 3114 C CA . ASP A 1 369 ? -77.780 19.072 63.589 1.00 44.34 369 ASP A CA 1
ATOM 3115 C C . ASP A 1 369 ? -78.859 20.040 63.077 1.00 44.34 369 ASP A C 1
ATOM 3117 O O . ASP A 1 369 ? -79.816 20.316 63.839 1.00 44.34 369 ASP A O 1
#

Nearest PDB structures (foldseek):
  6voa-assembly1_F  TM=5.355E-01  e=1.004E-03  Bos taurus
  2ho1-assembly1_A  TM=6.919E-01  e=1.740E-02  Pseudomonas aeruginosa PAO1
  4abn-assembly2_B  TM=4.877E-01  e=2.063E-02  Mus musculus
  6ait-assembly1_E  TM=4.795E-01  e=2.146E-01  Escherichia coli K-12
  6ait-assembly1_D  TM=3.878E-01  e=9.557E-02  Escherichia coli K-12

Solvent-accessible surface area (backbone atoms only — not comparable to full-atom values): 20240 Å² total; per-residue (Å²): 107,73,69,58,51,51,50,53,50,52,53,51,48,52,64,70,70,52,62,73,62,51,50,48,41,64,52,78,53,48,71,56,31,52,67,43,90,49,68,59,36,22,48,52,16,32,39,52,45,17,30,71,70,61,49,85,64,80,90,76,82,90,70,89,67,55,78,69,53,44,53,53,50,56,52,46,74,70,46,54,55,72,52,56,70,66,50,53,53,59,45,59,76,65,60,48,97,84,42,65,54,55,46,45,52,44,44,49,54,51,39,58,47,34,74,75,65,65,49,66,74,53,42,56,56,40,40,53,52,31,54,50,50,26,63,78,62,75,44,86,38,54,48,38,49,39,44,34,40,54,38,19,73,77,66,66,78,46,60,68,65,62,43,51,52,46,44,53,48,40,52,71,78,40,61,83,40,60,68,47,50,47,50,44,50,52,50,23,58,76,65,75,50,61,91,56,48,69,60,51,50,62,51,56,67,70,47,92,79,74,62,65,68,54,50,48,44,53,22,52,50,26,44,76,73,67,38,45,68,63,16,43,57,47,25,68,56,38,54,69,54,87,52,48,67,53,24,23,52,23,23,40,53,51,21,72,67,43,82,54,58,69,60,20,44,51,26,35,50,60,17,48,75,58,43,94,82,49,36,66,59,28,37,53,41,16,50,46,39,43,73,69,39,47,79,86,35,42,69,57,25,49,52,27,39,49,53,12,34,72,74,45,69,91,42,83,84,53,51,61,54,52,51,50,58,50,50,52,51,52,49,51,49,37,59,72,58,47,46,57,52,51,50,51,52,51,51,51,53,51,51,51,54,53,49,52,52,54,48,55,53,52,54,62,56,62,78,71,116

Sequence (369 aa):
MKKTLILIFLTTIATIYAQSLDILMYDFDFQNLLKNSSKEVQYFGDLIKRWKMGTQVRSLENLNYTDEEQKIINILETANPKEFLSLIKSTKSILNEDSKIINSFYLYINGEYYKNTKDYILAKDILSISEKLNNINNKLTPITIYYKNYSGIYSEIVDKETIKNELLYGINEYPENKEIVELFVYYSHKYDDFENIEKLYNIYSNFEKKDELTLLYIADIFKDISQKEKSKEISLNLIKDENENIKRNAYTILGDIEDDLNIKIEYYKKASEYSTDDWELFRKLGLAYYEKDKKEYSNMIRVLLLQSLDIKPDQEDIIPIVNELRKELVMENFIKYFLPLILIAFIGLWLIFKYEKKKKEKEKYIDKD

pLDDT: mean 90.41, std 11.94, range [39.5, 98.69]

Radius of gyration: 34.82 Å; Cα contacts (8 Å, |Δi|>4): 397; chains: 1; bounding box: 122×42×98 Å

Secondary structure (DSSP, 8-state):
-HHHHHHHHHHHHHHHHS-GGGGGGT---HHHHHHSS-HHHHHHHHHHHHHHH-PPPPP-SS----HHHHHHHHHHHHPPTT--HHHHHHHHTT--SS-HHHHHHHHHHHHHHHHHH--HHHHHHHHHHHHHHHHHHTS--HHHHHHHHHHHHHH--S-HHHHHHHHHHHHHH-TT-HHHHHHHHHHHHHTT--TTHHHHHHHHHT-SS--HHHHHHHHHHHHHTT-HHHHHHHHHHHTTSS-HHHHHHHHHHHHHH--SHHHHHHHHHHHHTT-SS-HHHHHHHHHHHHHHHTTTTHHHHHHHHHHHHHH----TTTHHHHHHHHHHHHHHHIIIIIHHHHHHHHHHHHHHHHHHHHHHHHHHHHTT-

Organism: NCBI:txid515440